Protein AF-A0AAD9CR99-F1 (afdb_monomer_lite)

pLDDT: mean 73.27, std 15.88, range [27.14, 93.62]

Structure (mmCIF, N/CA/C/O backbone):
data_AF-A0AAD9CR99-F1
#
_entry.id   AF-A0AAD9CR99-F1
#
loop_
_atom_site.group_PDB
_atom_site.id
_atom_site.type_symbol
_atom_site.label_atom_id
_atom_site.label_alt_id
_atom_site.label_comp_id
_atom_site.label_asym_id
_atom_site.label_entity_id
_atom_site.label_seq_id
_atom_site.pdbx_PDB_ins_code
_atom_site.Cartn_x
_atom_site.Cartn_y
_atom_site.Cartn_z
_atom_site.occupancy
_atom_site.B_iso_or_equiv
_atom_site.auth_seq_id
_atom_site.auth_comp_id
_atom_site.auth_asym_id
_atom_site.auth_atom_id
_atom_site.pdbx_PDB_model_num
ATOM 1 N N . MET A 1 1 ? -20.079 34.685 50.110 1.00 38.69 1 MET A N 1
ATOM 2 C CA . MET A 1 1 ? -20.983 33.509 50.171 1.00 38.69 1 MET A CA 1
ATOM 3 C C . MET A 1 1 ? -22.465 33.908 50.183 1.00 38.69 1 MET A C 1
ATOM 5 O O . MET A 1 1 ? -23.258 33.163 49.630 1.00 38.69 1 MET A O 1
ATOM 9 N N . PHE A 1 2 ? -22.841 35.078 50.727 1.00 36.00 2 PHE A N 1
ATOM 10 C CA . PHE A 1 2 ? -24.235 35.563 50.758 1.00 36.00 2 PHE A CA 1
ATOM 11 C C . PHE A 1 2 ? -24.855 35.906 49.382 1.00 36.00 2 PHE A C 1
ATOM 13 O O . PHE A 1 2 ? -26.064 35.773 49.227 1.00 36.00 2 PHE A O 1
ATOM 20 N N . ASP A 1 3 ? -24.055 36.231 48.358 1.00 38.88 3 ASP A N 1
ATOM 21 C CA . ASP A 1 3 ? -24.580 36.575 47.019 1.00 38.88 3 ASP A CA 1
ATOM 22 C C . ASP A 1 3 ? -24.967 35.372 46.138 1.00 38.88 3 ASP A C 1
ATOM 24 O O . ASP A 1 3 ? -25.666 35.531 45.140 1.00 38.88 3 ASP A O 1
ATOM 28 N N . VAL A 1 4 ? -24.561 34.147 46.493 1.00 47.34 4 VAL A N 1
ATOM 29 C CA . VAL A 1 4 ? -24.767 32.960 45.633 1.00 47.34 4 VAL A CA 1
ATOM 30 C C . VAL A 1 4 ? -26.217 32.451 45.680 1.00 47.34 4 VAL A C 1
ATOM 32 O O . VAL A 1 4 ? -26.707 31.864 44.718 1.00 47.34 4 VAL A O 1
ATOM 35 N N . PHE A 1 5 ? -26.948 32.715 46.767 1.00 49.53 5 PHE A N 1
ATOM 36 C CA . PHE A 1 5 ? -28.299 32.173 46.978 1.00 49.53 5 PHE A CA 1
ATOM 37 C C . PHE A 1 5 ? -29.423 32.984 46.316 1.00 49.53 5 PHE A C 1
ATOM 39 O O . PHE A 1 5 ? -30.573 32.553 46.324 1.00 49.53 5 PHE A O 1
ATOM 46 N N . HIS A 1 6 ? -29.120 34.136 45.711 1.00 43.84 6 HIS A N 1
ATOM 47 C CA . HIS A 1 6 ? -30.140 35.029 45.152 1.00 43.84 6 HIS A CA 1
ATOM 48 C C . HIS A 1 6 ? -30.730 34.577 43.797 1.00 43.84 6 HIS A C 1
ATOM 50 O O . HIS A 1 6 ? -31.787 35.084 43.412 1.00 43.84 6 HIS A O 1
ATOM 56 N N . CYS A 1 7 ? -30.096 33.620 43.099 1.00 42.72 7 CYS A N 1
ATOM 57 C CA . CYS A 1 7 ? -30.464 33.194 41.735 1.00 42.72 7 CYS A CA 1
ATOM 58 C C . CYS A 1 7 ? -31.005 31.757 41.600 1.00 42.72 7 CYS A C 1
ATOM 60 O O . CYS A 1 7 ? -31.380 31.356 40.500 1.00 42.72 7 CYS A O 1
ATOM 62 N N . VAL A 1 8 ? -31.048 30.957 42.668 1.00 52.38 8 VAL A N 1
ATOM 63 C CA . VAL A 1 8 ? -31.336 29.514 42.568 1.00 52.38 8 VAL A CA 1
ATOM 64 C C . VAL A 1 8 ? -32.732 29.205 43.104 1.00 52.38 8 VAL A C 1
ATOM 66 O O . VAL A 1 8 ? -32.987 29.445 44.274 1.00 52.38 8 VAL A O 1
ATOM 69 N N . CYS A 1 9 ? -33.624 28.642 42.275 1.00 55.69 9 CYS A N 1
ATOM 70 C CA . CYS A 1 9 ? -34.997 28.279 42.675 1.00 55.69 9 CYS A CA 1
ATOM 71 C C . CYS A 1 9 ? -35.079 27.020 43.569 1.00 55.69 9 CYS A C 1
ATOM 73 O O . CYS A 1 9 ? -36.010 26.887 44.364 1.00 55.69 9 CYS A O 1
ATOM 75 N N . ILE A 1 10 ? -34.117 26.096 43.441 1.00 63.91 10 ILE A N 1
ATOM 76 C CA . ILE A 1 10 ? -34.031 24.845 44.214 1.00 63.91 10 ILE A CA 1
ATOM 77 C C . ILE A 1 10 ? -32.601 24.669 44.720 1.00 63.91 10 ILE A C 1
ATOM 79 O O . ILE A 1 10 ? -31.677 24.496 43.926 1.00 63.91 10 ILE A O 1
ATOM 83 N N . LEU A 1 11 ? -32.418 24.673 46.038 1.00 69.25 11 LEU A N 1
ATOM 84 C CA . LEU A 1 11 ? -31.126 24.473 46.678 1.00 69.25 11 LEU A CA 1
ATOM 85 C C . LEU A 1 11 ? -31.004 23.030 47.188 1.00 69.25 11 LEU A C 1
ATOM 87 O O . LEU A 1 11 ? -31.610 22.665 48.195 1.00 69.25 11 LEU A O 1
ATOM 91 N N . VAL A 1 12 ? -30.205 22.208 46.504 1.00 69.19 12 VAL A N 1
ATOM 92 C CA . VAL A 1 12 ? -29.878 20.842 46.948 1.00 69.19 12 VAL A CA 1
ATOM 93 C C . VAL A 1 12 ? -28.612 20.885 47.794 1.00 69.19 12 VAL A C 1
ATOM 95 O O . VAL A 1 12 ? -27.567 21.339 47.328 1.00 69.19 12 VAL A O 1
ATOM 98 N N . VAL A 1 13 ? -28.694 20.406 49.034 1.00 64.94 13 VAL A N 1
ATOM 99 C CA . VAL A 1 13 ? -27.590 20.475 49.996 1.00 64.94 13 VAL A CA 1
ATOM 100 C C . VAL A 1 13 ? -27.167 19.067 50.380 1.00 64.94 13 VAL A C 1
ATOM 102 O O . VAL A 1 13 ? -27.925 18.309 50.989 1.00 64.94 13 VAL A O 1
ATOM 105 N N . ARG A 1 14 ? -25.929 18.717 50.028 1.00 59.75 14 ARG A N 1
ATOM 106 C CA . ARG A 1 14 ? -25.299 17.458 50.420 1.00 59.75 14 ARG A CA 1
ATOM 107 C C . ARG A 1 14 ? -23.807 17.670 50.631 1.00 59.75 14 ARG A C 1
ATOM 109 O O . ARG A 1 14 ? -23.043 17.630 49.674 1.00 59.75 14 ARG A O 1
ATOM 116 N N . LEU A 1 15 ? -23.398 17.841 51.883 1.00 56.12 15 LEU A N 1
ATOM 117 C CA . LEU A 1 15 ? -22.061 17.427 52.296 1.00 56.12 15 LEU A CA 1
ATOM 118 C C . LEU A 1 15 ? -22.167 16.020 52.888 1.00 56.12 15 LEU A C 1
ATOM 120 O O . LEU A 1 15 ? -22.969 15.812 53.803 1.00 56.12 15 LEU A O 1
ATOM 124 N N . PRO A 1 16 ? -21.443 15.033 52.341 1.00 49.56 16 PRO A N 1
ATOM 125 C CA . PRO A 1 16 ? -21.422 13.705 52.921 1.00 49.56 16 PRO A CA 1
ATOM 126 C C . PRO A 1 16 ? -20.705 13.747 54.283 1.00 49.56 16 PRO A C 1
ATOM 128 O O . PRO A 1 16 ? -19.729 14.480 54.438 1.00 49.56 16 PRO A O 1
ATOM 131 N N . PRO A 1 17 ? -21.096 12.903 55.254 1.00 44.78 17 PRO A N 1
ATOM 132 C CA . PRO A 1 17 ? -20.335 12.723 56.495 1.00 44.78 17 PRO A CA 1
ATOM 133 C C . PRO A 1 17 ? -18.897 12.212 56.259 1.00 44.78 17 PRO A C 1
ATOM 135 O O . PRO A 1 17 ? -18.101 12.171 57.187 1.00 44.78 17 PRO A O 1
ATOM 138 N N . HIS A 1 18 ? -18.525 11.848 55.026 1.00 41.75 18 HIS A N 1
ATOM 139 C CA . HIS A 1 18 ? -17.168 11.425 54.674 1.00 41.75 18 HIS A CA 1
ATOM 140 C C . HIS A 1 18 ? -16.092 12.507 54.867 1.00 41.75 18 HIS A C 1
ATOM 142 O O . HIS A 1 18 ? -14.969 12.148 55.211 1.00 41.75 18 HIS A O 1
ATOM 148 N N . ASP A 1 19 ? -16.417 13.799 54.730 1.00 43.47 19 ASP A N 1
ATOM 149 C CA . ASP A 1 19 ? -15.448 14.886 54.977 1.00 43.47 19 ASP A CA 1
ATOM 150 C C . ASP A 1 19 ? -15.238 15.163 56.482 1.00 43.47 19 ASP A C 1
ATOM 152 O O . ASP A 1 19 ? -14.292 15.838 56.888 1.00 43.47 19 ASP A O 1
ATOM 156 N N . LEU A 1 20 ? -16.095 14.597 57.337 1.00 48.97 20 LEU A N 1
ATOM 157 C CA . LEU A 1 20 ? -16.066 14.695 58.794 1.00 48.97 20 LEU A CA 1
ATOM 158 C C . LEU A 1 20 ? -16.164 13.287 59.385 1.00 48.97 20 LEU A C 1
ATOM 160 O O . LEU A 1 20 ? -17.214 12.945 59.892 1.00 48.97 20 LEU A O 1
ATOM 164 N N . GLY A 1 21 ? -15.079 12.505 59.322 1.00 47.25 21 GLY A N 1
ATOM 165 C CA . GLY A 1 21 ? -14.833 11.220 60.013 1.00 47.25 21 GLY A CA 1
ATOM 166 C C . GLY A 1 21 ? -16.050 10.337 60.394 1.00 47.25 21 GLY A C 1
ATOM 167 O O . GLY A 1 21 ? -16.890 10.763 61.183 1.00 47.25 21 GLY A O 1
ATOM 168 N N . PRO A 1 22 ? -16.115 9.062 59.959 1.00 53.41 22 PRO A N 1
ATOM 169 C CA . PRO A 1 22 ? -17.295 8.201 60.125 1.00 53.41 22 PRO A CA 1
ATOM 170 C C . PRO A 1 22 ? -17.899 8.240 61.544 1.00 53.41 22 PRO A C 1
ATOM 172 O O . PRO A 1 22 ? -17.191 8.035 62.528 1.00 53.41 22 PRO A O 1
ATOM 175 N N . GLY A 1 23 ? -19.211 8.505 61.638 1.00 62.94 23 GLY A N 1
ATOM 176 C CA . GLY A 1 23 ? -19.976 8.530 62.897 1.00 62.94 23 GLY A CA 1
ATOM 177 C C . GLY A 1 23 ? -20.335 9.915 63.461 1.00 62.94 23 GLY A C 1
ATOM 178 O O . GLY A 1 23 ? -20.955 9.982 64.521 1.00 62.94 23 GLY A O 1
ATOM 179 N N . LYS A 1 24 ? -19.981 11.020 62.791 1.00 73.75 24 LYS A N 1
ATOM 180 C CA . LYS A 1 24 ? -20.356 12.387 63.210 1.00 73.75 24 LYS A CA 1
ATOM 181 C C . LYS A 1 24 ? -21.669 12.865 62.562 1.00 73.75 24 LYS A C 1
ATOM 183 O O . LYS A 1 24 ? -21.961 12.464 61.434 1.00 73.75 24 LYS A O 1
ATOM 188 N N . PRO A 1 25 ? -22.457 13.729 63.237 1.00 75.69 25 PRO A N 1
ATOM 189 C CA . PRO A 1 25 ? -23.637 14.345 62.633 1.00 75.69 25 PRO A CA 1
ATOM 190 C C . PRO A 1 25 ? -23.247 15.288 61.486 1.00 75.69 25 PRO A C 1
ATOM 192 O O . PRO A 1 25 ? -22.152 15.857 61.481 1.00 75.69 25 PRO A O 1
ATOM 195 N N . ALA A 1 26 ? -24.158 15.470 60.529 1.00 80.62 26 ALA A N 1
ATOM 196 C CA . ALA A 1 26 ? -23.964 16.373 59.399 1.00 80.62 26 ALA A CA 1
ATOM 197 C C . ALA A 1 26 ? -23.718 17.820 59.884 1.00 80.62 26 ALA A C 1
ATOM 199 O O . ALA A 1 26 ? -24.417 18.292 60.789 1.00 80.62 26 ALA A O 1
ATOM 200 N N . PRO A 1 27 ? -22.735 18.540 59.314 1.00 81.31 27 PRO A N 1
ATOM 201 C CA . PRO A 1 27 ? -22.416 19.897 59.740 1.00 81.31 27 PRO A CA 1
ATOM 202 C C . PRO A 1 27 ? -23.550 20.865 59.382 1.00 81.31 27 PRO A C 1
ATOM 204 O O . PRO A 1 27 ? -24.071 20.864 58.268 1.00 81.31 27 PRO A O 1
ATOM 207 N N . LYS A 1 28 ? -23.907 21.752 60.314 1.00 82.75 28 LYS A N 1
ATOM 208 C CA . LYS A 1 28 ? -24.892 22.810 60.063 1.00 82.75 28 LYS A CA 1
ATOM 209 C C . LYS A 1 28 ? -24.259 23.927 59.235 1.00 82.75 28 LYS A C 1
ATOM 211 O O . LYS A 1 28 ? -23.471 24.713 59.747 1.00 82.75 28 LYS A O 1
ATOM 216 N N . LEU A 1 29 ? -24.613 23.988 57.954 1.00 81.44 29 LEU A N 1
ATOM 217 C CA . LEU A 1 29 ? -24.143 25.014 57.014 1.00 81.44 29 LEU A CA 1
ATOM 218 C C . LEU A 1 29 ? -25.193 26.098 56.771 1.00 81.44 29 LEU A C 1
ATOM 220 O O . LEU A 1 29 ? -24.874 27.272 56.582 1.00 81.44 29 LEU A O 1
ATOM 224 N N . ILE A 1 30 ? -26.463 25.699 56.765 1.00 84.38 30 ILE A N 1
ATOM 225 C CA . ILE A 1 30 ? -27.585 26.610 56.562 1.00 84.38 30 ILE A CA 1
ATOM 226 C C . ILE A 1 30 ? -28.249 26.835 57.911 1.00 84.38 30 ILE A C 1
ATOM 228 O O . ILE A 1 30 ? -29.070 26.032 58.357 1.00 84.38 30 ILE A O 1
ATOM 232 N N . LEU A 1 31 ? -27.853 27.927 58.558 1.00 87.12 31 LEU A N 1
ATOM 233 C CA . LEU A 1 31 ? -28.439 28.399 59.805 1.00 87.12 31 LEU A CA 1
ATOM 234 C C . LEU A 1 31 ? -29.827 28.995 59.553 1.00 87.12 31 LEU A C 1
ATOM 236 O O . LEU A 1 31 ? -30.140 29.401 58.429 1.00 87.12 31 LEU A O 1
ATOM 240 N N . ARG A 1 32 ? -30.642 29.110 60.604 1.00 85.62 32 ARG A N 1
ATOM 241 C CA . ARG A 1 32 ? -31.979 29.730 60.540 1.00 85.62 32 ARG A CA 1
ATOM 242 C C . ARG A 1 32 ? -31.962 31.092 59.833 1.00 85.62 32 ARG A C 1
ATOM 244 O O . ARG A 1 32 ? -32.763 31.322 58.935 1.00 85.62 32 ARG A O 1
ATOM 251 N N . GLN A 1 33 ? -30.981 31.930 60.164 1.00 83.56 33 GLN A N 1
ATOM 252 C CA . GLN A 1 33 ? -30.792 33.273 59.597 1.00 83.56 33 GLN A CA 1
ATOM 253 C C . GLN A 1 33 ? -30.635 33.246 58.067 1.00 83.56 33 GLN A C 1
ATOM 255 O O . GLN A 1 33 ? -31.093 34.141 57.363 1.00 83.56 33 GLN A O 1
ATOM 260 N N . HIS A 1 34 ? -29.996 32.195 57.538 1.00 84.12 34 HIS A N 1
ATOM 261 C CA . HIS A 1 34 ? -29.793 32.025 56.102 1.00 84.12 34 HIS A CA 1
ATOM 262 C C . HIS A 1 34 ? -31.100 31.657 55.393 1.00 84.12 34 HIS A C 1
ATOM 264 O O . HIS A 1 34 ? -31.319 32.109 54.276 1.00 84.12 34 HIS A O 1
ATOM 270 N N . VAL A 1 35 ? -31.969 30.866 56.033 1.00 81.88 35 VAL A N 1
ATOM 271 C CA . VAL A 1 35 ? -33.291 30.505 55.489 1.00 81.88 35 VAL A CA 1
ATOM 272 C C . VAL A 1 35 ? -34.263 31.680 55.576 1.00 81.88 35 VAL A C 1
ATOM 274 O O . VAL A 1 35 ? -35.066 31.881 54.675 1.00 81.88 35 VAL A O 1
ATOM 277 N N . GLU A 1 36 ? -34.179 32.496 56.625 1.00 84.19 36 GLU A N 1
ATOM 278 C CA . GLU A 1 36 ? -35.019 33.690 56.770 1.00 84.19 36 GLU A CA 1
ATOM 279 C C . GLU A 1 36 ? -34.681 34.778 55.738 1.00 84.19 36 GLU A C 1
ATOM 281 O O . GLU A 1 36 ? -35.575 35.497 55.299 1.00 84.19 36 GLU A O 1
ATOM 286 N N . ALA A 1 37 ? -33.421 34.854 55.296 1.00 82.81 37 ALA A N 1
ATOM 287 C CA . ALA A 1 37 ? -32.972 35.764 54.239 1.00 82.81 37 ALA A CA 1
ATOM 288 C C . ALA A 1 37 ? -33.321 35.294 52.808 1.00 82.81 37 ALA A C 1
ATOM 290 O O . ALA A 1 37 ? -33.088 36.025 51.843 1.00 82.81 37 ALA A O 1
ATOM 291 N N . MET A 1 38 ? -33.846 34.077 52.642 1.00 82.31 38 MET A N 1
ATOM 292 C CA . MET A 1 38 ? -34.237 33.535 51.340 1.00 82.31 38 MET A CA 1
ATOM 293 C C . MET A 1 38 ? -35.594 34.085 50.884 1.00 82.31 38 MET A C 1
ATOM 295 O O . MET A 1 38 ? -36.482 34.376 51.682 1.00 82.31 38 MET A O 1
ATOM 299 N N . LYS A 1 39 ? -35.778 34.202 49.564 1.00 79.38 39 LYS A N 1
ATOM 300 C CA . LYS A 1 39 ? -37.062 34.609 48.983 1.00 79.38 39 LYS A CA 1
ATOM 301 C C . LYS A 1 39 ? -38.153 33.559 49.272 1.00 79.38 39 LYS A C 1
ATOM 303 O O . LYS A 1 39 ? -37.898 32.364 49.093 1.00 79.38 39 LYS A O 1
ATOM 308 N N . PRO A 1 40 ? -39.379 33.982 49.630 1.00 81.25 40 PRO A N 1
ATOM 309 C CA . PRO A 1 40 ? -40.529 33.085 49.709 1.00 81.25 40 PRO A CA 1
ATOM 310 C C . PRO A 1 40 ? -40.749 32.335 48.386 1.00 81.25 40 PRO A C 1
ATOM 312 O O . PRO A 1 40 ? -40.654 32.925 47.311 1.00 81.25 40 PRO A O 1
ATOM 315 N N . GLY A 1 41 ? -41.045 31.037 48.462 1.00 80.88 41 GLY A N 1
ATOM 316 C CA . GLY A 1 41 ? -41.228 30.138 47.317 1.00 80.88 41 GLY A CA 1
ATOM 317 C C . GLY A 1 41 ? -40.018 29.254 46.992 1.00 80.88 41 GLY A C 1
ATOM 318 O O . GLY A 1 41 ? -40.147 28.332 46.189 1.00 80.88 41 GLY A O 1
ATOM 319 N N . LEU A 1 42 ? -38.863 29.486 47.623 1.00 84.81 42 LEU A N 1
ATOM 320 C CA . LEU A 1 42 ? -37.675 28.650 47.440 1.00 84.81 42 LEU A CA 1
ATOM 321 C C . LEU A 1 42 ? -37.829 27.262 48.071 1.00 84.81 42 LEU A C 1
ATOM 323 O O . LEU A 1 42 ? -38.540 27.087 49.062 1.00 84.81 42 LEU A O 1
ATOM 327 N N . VAL A 1 43 ? -37.139 26.272 47.498 1.00 86.75 43 VAL A N 1
ATOM 328 C CA . VAL A 1 43 ? -37.129 24.889 47.995 1.00 86.75 43 VAL A CA 1
ATOM 329 C C . VAL A 1 43 ? -35.710 24.472 48.374 1.00 86.75 43 VAL A C 1
ATOM 331 O O . VAL A 1 43 ? -34.804 24.529 47.547 1.00 86.75 43 VAL A O 1
ATOM 334 N N . ILE A 1 44 ? -35.524 24.010 49.607 1.00 86.69 44 ILE A N 1
ATOM 335 C CA . ILE A 1 44 ? -34.305 23.376 50.110 1.00 86.69 44 ILE A CA 1
ATOM 336 C C . ILE A 1 44 ? -34.531 21.864 50.129 1.00 86.69 44 ILE A C 1
ATOM 338 O O . ILE A 1 44 ? -35.502 21.397 50.719 1.00 86.69 44 ILE A O 1
ATOM 342 N N . VAL A 1 45 ? -33.635 21.093 49.518 1.00 88.69 45 VAL A N 1
ATOM 343 C CA . VAL A 1 45 ? -33.626 19.624 49.601 1.00 88.69 45 VAL A CA 1
ATOM 344 C C . VAL A 1 45 ? -32.384 19.195 50.372 1.00 88.69 45 VAL A C 1
ATOM 346 O O . VAL A 1 45 ? -31.264 19.341 49.878 1.00 88.69 45 VAL A O 1
ATOM 349 N N . ASP A 1 46 ? -32.578 18.682 51.585 1.00 87.00 46 ASP A N 1
ATOM 350 C CA . ASP A 1 46 ? -31.492 18.251 52.465 1.00 87.00 46 ASP A CA 1
ATOM 351 C C . ASP A 1 46 ? -31.305 16.733 52.377 1.00 87.00 46 ASP A C 1
ATOM 353 O O . ASP A 1 46 ? -32.043 15.956 52.983 1.00 87.00 46 ASP A O 1
ATOM 357 N N . LEU A 1 47 ? -30.294 16.309 51.613 1.00 84.44 47 LEU A N 1
ATOM 358 C CA . LEU A 1 47 ? -29.986 14.891 51.404 1.00 84.44 47 LEU A CA 1
ATOM 359 C C . LEU A 1 47 ? -29.263 14.249 52.602 1.00 84.44 47 LEU A C 1
ATOM 361 O O . LEU A 1 47 ? -28.999 13.050 52.570 1.00 84.44 47 LEU A O 1
ATOM 365 N N . ALA A 1 48 ? -28.914 15.021 53.639 1.00 84.19 48 ALA A N 1
ATOM 366 C CA . ALA A 1 48 ? -28.242 14.531 54.846 1.00 84.19 48 ALA A CA 1
ATOM 367 C C . ALA A 1 48 ? -29.180 14.456 56.065 1.00 84.19 48 ALA A C 1
ATOM 369 O O . ALA A 1 48 ? -28.709 14.388 57.205 1.00 84.19 48 ALA A O 1
ATOM 370 N N . ALA A 1 49 ? -30.499 14.486 55.839 1.00 84.44 49 ALA A N 1
ATOM 371 C CA . ALA A 1 49 ? -31.511 14.494 56.892 1.00 84.44 49 ALA A CA 1
ATOM 372 C C . ALA A 1 49 ? -31.412 13.293 57.856 1.00 84.44 49 ALA A C 1
ATOM 374 O O . ALA A 1 49 ? -31.679 13.456 59.044 1.00 84.44 49 ALA A O 1
ATOM 375 N N . GLU A 1 50 ? -30.957 12.123 57.386 1.00 81.69 50 GLU A N 1
ATOM 376 C CA . GLU A 1 50 ? -30.732 10.926 58.220 1.00 81.69 50 GLU A CA 1
ATOM 377 C C . GLU A 1 50 ? -29.685 11.145 59.320 1.00 81.69 50 GLU A C 1
ATOM 379 O O . GLU A 1 50 ? -29.821 10.640 60.430 1.00 81.69 50 GLU A O 1
ATOM 384 N N . THR A 1 51 ? -28.652 11.938 59.036 1.00 80.56 51 THR A N 1
ATOM 385 C CA . THR A 1 51 ? -27.534 12.210 59.954 1.00 80.56 51 THR A CA 1
ATOM 386 C C . THR A 1 51 ? -27.661 13.570 60.644 1.00 80.56 51 THR A C 1
ATOM 388 O O . THR A 1 51 ? -26.664 14.169 61.043 1.00 80.56 51 THR A O 1
ATOM 391 N N . GLY A 1 52 ? -28.886 14.091 60.761 1.00 79.38 52 GLY A N 1
ATOM 392 C CA . GLY A 1 52 ? -29.194 15.366 61.414 1.00 79.38 52 GLY A CA 1
ATOM 393 C C . GLY A 1 52 ? -29.387 16.559 60.472 1.00 79.38 52 GLY A C 1
ATOM 394 O O . GLY A 1 52 ? -29.899 17.579 60.926 1.00 79.38 52 GLY A O 1
ATOM 395 N N . GLY A 1 53 ? -29.050 16.449 59.181 1.00 83.31 53 GLY A N 1
ATOM 396 C CA . GLY A 1 53 ? -29.281 17.473 58.151 1.00 83.31 53 GLY A CA 1
ATOM 397 C C . GLY A 1 53 ? -28.267 18.621 58.129 1.00 83.31 53 GLY A C 1
ATOM 398 O O . GLY A 1 53 ? -27.824 19.095 59.177 1.00 83.31 53 GLY A O 1
ATOM 399 N N . ASN A 1 54 ? -27.940 19.113 56.931 1.00 86.19 54 ASN A N 1
ATOM 400 C CA . ASN A 1 54 ? -27.050 20.263 56.723 1.00 86.19 54 ASN A CA 1
ATOM 401 C C . ASN A 1 54 ? -27.738 21.619 56.979 1.00 86.19 54 ASN A C 1
ATOM 403 O O . ASN A 1 54 ? -27.058 22.639 57.147 1.00 86.19 54 ASN A O 1
ATOM 407 N N . CYS A 1 55 ? -29.074 21.650 57.016 1.00 84.94 55 CYS A N 1
ATOM 408 C CA . CYS A 1 55 ? -29.844 22.820 57.432 1.00 84.94 55 CYS A CA 1
ATOM 409 C C . CYS A 1 55 ? -30.329 22.676 58.882 1.00 84.94 55 CYS A C 1
ATOM 411 O O . CYS A 1 55 ? -30.733 21.607 59.345 1.00 84.94 55 CYS A O 1
ATOM 413 N N . GLU A 1 56 ? -30.256 23.768 59.638 1.00 86.38 56 GLU A N 1
ATOM 414 C CA . GLU A 1 56 ? -30.695 23.837 61.034 1.00 86.38 56 GLU A CA 1
ATOM 415 C C . GLU A 1 56 ? -32.205 23.584 61.180 1.00 86.38 56 GLU A C 1
ATOM 417 O O . GLU A 1 56 ? -32.646 23.020 62.176 1.00 86.38 56 GLU A O 1
ATOM 422 N N . LEU A 1 57 ? -32.988 23.942 60.160 1.00 86.25 57 LEU A N 1
ATOM 423 C CA . LEU A 1 57 ? -34.447 23.818 60.134 1.00 86.25 57 LEU A CA 1
ATOM 424 C C . LEU A 1 57 ? -34.951 22.514 59.484 1.00 86.25 57 LEU A C 1
ATOM 426 O O . LEU A 1 57 ? -36.166 22.322 59.364 1.00 86.25 57 LEU A O 1
ATOM 430 N N . THR A 1 58 ? -34.050 21.617 59.068 1.00 87.69 58 THR A N 1
ATOM 431 C CA . THR A 1 58 ? -34.419 20.307 58.515 1.00 87.69 58 THR A CA 1
ATOM 432 C C . THR A 1 58 ? -35.082 19.447 59.582 1.00 87.69 58 THR A C 1
ATOM 434 O O . THR A 1 58 ? -34.501 19.187 60.634 1.00 87.69 58 THR A O 1
ATOM 437 N N . ARG A 1 59 ? -36.290 18.961 59.284 1.00 86.12 59 ARG A N 1
ATOM 438 C CA . ARG A 1 59 ? -36.975 17.928 60.069 1.00 86.12 59 ARG A CA 1
ATOM 439 C C . ARG A 1 59 ? -36.834 16.587 59.344 1.00 86.12 59 ARG A C 1
ATOM 441 O O . ARG A 1 59 ? -37.349 16.477 58.231 1.00 86.12 59 ARG A O 1
ATOM 448 N N . PRO A 1 60 ? -36.130 15.596 59.918 1.00 85.88 60 PRO A N 1
ATOM 449 C CA . PRO A 1 60 ? -35.957 14.295 59.279 1.00 85.88 60 PRO A CA 1
ATOM 450 C C . PRO A 1 60 ? -37.305 13.629 58.975 1.00 85.88 60 PRO A C 1
ATOM 452 O O . PRO A 1 60 ? -38.183 13.578 59.830 1.00 85.88 60 PRO A O 1
ATOM 455 N N . GLY A 1 61 ? -37.472 13.137 57.749 1.00 84.12 61 GLY A N 1
ATOM 456 C CA . GLY A 1 61 ? -38.675 12.453 57.265 1.00 84.12 61 GLY A CA 1
ATOM 457 C C . GLY A 1 61 ? -39.766 13.385 56.727 1.00 84.12 61 GLY A C 1
ATOM 458 O O . GLY A 1 61 ? -40.574 12.963 55.897 1.00 84.12 61 GLY A O 1
ATOM 459 N N . GLU A 1 62 ? -39.760 14.663 57.103 1.00 85.94 62 GLU A N 1
ATOM 460 C CA . GLU A 1 62 ? -40.856 15.591 56.826 1.00 85.94 62 GLU A CA 1
ATOM 461 C C . GLU A 1 62 ? -40.513 16.658 55.777 1.00 85.94 62 GLU A C 1
ATOM 463 O O . GLU A 1 62 ? -39.356 16.985 55.495 1.00 85.94 62 GLU A O 1
ATOM 468 N N . LYS A 1 63 ? -41.575 17.233 55.206 1.00 88.81 63 LYS A N 1
ATOM 469 C CA . LYS A 1 63 ? -41.526 18.482 54.450 1.00 88.81 63 LYS A CA 1
ATOM 470 C C . LYS A 1 63 ? -41.999 19.601 55.375 1.00 88.81 63 LYS A C 1
ATOM 472 O O . LYS A 1 63 ? -43.173 19.627 55.739 1.00 88.81 63 LYS A O 1
ATOM 477 N N . SER A 1 64 ? -41.115 20.520 55.746 1.00 87.88 64 SER A N 1
ATOM 478 C CA . SER A 1 64 ? -41.455 21.687 56.565 1.00 87.88 64 SER A CA 1
ATOM 479 C C . SER A 1 64 ? -41.471 22.959 55.716 1.00 87.88 64 SER A C 1
ATOM 481 O O . SER A 1 64 ? -40.849 23.028 54.660 1.00 87.88 64 SER A O 1
ATOM 483 N N . VAL A 1 65 ? -42.221 23.972 56.145 1.00 88.69 65 VAL A N 1
ATOM 484 C CA . VAL A 1 65 ? -42.213 25.298 55.512 1.00 88.69 65 VAL A CA 1
ATOM 485 C C . VAL A 1 65 ? -41.841 26.321 56.573 1.00 88.69 65 VAL A C 1
ATOM 487 O O . VAL A 1 65 ? -42.437 26.340 57.651 1.00 88.69 65 VAL A O 1
ATOM 490 N N . HIS A 1 66 ? -40.854 27.161 56.279 1.00 86.50 66 HIS A N 1
ATOM 491 C CA . HIS A 1 66 ? -40.392 28.217 57.170 1.00 86.50 66 HIS A CA 1
ATOM 492 C C . HIS A 1 66 ? -40.149 29.502 56.376 1.00 86.50 66 HIS A C 1
ATOM 494 O O . HIS A 1 66 ? -39.441 29.482 55.377 1.00 86.50 66 HIS A O 1
ATOM 500 N N . ASN A 1 67 ? -40.768 30.610 56.794 1.00 84.88 67 ASN A N 1
ATOM 501 C CA . ASN A 1 67 ? -40.697 31.913 56.116 1.00 84.88 67 ASN A CA 1
ATOM 502 C C . ASN A 1 67 ? -40.972 31.867 54.591 1.00 84.88 67 ASN A C 1
ATOM 504 O O . ASN A 1 67 ? -40.317 32.533 53.795 1.00 84.88 67 ASN A O 1
ATOM 508 N N . GLY A 1 68 ? -41.914 31.020 54.158 1.00 81.56 68 GLY A N 1
ATOM 509 C CA . GLY A 1 68 ? -42.232 30.812 52.740 1.00 81.56 68 GLY A CA 1
ATOM 510 C C . GLY A 1 68 ? -41.248 29.918 51.974 1.00 81.56 68 GLY A C 1
ATOM 511 O O . GLY A 1 68 ? -41.514 29.602 50.817 1.00 81.56 68 GLY A O 1
ATOM 512 N N . VAL A 1 69 ? -40.158 29.463 52.596 1.00 87.19 69 VAL A N 1
ATOM 513 C CA . VAL A 1 69 ? -39.212 28.488 52.036 1.00 87.19 69 VAL A CA 1
ATOM 514 C C . VAL A 1 69 ? -39.642 27.078 52.427 1.00 87.19 69 VAL A C 1
ATOM 516 O O . VAL A 1 69 ? -39.900 26.786 53.595 1.00 87.19 69 VAL A O 1
ATOM 519 N N . THR A 1 70 ? -39.726 26.185 51.449 1.00 88.31 70 THR A N 1
ATOM 520 C CA . THR A 1 70 ? -40.034 24.768 51.657 1.00 88.31 70 THR A CA 1
ATOM 521 C C . THR A 1 70 ? -38.749 23.988 51.901 1.00 88.31 70 THR A C 1
ATOM 523 O O . THR A 1 70 ? -37.841 24.052 51.087 1.00 88.31 70 THR A O 1
ATOM 526 N N . ILE A 1 71 ? -38.679 23.196 52.963 1.00 89.44 71 ILE A N 1
ATOM 527 C CA . ILE A 1 71 ? -37.536 22.343 53.294 1.00 89.44 71 ILE A CA 1
ATOM 528 C C . ILE A 1 71 ? -37.980 20.883 53.205 1.00 89.44 71 ILE A C 1
ATOM 530 O O . ILE A 1 71 ? -38.923 20.466 53.874 1.00 89.44 71 ILE A O 1
ATOM 534 N N . ILE A 1 72 ? -37.309 20.104 52.362 1.00 89.25 72 ILE A N 1
ATOM 535 C CA . ILE A 1 72 ? -37.554 18.680 52.137 1.00 89.25 72 ILE A CA 1
ATOM 536 C C . ILE A 1 72 ? -36.418 17.902 52.800 1.00 89.25 72 ILE A C 1
ATOM 538 O O . ILE A 1 72 ? -35.291 17.912 52.304 1.00 89.25 72 ILE A O 1
ATOM 542 N N . GLY A 1 73 ? -36.727 17.236 53.912 1.00 87.69 73 GLY A N 1
ATOM 543 C CA . GLY A 1 73 ? -35.785 16.438 54.698 1.00 87.69 73 GLY A CA 1
ATOM 544 C C . GLY A 1 73 ? -36.114 14.949 54.698 1.00 87.69 73 GLY A C 1
ATOM 545 O O . GLY A 1 73 ? -35.969 14.299 55.729 1.00 87.69 73 GLY A O 1
ATOM 546 N N . HIS A 1 74 ? -36.621 14.399 53.592 1.00 88.31 74 HIS A N 1
ATOM 547 C CA . HIS A 1 74 ? -36.941 12.971 53.524 1.00 88.31 74 HIS A CA 1
ATOM 548 C C . HIS A 1 74 ? -35.692 12.117 53.756 1.00 88.31 74 HIS A C 1
ATOM 550 O O . HIS A 1 74 ? -34.646 12.353 53.158 1.00 88.31 74 HIS A O 1
ATOM 556 N N . THR A 1 75 ? -35.818 11.111 54.612 1.00 85.56 75 THR A N 1
ATOM 557 C CA . THR A 1 75 ? -34.747 10.160 54.931 1.00 85.56 75 THR A CA 1
ATOM 558 C C . THR A 1 75 ? -34.700 9.014 53.922 1.00 85.56 75 THR A C 1
ATOM 560 O O . THR A 1 75 ? -33.643 8.513 53.577 1.00 85.56 75 THR A O 1
ATOM 563 N N . ASP A 1 76 ? -35.841 8.666 53.337 1.00 85.25 76 ASP A N 1
ATOM 564 C CA . ASP A 1 76 ? -36.058 7.472 52.526 1.00 85.25 76 ASP A CA 1
ATOM 565 C C . ASP A 1 76 ? -36.148 7.755 51.015 1.00 85.25 76 ASP A C 1
ATOM 567 O O . ASP A 1 76 ? -36.905 7.101 50.299 1.00 85.25 76 ASP A O 1
ATOM 571 N N . LEU A 1 77 ? -35.383 8.718 50.489 1.00 83.25 77 LEU A N 1
ATOM 572 C CA . LEU A 1 77 ? -35.431 9.109 49.067 1.00 83.25 77 LEU A CA 1
ATOM 573 C C . LEU A 1 77 ? -35.357 7.935 48.065 1.00 83.25 77 LEU A C 1
ATOM 575 O O . LEU A 1 77 ? -36.163 7.930 47.130 1.00 83.25 77 LEU A O 1
ATOM 579 N N . PRO A 1 78 ? -34.484 6.918 48.236 1.00 85.69 78 PRO A N 1
ATOM 580 C CA . PRO A 1 78 ? -34.454 5.763 47.336 1.00 85.69 78 PRO A CA 1
ATOM 581 C C . PRO A 1 78 ? -35.773 4.971 47.301 1.00 85.69 78 PRO A C 1
ATOM 583 O O . PRO A 1 78 ? -36.147 4.440 46.253 1.00 85.69 78 PRO A O 1
ATOM 586 N N . SER A 1 79 ? -36.522 4.924 48.411 1.00 87.38 79 SER A N 1
ATOM 587 C CA . SER A 1 79 ? -37.801 4.196 48.496 1.00 87.38 79 SER A CA 1
ATOM 588 C C . SER A 1 79 ? -38.891 4.789 47.596 1.00 87.38 79 SER A C 1
ATOM 590 O O . SER A 1 79 ? -39.801 4.080 47.173 1.00 87.38 79 SER A O 1
ATOM 592 N N . ARG A 1 80 ? -38.762 6.073 47.238 1.00 85.31 80 ARG A N 1
ATOM 593 C CA . ARG A 1 80 ? -39.677 6.789 46.335 1.00 85.31 80 ARG A CA 1
ATOM 594 C C . ARG A 1 80 ? -39.431 6.461 44.862 1.00 85.31 80 ARG A C 1
ATOM 596 O O . ARG A 1 80 ? -40.274 6.765 44.024 1.00 85.31 80 ARG A O 1
ATOM 603 N N . LEU A 1 81 ? -38.314 5.798 44.558 1.00 90.38 81 LEU A N 1
ATOM 604 C CA . LEU A 1 81 ? -38.006 5.191 43.263 1.00 90.38 81 LEU A CA 1
ATOM 605 C C . LEU A 1 81 ? -37.822 3.673 43.446 1.00 90.38 81 LEU A C 1
ATOM 607 O O . LEU A 1 81 ? -36.736 3.145 43.193 1.00 90.38 81 LEU A O 1
ATOM 611 N N . PRO A 1 82 ? -38.864 2.943 43.897 1.00 89.50 82 PRO A N 1
ATOM 612 C CA . PRO A 1 82 ? -38.713 1.567 44.369 1.00 89.50 82 PRO A CA 1
ATOM 613 C C . PRO A 1 82 ? -38.245 0.614 43.262 1.00 89.50 82 PRO A C 1
ATOM 615 O O . PRO A 1 82 ? -37.473 -0.301 43.531 1.00 89.50 82 PRO A O 1
ATOM 618 N N . ILE A 1 83 ? -38.638 0.850 42.004 1.00 90.00 83 ILE A N 1
ATOM 619 C CA . ILE A 1 83 ? -38.231 0.029 40.851 1.00 90.00 83 ILE A CA 1
ATOM 620 C C . ILE A 1 83 ? -36.727 0.183 40.560 1.00 90.00 83 ILE A C 1
ATOM 622 O O . ILE A 1 83 ? -36.009 -0.807 40.438 1.00 90.00 83 ILE A O 1
ATOM 626 N N . GLN A 1 84 ? -36.215 1.414 40.483 1.00 89.88 84 GLN A N 1
ATOM 627 C CA . GLN A 1 84 ? -34.785 1.661 40.241 1.00 89.88 84 GLN A CA 1
ATOM 628 C C . GLN A 1 84 ? -33.930 1.212 41.431 1.00 89.88 84 GLN A C 1
ATOM 630 O O . GLN A 1 84 ? -32.877 0.605 41.255 1.00 89.88 84 GLN A O 1
ATOM 635 N N . SER A 1 85 ? -34.404 1.459 42.651 1.00 90.56 85 SER A N 1
ATOM 636 C CA . SER A 1 85 ? -33.671 1.100 43.864 1.00 90.56 85 SER A CA 1
ATOM 637 C C . SER A 1 85 ? -33.600 -0.412 44.064 1.00 90.56 85 SER A C 1
ATOM 639 O O . SER A 1 85 ? -32.529 -0.933 44.367 1.00 90.56 85 SER A O 1
ATOM 641 N N . SER A 1 86 ? -34.698 -1.138 43.826 1.00 92.50 86 SER A N 1
ATOM 642 C CA . SER A 1 86 ? -34.703 -2.606 43.892 1.00 92.50 86 SER A CA 1
ATOM 643 C C . SER A 1 86 ? -33.834 -3.245 42.806 1.00 92.50 86 SER A C 1
ATOM 645 O O . SER A 1 86 ? -33.053 -4.141 43.118 1.00 92.50 86 SER A O 1
ATOM 647 N N . THR A 1 87 ? -33.891 -2.761 41.559 1.00 91.00 87 THR A N 1
ATOM 648 C CA . THR A 1 87 ? -33.058 -3.286 40.458 1.00 91.00 87 THR A CA 1
ATOM 649 C C . THR A 1 87 ? -31.566 -3.053 40.695 1.00 91.00 87 THR A C 1
ATOM 651 O O . THR A 1 87 ? -30.773 -3.987 40.565 1.00 91.00 87 THR A O 1
ATOM 654 N N . LEU A 1 88 ? -31.163 -1.849 41.114 1.00 91.06 88 LEU A N 1
ATOM 655 C CA . LEU A 1 88 ? -29.764 -1.555 41.447 1.00 91.06 88 LEU A CA 1
ATOM 656 C C . LEU A 1 88 ? -29.282 -2.347 42.670 1.00 91.06 88 LEU A C 1
ATOM 658 O O . LEU A 1 88 ? -28.174 -2.883 42.649 1.00 91.06 88 LEU A O 1
ATOM 662 N N . CYS A 1 89 ? -30.113 -2.470 43.710 1.00 90.25 89 CYS A N 1
ATOM 663 C CA . CYS A 1 89 ? -29.794 -3.277 44.888 1.00 90.25 89 CYS A CA 1
ATOM 664 C C . CYS A 1 89 ? -29.606 -4.758 44.518 1.00 90.25 89 CYS A C 1
ATOM 666 O O . CYS A 1 89 ? -28.589 -5.351 44.874 1.00 90.25 89 CYS A O 1
ATOM 668 N N . SER A 1 90 ? -30.516 -5.323 43.719 1.00 91.31 90 SER A N 1
ATOM 669 C CA . SER A 1 90 ? -30.419 -6.698 43.214 1.00 91.31 90 SER A CA 1
ATOM 670 C C . SER A 1 90 ? -29.144 -6.923 42.392 1.00 91.31 90 SER A C 1
ATOM 672 O O . SER A 1 90 ? -28.442 -7.917 42.595 1.00 91.31 90 SER A O 1
ATOM 674 N N . ASN A 1 91 ? -28.796 -5.988 41.500 1.00 87.94 91 ASN A N 1
ATOM 675 C CA . ASN A 1 91 ? -27.562 -6.056 40.710 1.00 87.94 91 ASN A CA 1
ATOM 676 C C . ASN A 1 91 ? -26.312 -6.035 41.598 1.00 87.94 91 ASN A C 1
ATOM 678 O O . ASN A 1 91 ? -25.369 -6.788 41.353 1.00 87.94 91 ASN A O 1
ATOM 682 N N . ASN A 1 92 ? -26.307 -5.204 42.642 1.00 88.56 92 ASN A N 1
ATOM 683 C CA . ASN A 1 92 ? -25.197 -5.135 43.589 1.00 88.56 92 ASN A CA 1
ATOM 684 C C . ASN A 1 92 ? -25.052 -6.437 44.384 1.00 88.56 92 ASN A C 1
ATOM 686 O O . ASN A 1 92 ? -23.946 -6.964 44.465 1.00 88.56 92 ASN A O 1
ATOM 690 N N . ILE A 1 93 ? -26.152 -6.991 44.906 1.00 86.44 93 ILE A N 1
ATOM 691 C CA . ILE A 1 93 ? -26.141 -8.273 45.632 1.00 86.44 93 ILE A CA 1
ATOM 692 C C . ILE A 1 93 ? -25.613 -9.397 44.731 1.00 86.44 93 ILE A C 1
ATOM 694 O O . ILE A 1 93 ? -24.740 -10.154 45.143 1.00 86.44 93 ILE A O 1
ATOM 698 N N . THR A 1 94 ? -26.073 -9.459 43.480 1.00 83.94 94 THR A N 1
ATOM 699 C CA . THR A 1 94 ? -25.639 -10.481 42.511 1.00 83.94 94 THR A CA 1
ATOM 700 C C . THR A 1 94 ? -24.140 -10.376 42.202 1.00 83.94 94 THR A C 1
ATOM 702 O O . THR A 1 94 ? -23.433 -11.383 42.138 1.00 83.94 94 THR A O 1
ATOM 705 N N . LYS A 1 95 ? -23.614 -9.152 42.053 1.00 82.81 95 LYS A N 1
ATOM 706 C CA . LYS A 1 95 ? -22.173 -8.925 41.859 1.00 82.81 95 LYS A CA 1
ATOM 707 C C . LYS A 1 95 ? -21.364 -9.309 43.098 1.00 82.81 95 LYS A C 1
ATOM 709 O O . LYS A 1 95 ? -20.338 -9.966 42.958 1.00 82.81 95 LYS A O 1
ATOM 714 N N . VAL A 1 96 ? -21.832 -8.956 44.298 1.00 81.94 96 VAL A N 1
ATOM 715 C CA . VAL A 1 96 ? -21.193 -9.355 45.566 1.00 81.94 96 VAL A CA 1
ATOM 716 C C . VAL A 1 96 ? -21.131 -10.879 45.688 1.00 81.94 96 VAL A C 1
ATOM 718 O O . VAL A 1 96 ? -20.073 -11.417 46.002 1.00 81.94 96 VAL A O 1
ATOM 721 N N . ASP A 1 97 ? -22.216 -11.578 45.354 1.00 78.62 97 ASP A N 1
ATOM 722 C CA . ASP A 1 97 ? -22.262 -13.045 45.327 1.00 78.62 97 ASP A CA 1
ATOM 723 C C . ASP A 1 97 ? -21.252 -13.656 44.340 1.00 78.62 97 ASP A C 1
ATOM 725 O O . ASP A 1 97 ? -20.633 -14.679 44.621 1.00 78.62 97 ASP A O 1
ATOM 729 N N . THR A 1 98 ? -20.998 -12.982 43.215 1.00 76.12 98 THR A N 1
ATOM 730 C CA . THR A 1 98 ? -19.980 -13.410 42.239 1.00 76.12 98 THR A CA 1
ATOM 731 C C . THR A 1 98 ? -18.553 -13.277 42.796 1.00 76.12 98 THR A C 1
ATOM 733 O O . THR A 1 98 ? -17.682 -14.075 42.458 1.00 76.12 98 THR A O 1
ATOM 736 N N . HIS A 1 99 ? -18.306 -12.302 43.677 1.00 74.31 99 HIS A N 1
ATOM 737 C CA . HIS A 1 99 ? -16.991 -12.053 44.282 1.00 74.31 99 HIS A CA 1
ATOM 738 C C . HIS A 1 99 ? -16.724 -12.842 45.572 1.00 74.31 99 HIS A C 1
ATOM 740 O O . HIS A 1 99 ? -15.563 -12.987 45.951 1.00 74.31 99 HIS A O 1
ATOM 746 N N . LEU A 1 100 ? -17.763 -13.362 46.238 1.00 75.88 100 LEU A N 1
ATOM 747 C CA . LEU A 1 100 ? -17.653 -14.103 47.504 1.00 75.88 100 LEU A CA 1
ATOM 748 C C . LEU A 1 100 ? -16.864 -15.423 47.391 1.00 75.88 100 LEU A C 1
ATOM 750 O O . LEU A 1 100 ? -16.369 -15.906 48.408 1.00 75.88 100 LEU A O 1
ATOM 754 N N . GLY A 1 101 ? -16.665 -15.927 46.169 1.00 62.97 101 GLY A N 1
ATOM 755 C CA . GLY A 1 101 ? -15.908 -17.139 45.862 1.00 62.97 101 GLY A CA 1
ATOM 756 C C . GLY A 1 101 ? -16.833 -18.302 45.503 1.00 62.97 101 GLY A C 1
ATOM 757 O O . GLY A 1 101 ? -17.661 -18.753 46.295 1.00 62.97 101 GLY A O 1
ATOM 758 N N . ARG A 1 102 ? -16.703 -18.806 44.275 1.00 58.75 102 ARG A N 1
ATOM 759 C CA . ARG A 1 102 ? -17.362 -20.034 43.823 1.00 58.75 102 ARG A CA 1
ATOM 760 C C . ARG A 1 102 ? -16.291 -20.955 43.267 1.00 58.75 102 ARG A C 1
ATOM 762 O O . ARG A 1 102 ? -15.600 -20.574 42.330 1.00 58.75 102 ARG A O 1
ATOM 769 N N . ASP A 1 103 ? -16.190 -22.155 43.821 1.00 55.50 103 ASP A N 1
ATOM 770 C CA . ASP A 1 103 ? -15.617 -23.278 43.082 1.00 55.50 103 ASP A CA 1
ATOM 771 C C . ASP A 1 103 ? -16.789 -24.047 42.460 1.00 55.50 103 ASP A C 1
ATOM 773 O O . ASP A 1 103 ? -17.879 -24.051 43.037 1.00 55.50 103 ASP A O 1
ATOM 777 N N . GLN A 1 104 ? -16.613 -24.653 41.286 1.00 57.41 104 GLN A N 1
ATOM 778 C CA . GLN A 1 104 ? -17.668 -25.031 40.317 1.00 57.41 104 GLN A CA 1
ATOM 779 C C . GLN A 1 104 ? -18.835 -25.906 40.852 1.00 57.41 104 GLN A C 1
ATOM 781 O O . GLN A 1 104 ? -19.804 -26.149 40.137 1.00 57.41 104 GLN A O 1
ATOM 786 N N . SER A 1 105 ? -18.792 -26.356 42.110 1.00 61.12 105 SER A N 1
ATOM 787 C CA . SER A 1 105 ? -19.865 -27.096 42.790 1.00 61.12 105 SER A CA 1
ATOM 788 C C . SER A 1 105 ? -20.147 -26.678 44.247 1.00 61.12 105 SER A C 1
ATOM 790 O O . SER A 1 105 ? -21.022 -27.273 44.880 1.00 61.12 105 SER A O 1
ATOM 792 N N . ARG A 1 106 ? -19.433 -25.694 44.822 1.00 68.44 106 ARG A N 1
ATOM 793 C CA . ARG A 1 106 ? -19.556 -25.316 46.246 1.00 68.44 106 ARG A CA 1
ATOM 794 C C . ARG A 1 106 ? -19.415 -23.809 46.459 1.00 68.44 106 ARG A C 1
ATOM 796 O O . ARG A 1 106 ? -18.510 -23.170 45.932 1.00 68.44 106 ARG A O 1
ATOM 803 N N . PHE A 1 107 ? -20.290 -23.262 47.300 1.00 74.69 107 PHE A N 1
ATOM 804 C CA . PHE A 1 107 ? -20.155 -21.902 47.815 1.00 74.69 107 PHE A CA 1
ATOM 805 C C . PHE A 1 107 ? -19.022 -21.869 48.849 1.00 74.69 107 PHE A C 1
ATOM 807 O O . PHE A 1 107 ? -19.088 -22.571 49.862 1.00 74.69 107 PHE A O 1
ATOM 814 N N . LEU A 1 108 ? -17.975 -21.091 48.579 1.00 72.00 108 LEU A N 1
ATOM 815 C CA . LEU A 1 108 ? -16.780 -20.999 49.415 1.00 72.00 108 LEU A CA 1
ATOM 816 C C . LEU A 1 108 ? -16.481 -19.531 49.670 1.00 72.00 108 LEU A C 1
ATOM 818 O O . LEU A 1 108 ? -16.105 -18.805 48.762 1.00 72.00 108 LEU A O 1
ATOM 822 N N . VAL A 1 109 ? -16.609 -19.109 50.924 1.00 77.69 109 VAL A N 1
ATOM 823 C CA . VAL A 1 109 ? -16.267 -17.746 51.325 1.00 77.69 109 VAL A CA 1
ATOM 824 C C . VAL A 1 109 ? -14.748 -17.600 51.352 1.00 77.69 109 VAL A C 1
ATOM 826 O O . VAL A 1 109 ? -14.092 -18.107 52.266 1.00 77.69 109 VAL A O 1
ATOM 829 N N . ASN A 1 110 ? -14.185 -16.910 50.360 1.00 75.06 110 ASN A N 1
ATOM 830 C CA . ASN A 1 110 ? -12.747 -16.665 50.309 1.00 75.06 110 ASN A CA 1
ATOM 831 C C . ASN A 1 110 ? -12.357 -15.475 51.207 1.00 75.06 110 ASN A C 1
ATOM 833 O O . ASN A 1 110 ? -12.428 -14.318 50.795 1.00 75.06 110 ASN A O 1
ATOM 837 N N . LEU A 1 111 ? -11.920 -15.767 52.434 1.00 75.94 111 LEU A N 1
ATOM 838 C CA . LEU A 1 111 ? -11.449 -14.761 53.396 1.00 75.94 111 LEU A CA 1
ATOM 839 C C . LEU A 1 111 ? -10.057 -14.184 53.069 1.00 75.94 111 LEU A C 1
ATOM 841 O O . LEU A 1 111 ? -9.637 -13.246 53.744 1.00 75.94 111 LEU A O 1
ATOM 845 N N . GLU A 1 112 ? -9.354 -14.706 52.059 1.00 73.00 112 GLU A N 1
ATOM 846 C CA . GLU A 1 112 ? -8.090 -14.134 51.565 1.00 73.00 112 GLU A CA 1
ATOM 847 C C . GLU A 1 112 ? -8.334 -12.928 50.646 1.00 73.00 112 GLU A C 1
ATOM 849 O O . GLU A 1 112 ? -7.485 -12.046 50.530 1.00 73.00 112 GLU A O 1
ATOM 854 N N . ASN 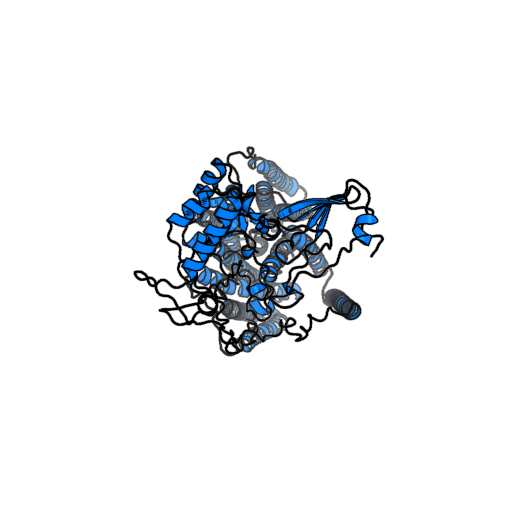A 1 113 ? -9.517 -12.843 50.025 1.00 73.00 113 ASN A N 1
ATOM 855 C CA . ASN A 1 113 ? -9.909 -11.681 49.237 1.00 73.00 113 ASN A CA 1
ATOM 856 C C . ASN A 1 113 ? -10.232 -10.497 50.169 1.00 73.00 113 ASN A C 1
ATOM 858 O O . ASN A 1 113 ? -11.156 -10.561 50.983 1.00 73.00 113 ASN A O 1
ATOM 862 N N . GLU A 1 114 ? -9.495 -9.392 50.020 1.00 75.06 114 GLU A N 1
ATOM 863 C CA . GLU A 1 114 ? -9.614 -8.200 50.873 1.00 75.06 114 GLU A CA 1
ATOM 864 C C . GLU A 1 114 ? -11.035 -7.615 50.884 1.00 75.06 114 GLU A C 1
ATOM 866 O O . GLU A 1 114 ? -11.527 -7.195 51.938 1.00 75.06 114 GLU A O 1
ATOM 871 N N . VAL A 1 115 ? -11.718 -7.620 49.734 1.00 79.31 115 VAL A N 1
ATOM 872 C CA . VAL A 1 115 ? -13.089 -7.107 49.613 1.00 79.31 115 VAL A CA 1
ATOM 873 C C . VAL A 1 115 ? -14.039 -7.987 50.421 1.00 79.31 115 VAL A C 1
ATOM 875 O O . VAL A 1 115 ? -14.787 -7.485 51.258 1.00 79.31 115 VAL A O 1
ATOM 878 N N . VAL A 1 116 ? -13.946 -9.308 50.250 1.00 80.62 116 VAL A N 1
ATOM 879 C CA . VAL A 1 116 ? -14.794 -10.284 50.951 1.00 80.62 116 VAL A CA 1
ATOM 880 C C . VAL A 1 116 ? -14.554 -10.243 52.461 1.00 80.62 116 VAL A C 1
ATOM 882 O O . VAL A 1 116 ? -15.506 -10.148 53.238 1.00 80.62 116 VAL A O 1
ATOM 885 N N . ARG A 1 117 ? -13.290 -10.227 52.898 1.00 80.81 117 ARG A N 1
ATOM 886 C CA . ARG A 1 117 ? -12.920 -10.166 54.321 1.00 80.81 117 ARG A CA 1
ATOM 887 C C . ARG A 1 117 ? -13.449 -8.916 55.022 1.00 80.81 117 ARG A C 1
ATOM 889 O O . ARG A 1 117 ? -13.785 -8.994 56.205 1.00 80.81 117 ARG A O 1
ATOM 896 N N . ARG A 1 118 ? -13.491 -7.772 54.332 1.00 79.44 118 ARG A N 1
ATOM 897 C CA . ARG A 1 118 ? -14.007 -6.507 54.885 1.00 79.44 118 ARG A CA 1
ATOM 898 C C . ARG A 1 118 ? -15.523 -6.403 54.846 1.00 79.44 118 ARG A C 1
ATOM 900 O O . ARG A 1 118 ? -16.093 -5.745 55.711 1.00 79.44 118 ARG A O 1
ATOM 907 N N . SER A 1 119 ? -16.170 -7.034 53.870 1.00 84.06 119 SER A N 1
ATOM 908 C CA . SER A 1 119 ? -17.631 -7.073 53.792 1.00 84.06 119 SER A CA 1
ATOM 909 C C . SER A 1 119 ? -18.263 -7.991 54.847 1.00 84.06 119 SER A C 1
ATOM 911 O O . SER A 1 119 ? -19.434 -7.812 55.173 1.00 84.06 119 SER A O 1
ATOM 913 N N . ILE A 1 120 ? -17.515 -8.951 55.404 1.00 84.00 120 ILE A N 1
ATOM 914 C CA . ILE A 1 120 ? -18.018 -9.912 56.396 1.00 84.00 120 ILE A CA 1
ATOM 915 C C . ILE A 1 120 ? -17.790 -9.412 57.827 1.00 84.00 120 ILE A C 1
ATOM 917 O O . ILE A 1 120 ? -16.657 -9.232 58.271 1.00 84.00 120 ILE A O 1
ATOM 921 N N . LEU A 1 121 ? -18.885 -9.258 58.576 1.00 85.56 121 LEU A N 1
ATOM 922 C CA . LEU A 1 121 ? -18.860 -8.867 59.992 1.00 85.56 121 LEU A CA 1
ATOM 923 C C . LEU A 1 121 ? -18.680 -10.064 60.934 1.00 85.56 121 LEU A C 1
ATOM 925 O O . LEU A 1 121 ? -17.977 -9.963 61.941 1.00 85.56 121 LEU A O 1
ATOM 929 N N . THR A 1 122 ? -19.305 -11.198 60.611 1.00 85.44 122 THR A N 1
ATOM 930 C CA . THR A 1 122 ? -19.264 -12.428 61.408 1.00 85.44 122 THR A CA 1
ATOM 931 C C . THR A 1 122 ? -19.061 -13.645 60.512 1.00 85.44 122 THR A C 1
ATOM 933 O O . THR A 1 122 ? -19.625 -13.730 59.422 1.00 85.44 122 THR A O 1
ATOM 936 N N . HIS A 1 123 ? -18.265 -14.611 60.966 1.00 83.00 123 HIS A N 1
ATOM 937 C CA . HIS A 1 123 ? -18.064 -15.875 60.258 1.00 83.00 123 HIS A CA 1
ATOM 938 C C . HIS A 1 123 ? -18.066 -17.025 61.263 1.00 83.00 123 HIS A C 1
ATOM 940 O O . HIS A 1 123 ? -17.286 -17.027 62.209 1.00 83.00 123 HIS A O 1
ATOM 946 N N . LYS A 1 124 ? -18.974 -17.996 61.082 1.00 83.12 124 LYS A N 1
ATOM 947 C CA . LYS A 1 124 ? -19.142 -19.160 61.979 1.00 83.12 124 LYS A CA 1
ATOM 948 C C . LYS A 1 124 ? -19.302 -18.804 63.472 1.00 83.12 124 LYS A C 1
ATOM 950 O O . LYS A 1 124 ? -18.893 -19.566 64.337 1.00 83.12 124 LYS A O 1
ATOM 955 N N . GLY A 1 125 ? -19.927 -17.664 63.769 1.00 84.94 125 GLY A N 1
ATOM 956 C CA . GLY A 1 125 ? -20.169 -17.198 65.140 1.00 84.94 125 GLY A CA 1
ATOM 957 C C . GLY A 1 125 ? -19.050 -16.338 65.736 1.00 84.94 125 GLY A C 1
ATOM 958 O O . GLY A 1 125 ? -19.262 -15.736 66.784 1.00 84.94 125 GLY A O 1
ATOM 959 N N . GLU A 1 126 ? -17.906 -16.204 65.061 1.00 84.19 126 GLU A N 1
ATOM 960 C CA . GLU A 1 126 ? -16.833 -15.298 65.475 1.00 84.19 126 GLU A CA 1
ATOM 961 C C . GLU A 1 126 ? -17.026 -13.908 64.862 1.00 84.19 126 GLU A C 1
ATOM 963 O O . GLU A 1 126 ? -17.342 -13.766 63.674 1.00 84.19 126 GLU A O 1
ATOM 968 N N . VAL A 1 127 ? -16.836 -12.868 65.678 1.00 85.12 127 VAL A N 1
ATOM 969 C CA . VAL A 1 127 ? -16.863 -11.472 65.230 1.00 85.12 127 VAL A CA 1
ATOM 970 C C . VAL A 1 127 ? -15.521 -11.145 64.583 1.00 85.12 127 VAL A C 1
ATOM 972 O O . VAL A 1 127 ? -14.482 -11.175 65.235 1.00 85.12 127 VAL A O 1
ATOM 975 N N . LEU A 1 128 ? -15.552 -10.818 63.293 1.00 77.81 128 LEU A N 1
ATOM 976 C CA . LEU A 1 128 ? -14.370 -10.496 62.487 1.00 77.81 128 LEU A CA 1
ATOM 977 C C . LEU A 1 128 ? -14.142 -8.981 62.328 1.00 77.81 128 LEU A C 1
ATOM 979 O O . LEU A 1 128 ? -13.223 -8.560 61.614 1.00 77.81 128 LEU A O 1
ATOM 983 N N . TRP A 1 129 ? -14.986 -8.172 62.969 1.00 77.81 129 TRP A N 1
ATOM 984 C CA . TRP A 1 129 ? -14.906 -6.716 63.032 1.00 77.81 129 TRP A CA 1
ATOM 985 C C . TRP A 1 129 ? -14.147 -6.254 64.292 1.00 77.81 129 TRP A C 1
ATOM 987 O O . TRP A 1 129 ? -14.413 -6.792 65.367 1.00 77.81 129 TRP A O 1
ATOM 997 N N . PRO A 1 130 ? -13.274 -5.229 64.223 1.00 70.62 130 PRO A N 1
ATOM 998 C CA . PRO A 1 130 ? -12.876 -4.457 63.044 1.00 70.62 130 PRO A CA 1
ATOM 999 C C . PRO A 1 130 ? -11.934 -5.245 62.129 1.00 70.62 130 PRO A C 1
ATOM 1001 O O . PRO A 1 130 ? -11.097 -6.018 62.591 1.00 70.62 130 PRO A O 1
ATOM 1004 N N . ALA A 1 131 ? -12.061 -5.046 60.815 1.00 68.50 131 ALA A N 1
ATOM 1005 C CA . ALA A 1 131 ? -11.095 -5.608 59.878 1.00 68.50 131 ALA A CA 1
ATOM 1006 C C . ALA A 1 131 ? -9.698 -5.059 60.208 1.00 68.50 131 ALA A C 1
ATOM 1008 O O . ALA A 1 131 ? -9.539 -3.853 60.413 1.00 68.50 131 ALA A O 1
ATOM 1009 N N . SER A 1 132 ? -8.691 -5.932 60.261 1.00 66.12 132 SER A N 1
ATOM 1010 C CA . SER A 1 132 ? -7.302 -5.499 60.394 1.00 66.12 132 SER A CA 1
ATOM 1011 C C . SER A 1 132 ? -6.974 -4.511 59.274 1.00 66.12 132 SER A C 1
ATOM 1013 O O . SER A 1 132 ? -7.422 -4.685 58.133 1.00 66.12 132 SER A O 1
ATOM 1015 N N . ALA A 1 133 ? -6.199 -3.469 59.598 1.00 60.56 133 ALA A N 1
ATOM 1016 C CA . ALA A 1 133 ? -5.621 -2.597 58.583 1.00 60.56 133 ALA A CA 1
ATOM 1017 C C . ALA A 1 133 ? -4.964 -3.480 57.510 1.00 60.56 133 ALA A C 1
ATOM 1019 O O . ALA A 1 133 ? -4.409 -4.528 57.866 1.00 60.56 133 ALA A O 1
ATOM 1020 N N . PRO A 1 134 ? -5.076 -3.126 56.217 1.00 59.06 134 PRO A N 1
ATOM 1021 C CA . PRO A 1 134 ? -4.468 -3.939 55.178 1.00 59.06 134 PRO A CA 1
ATOM 1022 C C . PRO A 1 134 ? -3.002 -4.144 55.553 1.00 59.06 134 PRO A C 1
ATOM 1024 O O . PRO A 1 134 ? -2.328 -3.182 55.937 1.00 59.06 134 PRO A O 1
ATOM 1027 N N . ALA A 1 135 ? -2.507 -5.384 55.460 1.00 54.00 135 ALA A N 1
ATOM 1028 C CA . ALA A 1 135 ? -1.073 -5.554 55.291 1.00 54.00 135 ALA A CA 1
ATOM 1029 C C . ALA A 1 135 ? -0.714 -4.606 54.152 1.00 54.00 135 ALA A C 1
ATOM 1031 O O . ALA A 1 135 ? -1.408 -4.600 53.135 1.00 54.00 135 ALA A O 1
ATOM 1032 N N . MET A 1 136 ? 0.235 -3.707 54.389 1.00 43.66 136 MET A N 1
ATOM 1033 C CA . MET A 1 136 ? 0.602 -2.689 53.422 1.00 43.66 136 MET A CA 1
ATOM 1034 C C . MET A 1 136 ? 1.122 -3.437 52.194 1.00 43.66 136 MET A C 1
ATOM 1036 O O . MET A 1 136 ? 2.303 -3.760 52.119 1.00 43.66 136 MET A O 1
ATOM 1040 N N . ASN A 1 137 ? 0.232 -3.789 51.264 1.00 44.94 137 ASN A N 1
ATOM 1041 C CA . ASN A 1 137 ? 0.637 -4.283 49.972 1.00 44.94 137 ASN A CA 1
ATOM 1042 C C . ASN A 1 137 ? 1.473 -3.135 49.413 1.00 44.94 137 ASN A C 1
ATOM 1044 O O . ASN A 1 137 ? 0.963 -2.008 49.326 1.00 44.94 137 ASN A O 1
ATOM 1048 N N . PRO A 1 138 ? 2.732 -3.368 49.010 1.00 47.09 138 PRO A N 1
ATOM 1049 C CA . PRO A 1 138 ? 3.503 -2.345 48.314 1.00 47.09 138 PRO A CA 1
ATOM 1050 C C . PRO A 1 138 ? 2.801 -1.835 47.032 1.00 47.09 138 PRO A C 1
ATOM 1052 O O . PRO A 1 138 ? 3.268 -0.889 46.410 1.00 47.09 138 PRO A O 1
ATOM 1055 N N . GLN A 1 139 ? 1.645 -2.397 46.662 1.00 46.62 139 GLN A N 1
ATOM 1056 C CA . GLN A 1 139 ? 0.815 -2.016 45.524 1.00 46.62 139 GLN A CA 1
ATOM 1057 C C . GLN A 1 139 ? -0.097 -0.788 45.724 1.00 46.62 139 GLN A C 1
ATOM 1059 O O . GLN A 1 139 ? -0.629 -0.304 44.730 1.00 46.62 139 GLN A O 1
ATOM 1064 N N . THR A 1 140 ? -0.247 -0.211 46.926 1.00 38.78 140 THR A N 1
ATOM 1065 C CA . THR A 1 140 ? -1.071 1.020 47.109 1.00 38.78 140 THR A CA 1
ATOM 1066 C C . THR A 1 140 ? -0.319 2.253 47.604 1.00 38.78 140 THR A C 1
ATOM 1068 O O . THR A 1 140 ? -0.920 3.302 47.821 1.00 38.78 140 THR A O 1
ATOM 1071 N N . THR A 1 141 ? 1.011 2.176 47.662 1.00 37.09 141 THR A N 1
ATOM 1072 C CA . THR A 1 141 ? 1.892 3.354 47.687 1.00 37.09 141 THR A CA 1
ATOM 1073 C C . THR A 1 141 ? 2.790 3.394 46.457 1.00 37.09 141 THR A C 1
ATOM 1075 O O . THR A 1 141 ? 3.916 3.877 46.507 1.00 37.09 141 THR A O 1
ATOM 1078 N N . GLN A 1 142 ? 2.268 3.011 45.289 1.00 36.47 142 GLN A N 1
ATOM 1079 C CA . GLN A 1 142 ? 2.566 3.869 44.152 1.00 36.47 142 GLN A CA 1
ATOM 1080 C C . GLN A 1 142 ? 1.784 5.152 44.411 1.00 36.47 142 GLN A C 1
ATOM 1082 O O . GLN A 1 142 ? 0.600 5.252 44.093 1.00 36.47 142 GLN A O 1
ATOM 1087 N N . ALA A 1 143 ? 2.457 6.128 45.039 1.00 35.34 143 ALA A N 1
ATOM 1088 C CA . ALA A 1 143 ? 2.154 7.535 44.807 1.00 35.34 143 ALA A CA 1
ATOM 1089 C C . ALA A 1 143 ? 1.721 7.626 43.355 1.00 35.34 143 ALA A C 1
ATOM 1091 O O . ALA A 1 143 ? 2.494 7.117 42.540 1.00 35.34 143 ALA A O 1
ATOM 1092 N N . ALA A 1 144 ? 0.512 8.142 43.072 1.00 39.72 144 ALA A N 1
ATOM 1093 C CA . ALA A 1 144 ? 0.039 8.382 41.713 1.00 39.72 144 ALA A CA 1
ATOM 1094 C C . ALA A 1 144 ? 1.269 8.773 40.916 1.00 39.72 144 ALA A C 1
ATOM 1096 O O . ALA A 1 144 ? 1.846 9.825 41.215 1.00 39.72 144 ALA A O 1
ATOM 1097 N N . GLN A 1 145 ? 1.793 7.834 40.112 1.00 36.84 145 GLN A N 1
ATOM 1098 C CA . GLN A 1 145 ? 3.098 8.039 39.520 1.00 36.84 145 GLN A CA 1
ATOM 1099 C C . GLN A 1 145 ? 2.829 9.268 38.687 1.00 36.84 145 GLN A C 1
ATOM 1101 O O . GLN A 1 145 ? 2.057 9.206 37.730 1.00 36.84 145 GLN A O 1
ATOM 1106 N N . LYS A 1 146 ? 3.384 10.418 39.099 1.00 37.94 146 LYS A N 1
ATOM 1107 C CA . LYS A 1 146 ? 3.593 11.499 38.157 1.00 37.94 146 LYS A CA 1
ATOM 1108 C C . LYS A 1 146 ? 4.209 10.760 36.981 1.00 37.94 146 LYS A C 1
ATOM 1110 O O . LYS A 1 146 ? 5.228 10.103 37.239 1.00 37.94 146 LYS A O 1
ATOM 1115 N N . PRO A 1 147 ? 3.544 10.742 35.806 1.00 34.25 147 PRO A N 1
ATOM 1116 C CA . PRO A 1 147 ? 4.003 9.975 34.654 1.00 34.25 147 PRO A CA 1
ATOM 1117 C C . PRO A 1 147 ? 5.503 10.179 34.611 1.00 34.25 147 PRO A C 1
ATOM 1119 O O . PRO A 1 147 ? 5.899 11.349 34.725 1.00 34.25 147 PRO A O 1
ATOM 1122 N N . PRO A 1 148 ? 6.291 9.086 34.708 1.00 36.59 148 PRO A N 1
ATOM 1123 C CA . PRO A 1 148 ? 7.646 9.121 35.221 1.00 36.59 148 PRO A CA 1
ATOM 1124 C C . PRO A 1 148 ? 8.311 10.334 34.630 1.00 36.59 148 PRO A C 1
ATOM 1126 O O . PRO A 1 148 ? 8.552 10.372 33.433 1.00 36.59 148 PRO A O 1
ATOM 1129 N N . THR A 1 149 ? 8.578 11.346 35.458 1.00 36.28 149 THR A N 1
ATOM 1130 C CA . THR A 1 149 ? 9.326 12.521 35.024 1.00 36.28 149 THR A CA 1
ATOM 1131 C C . THR A 1 149 ? 10.801 12.124 34.930 1.00 36.28 149 THR A C 1
ATOM 1133 O O . THR A 1 149 ? 11.695 12.852 35.338 1.00 36.28 149 THR A O 1
ATOM 1136 N N . LYS A 1 150 ? 11.096 10.974 34.305 1.00 37.22 150 LYS A N 1
ATOM 1137 C CA . LYS A 1 150 ? 11.994 11.051 33.171 1.00 37.22 150 LYS A CA 1
ATOM 1138 C C . LYS A 1 150 ? 11.287 12.029 32.260 1.00 37.22 150 LYS A C 1
ATOM 1140 O O . LYS A 1 150 ? 10.288 11.715 31.633 1.00 37.22 150 LYS A O 1
ATOM 1145 N N . ILE A 1 151 ? 11.798 13.250 32.281 1.00 38.97 151 ILE A N 1
ATOM 1146 C CA . ILE A 1 151 ? 11.914 14.048 31.081 1.00 38.97 151 ILE A CA 1
ATOM 1147 C C . ILE A 1 151 ? 12.177 12.997 29.990 1.00 38.97 151 ILE A C 1
ATOM 1149 O O . ILE A 1 151 ? 13.308 12.535 29.816 1.00 38.97 151 ILE A O 1
ATOM 1153 N N . GLU A 1 152 ? 11.115 12.574 29.277 1.00 41.12 152 GLU A N 1
ATOM 1154 C CA . GLU A 1 152 ? 11.191 12.509 27.835 1.00 41.12 152 GLU A CA 1
ATOM 1155 C C . GLU A 1 152 ? 12.108 13.679 27.571 1.00 41.12 152 GLU A C 1
ATOM 1157 O O . GLU A 1 152 ? 11.789 14.800 27.955 1.00 41.12 152 GLU A O 1
ATOM 1162 N N . LYS A 1 153 ? 13.298 13.459 27.024 1.00 35.44 153 LYS A N 1
ATOM 1163 C CA . LYS A 1 153 ? 13.657 14.474 26.063 1.00 35.44 153 LYS A CA 1
ATOM 1164 C C . LYS A 1 153 ? 12.467 14.335 25.114 1.00 35.44 153 LYS A C 1
ATOM 1166 O O . LYS A 1 153 ? 12.475 13.331 24.392 1.00 35.44 153 LYS A O 1
ATOM 1171 N N . PRO A 1 154 ? 11.422 15.214 25.149 1.00 40.00 154 PRO A N 1
ATOM 1172 C CA . PRO A 1 154 ? 10.630 15.333 23.946 1.00 40.00 154 PRO A CA 1
ATOM 1173 C C . PRO A 1 154 ? 11.718 15.491 22.904 1.00 40.00 154 PRO A C 1
ATOM 1175 O O . PRO A 1 154 ? 12.729 16.142 23.208 1.00 40.00 154 PRO A O 1
ATOM 1178 N N . VAL A 1 155 ? 11.647 14.774 21.788 1.00 48.66 155 VAL A N 1
ATOM 1179 C CA . VAL A 1 155 ? 12.550 15.052 20.670 1.00 48.66 155 VAL A CA 1
ATOM 1180 C C . VAL A 1 155 ? 12.601 16.568 20.598 1.00 48.66 155 VAL A C 1
ATOM 1182 O O . VAL A 1 155 ? 11.545 17.142 20.347 1.00 48.66 155 VAL A O 1
ATOM 1185 N N . VAL A 1 156 ? 13.706 17.180 21.073 1.00 47.28 156 VAL A N 1
ATOM 1186 C CA . VAL A 1 156 ? 13.618 18.550 21.608 1.00 47.28 156 VAL A CA 1
ATOM 1187 C C . VAL A 1 156 ? 13.112 19.318 20.429 1.00 47.28 156 VAL A C 1
ATOM 1189 O O . VAL A 1 156 ? 13.785 19.246 19.397 1.00 47.28 156 VAL A O 1
ATOM 1192 N N . ALA A 1 157 ? 11.894 19.872 20.541 1.00 59.84 157 ALA A N 1
ATOM 1193 C CA . ALA A 1 157 ? 11.258 20.527 19.413 1.00 59.84 157 ALA A CA 1
ATOM 1194 C C . ALA A 1 157 ? 12.332 21.464 18.894 1.00 59.84 157 ALA A C 1
ATOM 1196 O O . ALA A 1 157 ? 12.884 22.248 19.678 1.00 59.84 157 ALA A O 1
ATOM 1197 N N . LEU A 1 158 ? 12.785 21.188 17.667 1.00 67.31 158 LEU A N 1
ATOM 1198 C CA . LEU A 1 158 ? 13.989 21.809 17.148 1.00 67.31 158 LEU A CA 1
ATOM 1199 C C . LEU A 1 158 ? 13.767 23.298 17.342 1.00 67.31 158 LEU A C 1
ATOM 1201 O O . LEU A 1 158 ? 12.683 23.801 17.042 1.00 67.31 158 LEU A O 1
ATOM 1205 N N . THR A 1 159 ? 14.733 23.994 17.945 1.00 87.31 159 THR A N 1
ATOM 1206 C CA . THR A 1 159 ? 14.515 25.426 18.146 1.00 87.31 159 THR A CA 1
ATOM 1207 C C . THR A 1 159 ? 14.212 26.037 16.776 1.00 87.31 159 THR A C 1
ATOM 1209 O O . THR A 1 159 ? 14.767 25.561 15.780 1.00 87.31 159 THR A O 1
ATOM 1212 N N . PRO A 1 160 ? 13.369 27.077 16.672 1.00 88.25 160 PRO A N 1
ATOM 1213 C CA . PRO A 1 160 ? 13.053 27.667 15.370 1.00 88.25 160 PRO A CA 1
ATOM 1214 C C . PRO A 1 160 ? 14.316 28.014 14.560 1.00 88.25 160 PRO A C 1
ATOM 1216 O O . PRO A 1 160 ? 14.346 27.890 13.337 1.00 88.25 160 PRO A O 1
ATOM 1219 N N . TRP A 1 161 ? 15.412 28.352 15.255 1.00 90.62 161 TRP A N 1
ATOM 1220 C CA . TRP A 1 161 ? 16.746 28.493 14.674 1.00 90.62 161 TRP A CA 1
ATOM 1221 C C . TRP A 1 161 ? 17.327 27.178 14.130 1.00 90.62 161 TRP A C 1
ATOM 1223 O O . TRP A 1 161 ? 17.807 27.167 13.005 1.00 90.62 161 TRP A O 1
ATOM 1233 N N . GLN A 1 162 ? 17.277 26.061 14.862 1.00 89.31 162 GLN A N 1
ATOM 1234 C CA . GLN A 1 162 ? 17.738 24.754 14.368 1.00 89.31 162 GLN A CA 1
ATOM 1235 C C . GLN A 1 162 ? 16.926 24.257 13.163 1.00 89.31 162 GLN A C 1
ATOM 1237 O O . GLN A 1 162 ? 17.512 23.690 12.238 1.00 89.31 162 GLN A O 1
ATOM 1242 N N . GLU A 1 163 ? 15.609 24.477 13.138 1.00 86.81 163 GLU A N 1
ATOM 1243 C CA . GLU A 1 163 ? 14.762 24.161 11.974 1.00 86.81 163 GLU A CA 1
ATOM 1244 C C . GLU A 1 163 ? 15.134 25.022 10.765 1.00 86.81 163 GLU A C 1
ATOM 1246 O O . GLU A 1 163 ? 15.335 24.508 9.659 1.00 86.81 163 GLU A O 1
ATOM 1251 N N . SER A 1 164 ? 15.315 26.325 10.991 1.00 89.44 164 SER A N 1
ATOM 1252 C CA . SER A 1 164 ? 15.754 27.272 9.962 1.00 89.44 164 SER A CA 1
ATOM 1253 C C . SER A 1 164 ? 17.147 26.923 9.438 1.00 89.44 164 SER A C 1
ATOM 1255 O O . SER A 1 164 ? 17.368 26.871 8.235 1.00 89.44 164 SER A O 1
ATOM 1257 N N . VAL A 1 165 ? 18.094 26.591 10.315 1.00 93.62 165 VAL A N 1
ATOM 1258 C CA . VAL A 1 165 ? 19.450 26.198 9.916 1.00 93.62 165 VAL A CA 1
ATOM 1259 C C . VAL A 1 165 ? 19.429 24.896 9.130 1.00 93.62 165 VAL A C 1
ATOM 1261 O O . VAL A 1 165 ? 20.095 24.811 8.103 1.00 93.62 165 VAL A O 1
ATOM 1264 N N . ARG A 1 166 ? 18.659 23.886 9.550 1.00 88.31 166 ARG A N 1
ATOM 1265 C CA . ARG A 1 166 ? 18.555 22.620 8.806 1.00 88.31 166 ARG A CA 1
ATOM 1266 C C . ARG A 1 166 ? 17.907 22.807 7.440 1.00 88.31 166 ARG A C 1
ATOM 1268 O O . ARG A 1 166 ? 18.420 22.264 6.464 1.00 88.31 166 ARG A O 1
ATOM 1275 N N . SER A 1 167 ? 16.823 23.577 7.357 1.00 88.38 167 SER A N 1
ATOM 1276 C CA . SER A 1 167 ? 16.145 23.866 6.088 1.00 88.38 167 SER A CA 1
ATOM 1277 C C . SER A 1 167 ? 17.041 24.668 5.144 1.00 88.38 167 SER A C 1
ATOM 1279 O O . SER A 1 167 ? 17.223 24.258 4.000 1.00 88.38 167 SER A O 1
ATOM 1281 N N . ILE A 1 168 ? 17.694 25.727 5.629 1.00 93.56 168 ILE A N 1
ATOM 1282 C CA . ILE A 1 168 ? 18.646 26.519 4.840 1.00 93.56 168 ILE A CA 1
ATOM 1283 C C . ILE A 1 168 ? 19.856 25.675 4.436 1.00 93.56 168 ILE A C 1
ATOM 1285 O O . ILE A 1 168 ? 20.290 25.760 3.295 1.00 93.56 168 ILE A O 1
ATOM 1289 N N . THR A 1 169 ? 20.381 24.813 5.309 1.00 93.56 169 THR A N 1
ATOM 1290 C CA . THR A 1 169 ? 21.495 23.909 4.963 1.00 93.56 169 THR A CA 1
ATOM 1291 C C . THR A 1 169 ? 21.086 22.934 3.859 1.00 93.56 169 THR A C 1
ATOM 1293 O O . THR A 1 169 ? 21.847 22.724 2.916 1.00 93.56 169 THR A O 1
ATOM 1296 N N . LEU A 1 170 ? 19.872 22.377 3.925 1.00 86.44 170 LEU A N 1
ATOM 1297 C CA . LEU A 1 170 ? 19.316 21.527 2.870 1.00 86.44 170 LEU A CA 1
ATOM 1298 C C . LEU A 1 170 ? 19.140 22.287 1.551 1.00 86.44 170 LEU A C 1
ATOM 1300 O O . LEU A 1 170 ? 19.497 21.763 0.497 1.00 86.44 170 LEU A O 1
ATOM 1304 N N . ILE A 1 171 ? 18.618 23.514 1.598 1.00 91.38 171 ILE A N 1
ATOM 1305 C CA . ILE A 1 171 ? 18.437 24.363 0.412 1.00 91.38 171 ILE A CA 1
ATOM 1306 C C . ILE A 1 171 ? 19.796 24.722 -0.195 1.00 91.38 171 ILE A C 1
ATOM 1308 O O . ILE A 1 171 ? 20.003 24.498 -1.383 1.00 91.38 171 ILE A O 1
ATOM 1312 N N . SER A 1 172 ? 20.743 25.197 0.613 1.00 92.44 172 SER A N 1
ATOM 1313 C CA . SER A 1 172 ? 22.108 25.516 0.185 1.00 92.44 172 SER A CA 1
ATOM 1314 C C . SER A 1 172 ? 22.818 24.299 -0.401 1.00 92.44 172 SER A C 1
ATOM 1316 O O . SER A 1 172 ? 23.475 24.415 -1.432 1.00 92.44 172 SER A O 1
ATOM 1318 N N . GLY A 1 173 ? 22.632 23.117 0.197 1.00 91.88 173 GLY A N 1
ATOM 1319 C CA . GLY A 1 173 ? 23.122 21.853 -0.348 1.00 91.88 173 GLY A CA 1
ATOM 1320 C C . GLY A 1 173 ? 22.545 21.564 -1.734 1.00 91.88 173 GLY A C 1
ATOM 1321 O O . GLY A 1 173 ? 23.306 21.323 -2.666 1.00 91.88 173 GLY A O 1
ATOM 1322 N N . ARG A 1 174 ? 21.219 21.671 -1.904 1.00 84.50 174 ARG A N 1
ATOM 1323 C CA . ARG A 1 174 ? 20.540 21.470 -3.200 1.00 84.50 174 ARG A CA 1
ATOM 1324 C C . ARG A 1 174 ? 21.001 22.469 -4.263 1.00 84.50 174 ARG A C 1
ATOM 1326 O O . ARG A 1 174 ? 21.263 22.065 -5.393 1.00 84.50 174 ARG A O 1
ATOM 1333 N N . VAL A 1 175 ? 21.139 23.746 -3.903 1.00 90.12 175 VAL A N 1
ATOM 1334 C CA . VAL A 1 175 ? 21.671 24.791 -4.796 1.00 90.12 175 VAL A CA 1
ATOM 1335 C C . VAL A 1 175 ? 23.112 24.466 -5.194 1.00 90.12 175 VAL A C 1
ATOM 1337 O O . VAL A 1 175 ? 23.446 24.510 -6.377 1.00 90.12 175 VAL A O 1
ATOM 1340 N N . GLY A 1 176 ? 23.949 24.060 -4.236 1.00 90.69 176 GLY A N 1
ATOM 1341 C CA . GLY A 1 176 ? 25.322 23.627 -4.494 1.00 90.69 176 GLY A CA 1
ATOM 1342 C C . GLY A 1 176 ? 25.397 22.423 -5.437 1.00 90.69 176 GLY A C 1
ATOM 1343 O O . GLY A 1 176 ? 26.180 22.438 -6.385 1.00 90.69 176 GLY A O 1
ATOM 1344 N N . THR A 1 177 ? 24.548 21.409 -5.239 1.00 85.31 177 THR A N 1
ATOM 1345 C CA . THR A 1 177 ? 24.468 20.243 -6.132 1.00 85.31 177 THR A CA 1
ATOM 1346 C C . THR A 1 177 ? 24.017 20.635 -7.538 1.00 85.31 177 THR A C 1
ATOM 1348 O O . THR A 1 177 ? 24.606 20.163 -8.506 1.00 85.31 177 THR A O 1
ATOM 1351 N N . ALA A 1 178 ? 23.033 21.528 -7.677 1.00 83.00 178 ALA A N 1
ATOM 1352 C CA . ALA A 1 178 ? 22.578 22.005 -8.983 1.00 83.00 178 ALA A CA 1
ATOM 1353 C C . ALA A 1 178 ? 23.687 22.754 -9.745 1.00 83.00 178 ALA A C 1
ATOM 1355 O O . ALA A 1 178 ? 23.891 22.513 -10.935 1.00 83.00 178 ALA A O 1
ATOM 1356 N N . LEU A 1 179 ? 24.450 23.609 -9.053 1.00 87.69 179 LEU A N 1
ATOM 1357 C CA . LEU A 1 179 ? 25.600 24.308 -9.637 1.00 87.69 179 LEU A CA 1
ATOM 1358 C C . LEU A 1 179 ? 26.728 23.342 -10.021 1.00 87.69 179 LEU A C 1
ATOM 1360 O O . LEU A 1 179 ? 27.322 23.489 -11.088 1.00 87.69 179 LEU A O 1
ATOM 1364 N N . ALA A 1 180 ? 27.005 22.336 -9.187 1.00 84.75 180 ALA A N 1
ATOM 1365 C CA . ALA A 1 180 ? 27.992 21.305 -9.495 1.00 84.75 180 ALA A CA 1
ATOM 1366 C C . ALA A 1 180 ? 27.579 20.484 -10.727 1.00 84.75 180 ALA A C 1
ATOM 1368 O O . ALA A 1 180 ? 28.385 20.310 -11.638 1.00 84.75 180 ALA A O 1
ATOM 1369 N N . LEU A 1 181 ? 26.316 20.051 -10.808 1.00 80.56 181 LEU A N 1
ATOM 1370 C CA . LEU A 1 181 ? 25.789 19.368 -11.990 1.00 80.56 181 LEU A CA 1
ATOM 1371 C C . LEU A 1 181 ? 25.935 20.248 -13.233 1.00 80.56 181 LEU A C 1
ATOM 1373 O O . LEU A 1 181 ? 26.497 19.791 -14.222 1.00 80.56 181 LEU A O 1
ATOM 1377 N N . GLY A 1 182 ? 25.551 21.525 -13.170 1.00 80.75 182 GLY A N 1
ATOM 1378 C CA . GLY A 1 182 ? 25.734 22.453 -14.290 1.00 80.75 182 GLY A CA 1
ATOM 1379 C C . GLY A 1 182 ? 27.201 22.663 -14.693 1.00 80.75 182 GLY A C 1
ATOM 1380 O O . GLY A 1 182 ? 27.492 22.850 -15.870 1.00 80.75 182 GLY A O 1
ATOM 1381 N N . LYS A 1 183 ? 28.143 22.597 -13.742 1.00 83.31 183 LYS A N 1
ATOM 1382 C CA . LYS A 1 183 ? 29.583 22.738 -14.012 1.00 83.31 183 LYS A CA 1
ATOM 1383 C C . LYS A 1 183 ? 30.194 21.501 -14.673 1.00 83.31 183 LYS A C 1
ATOM 1385 O O . LYS A 1 183 ? 31.095 21.646 -15.498 1.00 83.31 183 LYS A O 1
ATOM 1390 N N . PHE A 1 184 ? 29.754 20.309 -14.276 1.00 77.06 184 PHE A N 1
ATOM 1391 C CA . PHE A 1 184 ? 30.336 19.034 -14.710 1.00 77.06 184 PHE A CA 1
ATOM 1392 C C . PHE A 1 184 ? 29.553 18.348 -15.842 1.00 77.06 184 PHE A C 1
ATOM 1394 O O . PHE A 1 184 ? 29.965 17.284 -16.300 1.00 77.06 184 PHE A O 1
ATOM 1401 N N . THR A 1 185 ? 28.447 18.933 -16.310 1.00 77.75 185 THR A N 1
ATOM 1402 C CA . THR A 1 185 ? 27.581 18.353 -17.353 1.00 77.75 185 THR A CA 1
ATOM 1403 C C . THR A 1 185 ? 27.240 19.364 -18.456 1.00 77.75 185 THR A C 1
ATOM 1405 O O . THR A 1 185 ? 27.644 20.523 -18.398 1.00 77.75 185 THR A O 1
ATOM 1408 N N . GLY A 1 186 ? 26.543 18.913 -19.507 1.00 79.62 186 GLY A N 1
ATOM 1409 C CA . GLY A 1 186 ? 26.180 19.733 -20.670 1.00 79.62 186 GLY A CA 1
ATOM 1410 C C . GLY A 1 186 ? 24.701 20.159 -20.717 1.00 79.62 186 GLY A C 1
ATOM 1411 O O . GLY A 1 186 ? 23.875 19.612 -19.983 1.00 79.62 186 GLY A O 1
ATOM 1412 N N . PRO A 1 187 ? 24.322 21.078 -21.630 1.00 79.06 187 PRO A N 1
ATOM 1413 C CA . PRO A 1 187 ? 22.946 21.579 -21.752 1.00 79.06 187 PRO A CA 1
ATOM 1414 C C . PRO A 1 187 ? 21.888 20.493 -22.006 1.00 79.06 187 PRO A C 1
ATOM 1416 O O . PRO A 1 187 ? 20.799 20.556 -21.444 1.00 79.06 187 PRO A O 1
ATOM 1419 N N . ALA A 1 188 ? 22.208 19.467 -22.804 1.00 70.94 188 ALA A N 1
ATOM 1420 C CA . ALA A 1 188 ? 21.297 18.350 -23.073 1.00 70.94 188 ALA A CA 1
ATOM 1421 C C . ALA A 1 188 ? 20.964 17.551 -21.798 1.00 70.94 188 ALA A C 1
ATOM 1423 O O . ALA A 1 188 ? 19.799 17.280 -21.513 1.00 70.94 188 ALA A O 1
ATOM 1424 N N . PHE A 1 189 ? 21.976 17.267 -20.971 1.00 74.44 189 PHE A N 1
ATOM 1425 C CA . PHE A 1 189 ? 21.792 16.607 -19.678 1.00 74.44 189 PHE A CA 1
ATOM 1426 C C . PHE A 1 189 ? 20.956 17.455 -18.714 1.00 74.44 189 PHE A C 1
ATOM 1428 O O . PHE A 1 189 ? 20.082 16.931 -18.020 1.00 74.44 189 PHE A O 1
ATOM 1435 N N . MET A 1 190 ? 21.190 18.770 -18.685 1.00 81.00 190 MET A N 1
ATOM 1436 C CA . MET A 1 190 ? 20.408 19.677 -17.845 1.00 81.00 190 MET A CA 1
ATOM 1437 C C . MET A 1 190 ? 18.938 19.723 -18.277 1.00 81.00 190 MET A C 1
ATOM 1439 O O . MET A 1 190 ? 18.071 19.663 -17.411 1.00 81.00 190 MET A O 1
ATOM 1443 N N . ASN A 1 191 ? 18.637 19.709 -19.581 1.00 79.06 191 ASN A N 1
ATOM 1444 C CA . ASN A 1 191 ? 17.258 19.639 -20.081 1.00 79.06 191 ASN A CA 1
ATOM 1445 C C . ASN A 1 191 ? 16.535 18.347 -19.653 1.00 79.06 191 ASN A C 1
ATOM 1447 O O . ASN A 1 191 ? 15.376 18.394 -19.225 1.00 79.06 191 ASN A O 1
ATOM 1451 N N . LEU A 1 192 ? 17.214 17.195 -19.712 1.00 73.75 192 LEU A N 1
ATOM 1452 C CA . LEU A 1 192 ? 16.671 15.932 -19.195 1.00 73.75 192 LEU A CA 1
ATOM 1453 C C . LEU A 1 192 ? 16.467 15.979 -17.680 1.00 73.75 192 LEU A C 1
ATOM 1455 O O . LEU A 1 192 ? 15.431 15.543 -17.186 1.00 73.75 192 LEU A O 1
ATOM 1459 N N . THR A 1 193 ? 17.422 16.549 -16.946 1.00 74.75 193 THR A N 1
ATOM 1460 C CA . THR A 1 193 ? 17.347 16.688 -15.485 1.00 74.75 193 THR A CA 1
ATOM 1461 C C . THR A 1 193 ? 16.188 17.596 -15.070 1.00 74.75 193 THR A C 1
ATOM 1463 O O . THR A 1 193 ? 15.468 17.281 -14.124 1.00 74.75 193 THR A O 1
ATOM 1466 N N . THR A 1 194 ? 15.944 18.690 -15.796 1.00 80.50 194 THR A N 1
ATOM 1467 C CA . THR A 1 194 ? 14.776 19.558 -15.583 1.00 80.50 194 THR A CA 1
ATOM 1468 C C . THR A 1 194 ? 13.472 18.815 -15.857 1.00 80.50 194 THR A C 1
ATOM 1470 O O . THR A 1 194 ? 12.545 18.894 -15.053 1.00 80.50 194 THR A O 1
ATOM 1473 N N . THR A 1 195 ? 13.408 18.062 -16.957 1.00 78.06 195 THR A N 1
ATOM 1474 C CA . THR A 1 195 ? 12.235 17.242 -17.299 1.00 78.06 195 THR A CA 1
ATOM 1475 C C . THR A 1 195 ? 11.954 16.208 -16.209 1.00 78.06 195 THR A C 1
ATOM 1477 O O . THR A 1 195 ? 10.820 16.087 -15.752 1.00 78.06 195 THR A O 1
ATOM 1480 N N . LEU A 1 196 ? 12.995 15.515 -15.742 1.00 74.38 196 LEU A N 1
ATOM 1481 C CA . LEU A 1 196 ? 12.917 14.548 -14.654 1.00 74.38 196 LEU A CA 1
ATOM 1482 C C . LEU A 1 196 ? 12.406 15.187 -13.358 1.00 74.38 196 LEU A C 1
ATOM 1484 O O . LEU A 1 196 ? 11.470 14.670 -12.758 1.00 74.38 196 LEU A O 1
ATOM 1488 N N . ALA A 1 197 ? 12.977 16.322 -12.949 1.00 75.06 197 ALA A N 1
ATOM 1489 C CA . ALA A 1 197 ? 12.585 17.005 -11.718 1.00 75.06 197 ALA A CA 1
ATOM 1490 C C . ALA A 1 197 ? 11.118 17.467 -11.754 1.00 75.06 197 ALA A C 1
ATOM 1492 O O . ALA A 1 197 ? 10.396 17.334 -10.765 1.00 75.06 197 ALA A O 1
ATOM 1493 N N . LEU A 1 198 ? 10.654 17.983 -12.898 1.00 79.56 198 LEU A N 1
ATOM 1494 C CA . LEU A 1 198 ? 9.253 18.372 -13.080 1.00 79.56 198 LEU A CA 1
ATOM 1495 C C . LEU A 1 198 ? 8.321 17.157 -13.060 1.00 79.56 198 LEU A C 1
ATOM 1497 O O . LEU A 1 198 ? 7.290 17.196 -12.390 1.00 79.56 198 LEU A O 1
ATOM 1501 N N . ALA A 1 199 ? 8.683 16.079 -13.753 1.00 73.19 199 ALA A N 1
ATOM 1502 C CA . ALA A 1 199 ? 7.893 14.854 -13.783 1.00 73.19 199 ALA A CA 1
ATOM 1503 C C . ALA A 1 199 ? 7.820 14.173 -12.402 1.00 73.19 199 ALA A C 1
ATOM 1505 O O . ALA A 1 199 ? 6.745 13.725 -12.009 1.00 73.19 199 ALA A O 1
ATOM 1506 N N . GLU A 1 200 ? 8.898 14.182 -11.615 1.00 71.38 200 GLU A N 1
ATOM 1507 C CA . GLU A 1 200 ? 8.910 13.697 -10.227 1.00 71.38 200 GLU A CA 1
ATOM 1508 C C . GLU A 1 200 ? 8.050 14.578 -9.301 1.00 71.38 200 GLU A C 1
ATOM 1510 O O . GLU A 1 200 ? 7.270 14.073 -8.488 1.00 71.38 200 GLU A O 1
ATOM 1515 N N . MET A 1 201 ? 8.110 15.904 -9.462 1.00 73.62 201 MET A N 1
ATOM 1516 C CA . MET A 1 201 ? 7.272 16.835 -8.698 1.00 73.62 201 MET A CA 1
ATOM 1517 C C . MET A 1 201 ? 5.778 16.665 -9.018 1.00 73.62 201 MET A C 1
ATOM 1519 O O . MET A 1 201 ? 4.934 16.758 -8.127 1.00 73.62 201 MET A O 1
ATOM 1523 N N . ILE A 1 202 ? 5.433 16.411 -10.281 1.00 75.25 202 ILE A N 1
ATOM 1524 C CA . ILE A 1 202 ? 4.055 16.100 -10.680 1.00 75.25 202 ILE A CA 1
ATOM 1525 C C . ILE A 1 202 ? 3.654 14.719 -10.145 1.00 75.25 202 ILE A C 1
ATOM 1527 O O . ILE A 1 202 ? 2.562 14.569 -9.598 1.00 75.25 202 ILE A O 1
ATOM 1531 N N . GLY A 1 203 ? 4.548 13.732 -10.243 1.00 66.81 203 GLY A N 1
ATOM 1532 C CA . GLY A 1 203 ? 4.339 12.370 -9.758 1.00 66.81 203 GLY A CA 1
ATOM 1533 C C . GLY A 1 203 ? 4.045 12.299 -8.262 1.00 66.81 203 GLY A C 1
ATOM 1534 O O . GLY A 1 203 ? 3.059 11.681 -7.875 1.00 66.81 203 GLY A O 1
ATOM 1535 N N . SER A 1 204 ? 4.831 12.983 -7.429 1.00 64.75 204 SER A N 1
ATOM 1536 C CA . SER A 1 204 ? 4.641 12.991 -5.964 1.00 64.75 204 SER A CA 1
ATOM 1537 C C . SER A 1 204 ? 3.266 13.525 -5.551 1.00 64.75 204 SER A C 1
ATOM 1539 O O . SER A 1 204 ? 2.637 13.011 -4.630 1.00 64.75 204 SER A O 1
ATOM 1541 N N . LYS A 1 205 ? 2.732 14.509 -6.285 1.00 67.25 205 LYS A N 1
ATOM 1542 C CA . LYS A 1 205 ? 1.369 15.019 -6.063 1.00 67.25 205 LYS A CA 1
ATOM 1543 C C . LYS A 1 205 ? 0.284 14.110 -6.639 1.00 67.25 205 LYS A C 1
ATOM 1545 O O . LYS A 1 205 ? -0.810 14.057 -6.089 1.00 67.25 205 LYS A O 1
ATOM 1550 N N . ALA A 1 206 ? 0.567 13.416 -7.739 1.00 63.75 206 ALA A N 1
ATOM 1551 C CA . ALA A 1 206 ? -0.386 12.544 -8.421 1.00 63.75 206 ALA A CA 1
ATOM 1552 C C . ALA A 1 206 ? -0.572 11.174 -7.740 1.00 63.75 206 ALA A C 1
ATOM 1554 O O . ALA A 1 206 ? -1.610 10.544 -7.915 1.00 63.75 206 ALA A O 1
ATOM 1555 N N . VAL A 1 207 ? 0.426 10.687 -6.993 1.00 55.88 207 VAL A N 1
ATOM 1556 C CA . VAL A 1 207 ? 0.473 9.305 -6.476 1.00 55.88 207 VAL A CA 1
ATOM 1557 C C . VAL A 1 207 ? -0.284 9.099 -5.160 1.00 55.88 207 VAL A C 1
ATOM 1559 O O . VAL A 1 207 ? -0.474 7.953 -4.758 1.00 55.88 207 VAL A O 1
ATOM 1562 N N . LEU A 1 208 ? -0.775 10.158 -4.513 1.00 46.94 208 LEU A N 1
ATOM 1563 C CA . LEU A 1 208 ? -1.328 10.088 -3.154 1.00 46.94 208 LEU A CA 1
ATOM 1564 C C . LEU A 1 208 ? -2.514 9.118 -2.952 1.00 46.94 208 LEU A C 1
ATOM 1566 O O . LEU A 1 208 ? -2.882 8.897 -1.805 1.00 46.94 208 LEU A O 1
ATOM 1570 N N . GLU A 1 209 ? -3.074 8.482 -3.992 1.00 39.50 209 GLU A N 1
ATOM 1571 C CA . GLU A 1 209 ? -4.264 7.633 -3.832 1.00 39.50 209 GLU A CA 1
ATOM 1572 C C . GLU A 1 209 ? -4.316 6.287 -4.596 1.00 39.50 209 GLU A C 1
ATOM 1574 O O . GLU A 1 209 ? -5.319 5.591 -4.428 1.00 39.50 209 GLU A O 1
ATOM 1579 N N . ARG A 1 210 ? -3.339 5.853 -5.430 1.00 43.84 210 ARG A N 1
ATOM 1580 C CA . ARG A 1 210 ? -3.540 4.630 -6.274 1.00 43.84 210 ARG A CA 1
ATOM 1581 C C . ARG A 1 210 ? -2.344 3.698 -6.540 1.00 43.84 210 ARG A C 1
ATOM 1583 O O . ARG A 1 210 ? -1.327 4.040 -7.158 1.00 43.84 210 ARG A O 1
ATOM 1590 N N . ASP A 1 211 ? -2.563 2.424 -6.213 1.00 38.12 211 ASP A N 1
ATOM 1591 C CA . ASP A 1 211 ? -1.637 1.304 -6.394 1.00 38.12 211 ASP A CA 1
ATOM 1592 C C . ASP A 1 211 ? -1.782 0.625 -7.763 1.00 38.12 211 ASP A C 1
ATOM 1594 O O . ASP A 1 211 ? -2.450 -0.395 -7.887 1.00 38.12 211 ASP A O 1
ATOM 1598 N N . SER A 1 212 ? -1.172 1.181 -8.813 1.00 35.66 212 SER A N 1
ATOM 1599 C CA . SER A 1 212 ? -0.446 0.448 -9.881 1.00 35.66 212 SER A CA 1
ATOM 1600 C C . SER A 1 212 ? -0.250 1.321 -11.126 1.00 35.66 212 SER A C 1
ATOM 1602 O O . SER A 1 212 ? -1.146 2.043 -11.545 1.00 35.66 212 SER A O 1
ATOM 1604 N N . CYS A 1 213 ? 0.943 1.284 -11.722 1.00 33.62 213 CYS A N 1
ATOM 1605 C CA . CYS A 1 213 ? 1.165 1.701 -13.108 1.00 33.62 213 CYS A CA 1
ATOM 1606 C C . CYS A 1 213 ? 2.208 0.742 -13.708 1.00 33.62 213 CYS A C 1
ATOM 1608 O O . CYS A 1 213 ? 3.245 0.531 -13.067 1.00 33.62 213 CYS A O 1
ATOM 1610 N N . PRO A 1 214 ? 1.933 0.103 -14.858 1.00 38.00 214 PRO A N 1
ATOM 1611 C CA . PRO A 1 214 ? 2.844 -0.865 -15.462 1.00 38.00 214 PRO A CA 1
ATOM 1612 C C . PRO A 1 214 ? 4.111 -0.200 -16.018 1.00 38.00 214 PRO A C 1
ATOM 1614 O O . PRO A 1 214 ? 4.099 0.945 -16.482 1.00 38.00 214 PRO A O 1
ATOM 1617 N N . ALA A 1 215 ? 5.228 -0.935 -15.972 1.00 38.56 215 ALA A N 1
ATOM 1618 C CA . ALA A 1 215 ? 6.548 -0.449 -16.374 1.00 38.56 215 ALA A CA 1
ATOM 1619 C C . ALA A 1 215 ? 6.678 -0.392 -17.899 1.00 38.56 215 ALA A C 1
ATOM 1621 O O . ALA A 1 215 ? 7.246 -1.261 -18.552 1.00 38.56 215 ALA A O 1
ATOM 1622 N N . SER A 1 216 ? 6.136 0.679 -18.444 1.00 42.19 216 SER A N 1
ATOM 1623 C CA . SER A 1 216 ? 6.051 0.938 -19.873 1.00 42.19 216 SER A CA 1
ATOM 1624 C C . SER A 1 216 ? 7.301 1.573 -20.510 1.00 42.19 216 SER A C 1
ATOM 1626 O O . SER A 1 216 ? 7.500 1.370 -21.705 1.00 42.19 216 SER A O 1
ATOM 1628 N N . PRO A 1 217 ? 8.183 2.312 -19.796 1.00 43.38 217 PRO A N 1
ATOM 1629 C CA . PRO A 1 217 ? 9.166 3.128 -20.502 1.00 43.38 217 PRO A CA 1
ATOM 1630 C C . PRO A 1 217 ? 10.467 2.413 -20.901 1.00 43.38 217 PRO A C 1
ATOM 1632 O O . PRO A 1 217 ? 11.164 2.883 -21.796 1.00 43.38 217 PRO A O 1
ATOM 1635 N N . LEU A 1 218 ? 10.815 1.273 -20.291 1.00 40.66 218 LEU A N 1
ATOM 1636 C CA . LEU A 1 218 ? 12.090 0.587 -20.576 1.00 40.66 218 LEU A CA 1
ATOM 1637 C C . LEU A 1 218 ? 12.111 -0.152 -21.922 1.00 40.66 218 LEU A C 1
ATOM 1639 O O . LEU A 1 218 ? 13.188 -0.383 -22.467 1.00 40.66 218 LEU A O 1
ATOM 1643 N N . MET A 1 219 ? 10.943 -0.481 -22.481 1.00 47.91 219 MET A N 1
ATOM 1644 C CA . MET A 1 219 ? 10.836 -1.115 -23.800 1.00 47.91 219 MET A CA 1
ATOM 1645 C C . MET A 1 219 ? 11.446 -0.245 -24.907 1.00 47.91 219 MET A C 1
ATOM 1647 O O . MET A 1 219 ? 12.045 -0.759 -25.850 1.00 47.91 219 MET A O 1
ATOM 1651 N N . PHE A 1 220 ? 11.322 1.079 -24.771 1.00 52.69 220 PHE A N 1
ATOM 1652 C CA . PHE A 1 220 ? 11.754 2.033 -25.788 1.00 52.69 220 PHE A CA 1
ATOM 1653 C C . PHE A 1 220 ? 13.260 1.975 -26.032 1.00 52.69 220 PHE A C 1
ATOM 1655 O O . PHE A 1 220 ? 13.679 2.115 -27.171 1.00 52.69 220 PHE A O 1
ATOM 1662 N N . GLY A 1 221 ? 14.066 1.693 -25.003 1.00 48.09 221 GLY A N 1
ATOM 1663 C CA . GLY A 1 221 ? 15.518 1.576 -25.136 1.00 48.09 221 GLY A CA 1
ATOM 1664 C C . GLY A 1 221 ? 15.989 0.343 -25.910 1.00 48.09 221 GLY A C 1
ATOM 1665 O O . GLY A 1 221 ? 16.945 0.436 -26.673 1.00 48.09 221 GLY A O 1
ATOM 1666 N N . GLY A 1 222 ? 15.307 -0.797 -25.751 1.00 49.53 222 GLY A N 1
ATOM 1667 C CA . GLY A 1 222 ? 15.635 -2.033 -26.473 1.00 49.53 222 GLY A CA 1
ATOM 1668 C C . GLY A 1 222 ? 15.357 -1.936 -27.974 1.00 49.53 222 GLY A C 1
ATOM 1669 O O . GLY A 1 222 ? 16.116 -2.471 -28.779 1.00 49.53 222 GLY A O 1
ATOM 1670 N N . LEU A 1 223 ? 14.324 -1.179 -28.362 1.00 56.88 223 LEU A N 1
ATOM 1671 C CA . LEU A 1 223 ? 13.980 -0.942 -29.766 1.00 56.88 223 LEU A CA 1
ATOM 1672 C C . LEU A 1 223 ? 15.121 -0.236 -30.524 1.00 56.88 223 LEU A C 1
ATOM 1674 O O . LEU A 1 223 ? 15.478 -0.678 -31.611 1.00 56.88 223 LEU A O 1
ATOM 1678 N N . PHE A 1 224 ? 15.781 0.772 -29.941 1.00 64.56 224 PHE A N 1
ATOM 1679 C CA . PHE A 1 224 ? 16.898 1.473 -30.605 1.00 64.56 224 PHE A CA 1
ATOM 1680 C C . PHE A 1 224 ? 18.096 0.566 -30.953 1.00 64.56 224 PHE A C 1
ATOM 1682 O O . PHE A 1 224 ? 18.889 0.920 -31.820 1.00 64.56 224 PHE A O 1
ATOM 1689 N N . VAL A 1 225 ? 18.223 -0.607 -30.318 1.00 58.94 225 VAL A N 1
ATOM 1690 C CA . VAL A 1 225 ? 19.369 -1.523 -30.481 1.00 58.94 225 VAL A CA 1
ATOM 1691 C C . VAL A 1 225 ? 19.022 -2.776 -31.315 1.00 58.94 225 VAL A C 1
ATOM 1693 O O . VAL A 1 225 ? 19.907 -3.561 -31.651 1.00 58.94 225 VAL A O 1
ATOM 1696 N N . MET A 1 226 ? 17.756 -2.965 -31.719 1.00 55.81 226 MET A N 1
ATOM 1697 C CA . MET A 1 226 ? 17.298 -4.167 -32.449 1.00 55.81 226 MET A CA 1
ATOM 1698 C C . MET A 1 226 ? 17.848 -4.318 -33.883 1.00 55.81 226 MET A C 1
ATOM 1700 O O . MET A 1 226 ? 17.754 -5.399 -34.445 1.00 55.81 226 MET A O 1
ATOM 1704 N N . GLY A 1 227 ? 18.496 -3.300 -34.453 1.00 54.84 227 GLY A N 1
ATOM 1705 C CA . GLY A 1 227 ? 19.405 -3.421 -35.601 1.00 54.84 227 GLY A CA 1
ATOM 1706 C C . GLY A 1 227 ? 18.925 -4.245 -36.809 1.00 54.84 227 GLY A C 1
ATOM 1707 O O . GLY A 1 227 ? 19.352 -5.380 -36.978 1.00 54.84 227 GLY A O 1
ATOM 1708 N N . GLY A 1 228 ? 18.166 -3.626 -37.711 1.00 55.28 228 GLY A N 1
ATOM 1709 C CA . GLY A 1 228 ? 18.161 -3.860 -39.168 1.00 55.28 228 GLY A CA 1
ATOM 1710 C C . GLY A 1 228 ? 17.680 -5.197 -39.763 1.00 55.28 228 GLY A C 1
ATOM 1711 O O . GLY A 1 228 ? 17.340 -5.184 -40.942 1.00 55.28 228 GLY A O 1
ATOM 1712 N N . VAL A 1 229 ? 17.630 -6.310 -39.019 1.00 61.47 229 VAL A N 1
ATOM 1713 C CA . VAL A 1 229 ? 17.522 -7.682 -39.577 1.00 61.47 229 VAL A CA 1
ATOM 1714 C C . VAL A 1 229 ? 16.406 -8.487 -38.894 1.00 61.47 229 VAL A C 1
ATOM 1716 O O . VAL A 1 229 ? 16.140 -8.271 -37.720 1.00 61.47 229 VAL A O 1
ATOM 1719 N N . TRP A 1 230 ? 15.765 -9.437 -39.594 1.00 68.44 230 TRP A N 1
ATOM 1720 C CA . TRP A 1 230 ? 14.677 -10.270 -39.034 1.00 68.44 230 TRP A CA 1
ATOM 1721 C C . TRP A 1 230 ? 15.132 -11.194 -37.889 1.00 68.44 230 TRP A C 1
ATOM 1723 O O . TRP A 1 230 ? 14.407 -11.414 -36.921 1.00 68.44 230 TRP A O 1
ATOM 1733 N N . VAL A 1 231 ? 16.342 -11.753 -37.994 1.00 74.06 231 VAL A N 1
ATOM 1734 C CA . VAL A 1 231 ? 16.939 -12.644 -36.988 1.00 74.06 231 VAL A CA 1
ATOM 1735 C C . VAL A 1 231 ? 18.181 -11.961 -36.410 1.00 74.06 231 VAL A C 1
ATOM 1737 O O . VAL A 1 231 ? 19.044 -11.527 -37.173 1.00 74.06 231 VAL A O 1
ATOM 1740 N N . PRO A 1 232 ? 18.313 -11.851 -35.077 1.00 79.44 232 PRO A N 1
ATOM 1741 C CA . PRO A 1 232 ? 19.460 -11.190 -34.473 1.00 79.44 232 PRO A CA 1
ATOM 1742 C C . PRO A 1 232 ? 20.713 -12.062 -34.642 1.00 79.44 232 PRO A C 1
ATOM 1744 O O . PRO A 1 232 ? 20.723 -13.229 -34.250 1.00 79.44 232 PRO A O 1
ATOM 1747 N N . HIS A 1 233 ? 21.783 -11.494 -35.200 1.00 80.56 233 HIS A N 1
ATOM 1748 C CA . HIS A 1 233 ? 23.042 -12.213 -35.453 1.00 80.56 233 HIS A CA 1
ATOM 1749 C C . HIS A 1 233 ? 24.167 -11.806 -34.497 1.00 80.56 233 HIS A C 1
ATOM 1751 O O . HIS A 1 233 ? 25.136 -12.544 -34.320 1.00 80.56 233 HIS A O 1
ATOM 1757 N N . THR A 1 234 ? 24.041 -10.641 -33.861 1.00 84.44 234 THR A N 1
ATOM 1758 C CA . THR A 1 234 ? 25.020 -10.129 -32.899 1.00 84.44 234 THR A CA 1
ATOM 1759 C C . THR A 1 234 ? 24.485 -10.217 -31.470 1.00 84.44 234 THR A C 1
ATOM 1761 O O . THR A 1 234 ? 23.282 -10.114 -31.228 1.00 84.44 234 THR A O 1
ATOM 1764 N N . ILE A 1 235 ? 25.384 -10.374 -30.493 1.00 84.31 235 ILE A N 1
ATOM 1765 C CA . ILE A 1 235 ? 25.023 -10.423 -29.066 1.00 84.31 235 ILE A CA 1
ATOM 1766 C C . ILE A 1 235 ? 24.185 -9.197 -28.633 1.00 84.31 235 ILE A C 1
ATOM 1768 O O . ILE A 1 235 ? 23.178 -9.402 -27.954 1.00 84.31 235 ILE A O 1
ATOM 1772 N N . PRO A 1 236 ? 24.503 -7.949 -29.043 1.00 83.00 236 PRO A N 1
ATOM 1773 C CA . PRO A 1 236 ? 23.693 -6.781 -28.690 1.00 83.00 236 PRO A CA 1
ATOM 1774 C C . PRO A 1 236 ? 22.269 -6.844 -29.247 1.00 83.00 236 PRO A C 1
ATOM 1776 O O . PRO A 1 236 ? 21.331 -6.538 -28.518 1.00 83.00 236 PRO A O 1
ATOM 1779 N N . GLN A 1 237 ? 22.086 -7.312 -30.488 1.00 83.50 237 GLN A N 1
ATOM 1780 C CA . GLN A 1 237 ? 20.755 -7.492 -31.083 1.00 83.50 237 GLN A CA 1
ATOM 1781 C C . GLN A 1 237 ? 19.950 -8.578 -30.357 1.00 83.50 237 GLN A C 1
ATOM 1783 O O . GLN A 1 237 ? 18.749 -8.416 -30.161 1.00 83.50 237 GLN A O 1
ATOM 1788 N N . VAL A 1 238 ? 20.591 -9.668 -29.916 1.00 86.75 238 VAL A N 1
ATOM 1789 C CA . VAL A 1 238 ? 19.922 -10.715 -29.119 1.00 86.75 238 VAL A CA 1
ATOM 1790 C C . VAL A 1 238 ? 19.487 -10.166 -27.758 1.00 86.75 238 VAL A C 1
ATOM 1792 O O . VAL A 1 238 ? 18.355 -10.399 -27.335 1.00 86.75 238 VAL A O 1
ATOM 1795 N N . LEU A 1 239 ? 20.358 -9.412 -27.079 1.00 86.31 239 LEU A N 1
ATOM 1796 C CA . LEU A 1 239 ? 20.040 -8.777 -25.796 1.00 86.31 239 LEU A CA 1
ATOM 1797 C C . LEU A 1 239 ? 18.925 -7.732 -25.935 1.00 86.31 239 LEU A C 1
ATOM 1799 O O . LEU A 1 239 ? 18.039 -7.680 -25.083 1.00 86.31 239 LEU A O 1
ATOM 1803 N N . ALA A 1 240 ? 18.937 -6.951 -27.015 1.00 82.50 240 ALA A N 1
ATOM 1804 C CA . ALA A 1 240 ? 17.892 -5.991 -27.353 1.00 82.50 240 ALA A CA 1
ATOM 1805 C C . ALA A 1 240 ? 16.556 -6.683 -27.661 1.00 82.50 240 ALA A C 1
ATOM 1807 O O . ALA A 1 240 ? 15.515 -6.293 -27.137 1.00 82.50 240 ALA A O 1
ATOM 1808 N N . ALA A 1 241 ? 16.579 -7.768 -28.440 1.00 85.31 241 ALA A N 1
ATOM 1809 C CA . ALA A 1 241 ? 15.378 -8.538 -28.732 1.00 85.31 241 ALA A CA 1
ATOM 1810 C C . ALA A 1 241 ? 14.778 -9.172 -27.472 1.00 85.31 241 ALA A C 1
ATOM 1812 O O . ALA A 1 241 ? 13.572 -9.091 -27.238 1.00 85.31 241 ALA A O 1
ATOM 1813 N N . ALA A 1 242 ? 15.625 -9.736 -26.611 1.00 87.44 242 ALA A N 1
ATOM 1814 C CA . ALA A 1 242 ? 15.202 -10.275 -25.327 1.00 87.44 242 ALA A CA 1
ATOM 1815 C C . ALA A 1 242 ? 14.672 -9.186 -24.378 1.00 87.44 242 ALA A C 1
ATOM 1817 O O . ALA A 1 242 ? 13.704 -9.433 -23.657 1.00 87.44 242 ALA A O 1
ATOM 1818 N N . SER A 1 243 ? 15.249 -7.979 -24.380 1.00 85.31 243 SER A N 1
ATOM 1819 C CA . SER A 1 243 ? 14.760 -6.884 -23.537 1.00 85.31 243 SER A CA 1
ATOM 1820 C C . SER A 1 243 ? 13.389 -6.378 -23.997 1.00 85.31 243 SER A C 1
ATOM 1822 O O . SER A 1 243 ? 12.510 -6.188 -23.157 1.00 85.31 243 SER A O 1
ATOM 1824 N N . VAL A 1 244 ? 13.155 -6.259 -25.310 1.00 83.94 244 VAL A N 1
ATOM 1825 C CA . VAL A 1 244 ? 11.836 -5.917 -25.877 1.00 83.94 244 VAL A CA 1
ATOM 1826 C C . VAL A 1 244 ? 10.809 -7.013 -25.586 1.00 83.94 244 VAL A C 1
ATOM 1828 O O . VAL A 1 244 ? 9.689 -6.702 -25.178 1.00 83.94 244 VAL A O 1
ATOM 1831 N N . PHE A 1 245 ? 11.181 -8.290 -25.716 1.00 87.56 245 PHE A N 1
ATOM 1832 C CA . PHE A 1 245 ? 10.318 -9.415 -25.340 1.00 87.56 245 PHE A CA 1
ATOM 1833 C C . PHE A 1 245 ? 9.879 -9.311 -23.877 1.00 87.56 245 PHE A C 1
ATOM 1835 O O . PHE A 1 245 ? 8.689 -9.276 -23.572 1.00 87.56 245 PHE A O 1
ATOM 1842 N N . LEU A 1 246 ? 10.853 -9.220 -22.968 1.00 84.81 246 LEU A N 1
ATOM 1843 C CA . LEU A 1 246 ? 10.615 -9.183 -21.529 1.00 84.81 246 LEU A CA 1
ATOM 1844 C C . LEU A 1 246 ? 9.837 -7.937 -21.103 1.00 84.81 246 LEU A C 1
ATOM 1846 O O . LEU A 1 246 ? 8.996 -8.025 -20.212 1.00 84.81 246 LEU A O 1
ATOM 1850 N N . ALA A 1 247 ? 10.064 -6.792 -21.746 1.00 80.31 247 ALA A N 1
ATOM 1851 C CA . ALA A 1 247 ? 9.287 -5.589 -21.476 1.00 80.31 247 ALA A CA 1
ATOM 1852 C C . ALA A 1 247 ? 7.801 -5.792 -21.817 1.00 80.31 247 ALA A C 1
ATOM 1854 O O . ALA A 1 247 ? 6.938 -5.388 -21.039 1.00 80.31 247 ALA A O 1
ATOM 1855 N N . ASN A 1 248 ? 7.499 -6.489 -22.917 1.00 82.19 248 ASN A N 1
ATOM 1856 C CA . ASN A 1 248 ? 6.126 -6.822 -23.304 1.00 82.19 248 ASN A CA 1
ATOM 1857 C C . ASN A 1 248 ? 5.471 -7.888 -22.414 1.00 82.19 248 ASN A C 1
ATOM 1859 O O . ASN A 1 248 ? 4.247 -7.920 -22.340 1.00 82.19 248 ASN A O 1
ATOM 1863 N N . VAL A 1 249 ? 6.258 -8.682 -21.676 1.00 81.69 249 VAL A N 1
ATOM 1864 C CA . VAL A 1 249 ? 5.785 -9.617 -20.629 1.00 81.69 249 VAL A CA 1
ATOM 1865 C C . VAL A 1 249 ? 5.367 -8.888 -19.329 1.00 81.69 249 VAL A C 1
ATOM 1867 O O . VAL A 1 249 ? 5.210 -9.501 -18.277 1.00 81.69 249 VAL A O 1
ATOM 1870 N N . ASN A 1 250 ? 5.214 -7.562 -19.364 1.00 77.56 250 ASN A N 1
ATOM 1871 C CA . ASN A 1 250 ? 4.821 -6.755 -18.204 1.00 77.56 250 ASN A CA 1
ATOM 1872 C C . ASN A 1 250 ? 3.851 -5.596 -18.524 1.00 77.56 250 ASN A C 1
ATOM 1874 O O . ASN A 1 250 ? 3.389 -4.896 -17.621 1.00 77.56 250 ASN A O 1
ATOM 1878 N N . ILE A 1 251 ? 3.562 -5.340 -19.800 1.00 78.50 251 ILE A N 1
ATOM 1879 C CA . ILE A 1 251 ? 2.722 -4.208 -20.211 1.00 78.50 251 ILE A CA 1
ATOM 1880 C C . ILE A 1 251 ? 1.245 -4.614 -20.184 1.00 78.50 251 ILE A C 1
ATOM 1882 O O . ILE A 1 251 ? 0.433 -4.003 -19.486 1.00 78.50 251 ILE A O 1
ATOM 1886 N N . PHE A 1 252 ? 0.887 -5.659 -20.927 1.00 80.62 252 PHE A N 1
ATOM 1887 C CA . PHE A 1 252 ? -0.501 -6.041 -21.184 1.00 80.62 252 PHE A CA 1
ATOM 1888 C C . PHE A 1 252 ? -1.158 -6.714 -19.974 1.00 80.62 252 PHE A C 1
ATOM 1890 O O . PHE A 1 252 ? -2.300 -6.403 -19.629 1.00 80.62 252 PHE A O 1
ATOM 1897 N N . GLY A 1 253 ? -0.434 -7.599 -19.295 1.00 77.56 253 GLY A N 1
ATOM 1898 C CA . GLY A 1 253 ? -0.867 -8.276 -18.078 1.00 77.56 253 GLY A CA 1
ATOM 1899 C C . GLY A 1 253 ? -1.023 -7.297 -16.921 1.00 77.56 253 GLY A C 1
ATOM 1900 O O . GLY A 1 253 ? -1.994 -7.399 -16.174 1.00 77.56 253 GLY A O 1
ATOM 1901 N N . GLY A 1 254 ? -0.147 -6.289 -16.828 1.00 76.25 254 GLY A N 1
ATOM 1902 C CA . GLY A 1 254 ? -0.270 -5.195 -15.865 1.00 76.25 254 GLY A CA 1
ATOM 1903 C C . GLY A 1 254 ? -1.592 -4.437 -16.014 1.00 76.25 254 GLY A C 1
ATOM 1904 O O . GLY A 1 254 ? -2.364 -4.361 -15.059 1.00 76.25 254 GLY A O 1
ATOM 1905 N N . PHE A 1 255 ? -1.909 -3.957 -17.223 1.00 78.69 255 PHE A N 1
ATOM 1906 C CA . PHE A 1 255 ? -3.189 -3.285 -17.488 1.00 78.69 255 PHE A CA 1
ATOM 1907 C C . PHE A 1 255 ? -4.403 -4.196 -17.283 1.00 78.69 255 PHE A C 1
ATOM 1909 O O . PHE A 1 255 ? -5.427 -3.741 -16.770 1.00 78.69 255 PHE A O 1
ATOM 1916 N N . LEU A 1 256 ? -4.299 -5.479 -17.638 1.00 79.94 256 LEU A N 1
ATOM 1917 C CA . LEU A 1 256 ? -5.375 -6.443 -17.426 1.00 79.94 256 LEU A CA 1
ATOM 1918 C C . LEU A 1 256 ? -5.656 -6.668 -15.934 1.00 79.94 256 LEU A C 1
ATOM 1920 O O . LEU A 1 256 ? -6.818 -6.677 -15.529 1.00 79.94 256 LEU A O 1
ATOM 1924 N N . ILE A 1 257 ? -4.611 -6.837 -15.120 1.00 77.69 257 ILE A N 1
ATOM 1925 C CA . ILE A 1 257 ? -4.738 -6.994 -13.667 1.00 77.69 257 ILE A CA 1
ATOM 1926 C C . ILE A 1 257 ? -5.339 -5.724 -13.063 1.00 77.69 257 ILE A C 1
ATOM 1928 O O . ILE A 1 257 ? -6.313 -5.824 -12.321 1.00 77.69 257 ILE A O 1
ATOM 1932 N N . THR A 1 258 ? -4.822 -4.543 -13.418 1.00 77.50 258 THR A N 1
ATOM 1933 C CA . THR A 1 258 ? -5.352 -3.262 -12.928 1.00 77.50 258 THR A CA 1
ATOM 1934 C C . THR A 1 258 ? -6.828 -3.104 -13.284 1.00 77.50 258 THR A C 1
ATOM 1936 O O . THR A 1 258 ? -7.629 -2.801 -12.404 1.00 77.50 258 THR A O 1
ATOM 1939 N N . LYS A 1 259 ? -7.222 -3.386 -14.533 1.00 77.88 259 LYS A N 1
ATOM 1940 C CA . LYS A 1 259 ? -8.630 -3.330 -14.944 1.00 77.88 259 LYS A CA 1
ATOM 1941 C C . LYS A 1 259 ? -9.495 -4.277 -14.112 1.00 77.88 259 LYS A C 1
ATOM 1943 O O . LYS A 1 259 ? -10.480 -3.844 -13.530 1.00 77.88 259 LYS A O 1
ATOM 1948 N N . ARG A 1 260 ? -9.086 -5.544 -13.991 1.00 79.19 260 ARG A N 1
ATOM 1949 C CA . ARG A 1 260 ? -9.812 -6.539 -13.190 1.00 79.19 260 ARG A CA 1
ATOM 1950 C C . ARG A 1 260 ? -9.954 -6.113 -11.735 1.00 79.19 260 ARG A C 1
ATOM 1952 O O . ARG A 1 260 ? -11.005 -6.339 -11.160 1.00 79.19 260 ARG A O 1
ATOM 1959 N N . MET A 1 261 ? -8.916 -5.520 -11.144 1.00 74.88 261 MET A N 1
ATOM 1960 C CA . MET A 1 261 ? -8.960 -5.022 -9.768 1.00 74.88 261 MET A CA 1
ATOM 1961 C C . MET A 1 261 ? -9.924 -3.850 -9.609 1.00 74.88 261 MET A C 1
ATOM 1963 O O . MET A 1 261 ? -10.629 -3.784 -8.609 1.00 74.88 261 MET A O 1
ATOM 1967 N N . LEU A 1 262 ? -9.957 -2.930 -10.572 1.00 77.50 262 LEU A N 1
ATOM 1968 C CA . LEU A 1 262 ? -10.856 -1.779 -10.529 1.00 77.50 262 LEU A CA 1
ATOM 1969 C C . LEU A 1 262 ? -12.312 -2.189 -10.749 1.00 77.50 262 LEU A C 1
ATOM 1971 O O . LEU A 1 262 ? -13.192 -1.658 -10.076 1.00 77.50 262 LEU A O 1
ATOM 1975 N N . ASP A 1 263 ? -12.548 -3.188 -11.601 1.00 78.56 263 ASP A N 1
ATOM 1976 C CA . ASP A 1 263 ? -13.874 -3.768 -11.818 1.00 78.56 263 ASP A CA 1
ATOM 1977 C C . ASP A 1 263 ? -14.452 -4.395 -10.527 1.00 78.56 263 ASP A C 1
ATOM 1979 O O . ASP A 1 263 ? -15.670 -4.446 -10.383 1.00 78.56 263 ASP A O 1
ATOM 1983 N N . LEU A 1 264 ? -13.617 -4.807 -9.554 1.00 77.69 264 LEU A N 1
ATOM 1984 C CA . LEU A 1 264 ? -14.086 -5.310 -8.247 1.00 77.69 264 LEU A CA 1
ATOM 1985 C C . LEU A 1 264 ? -14.744 -4.228 -7.384 1.00 77.69 264 LEU A C 1
ATOM 1987 O O . LEU A 1 264 ? -15.570 -4.543 -6.536 1.00 77.69 264 LEU A O 1
ATOM 1991 N N . PHE A 1 265 ? -14.378 -2.960 -7.572 1.00 77.12 265 PHE A N 1
ATOM 1992 C CA . PHE A 1 265 ? -14.965 -1.851 -6.814 1.00 77.12 265 PHE A CA 1
ATOM 1993 C C . PHE A 1 265 ? -16.299 -1.378 -7.395 1.00 77.12 265 PHE A C 1
ATOM 1995 O O . PHE A 1 265 ? -16.953 -0.511 -6.812 1.00 77.12 265 PHE A O 1
ATOM 2002 N N . ARG A 1 266 ? -16.700 -1.925 -8.546 1.00 77.81 266 ARG A N 1
ATOM 2003 C CA . ARG A 1 266 ? -17.916 -1.527 -9.240 1.00 77.81 266 ARG A CA 1
ATOM 2004 C C . ARG A 1 266 ? -19.140 -2.148 -8.583 1.00 77.81 266 ARG A C 1
ATOM 2006 O O . ARG A 1 266 ? -19.197 -3.356 -8.350 1.00 77.81 266 ARG A O 1
ATOM 2013 N N . ARG A 1 267 ? -20.162 -1.330 -8.341 1.00 79.69 267 ARG A N 1
ATOM 2014 C CA . ARG A 1 267 ? -21.444 -1.808 -7.825 1.00 79.69 267 ARG A CA 1
ATOM 2015 C C . ARG A 1 267 ? -22.339 -2.274 -8.970 1.00 79.69 267 ARG A C 1
ATOM 2017 O O . ARG A 1 267 ? -22.322 -1.674 -10.047 1.00 79.69 267 ARG A O 1
ATOM 2024 N N . PRO A 1 268 ? -23.226 -3.251 -8.721 1.00 79.94 268 PRO A N 1
ATOM 2025 C CA . PRO A 1 268 ? -24.274 -3.609 -9.675 1.00 79.94 268 PRO A CA 1
ATOM 2026 C C . PRO A 1 268 ? -25.221 -2.445 -10.022 1.00 79.94 268 PRO A C 1
ATOM 2028 O O . PRO A 1 268 ? -25.875 -2.482 -11.057 1.00 79.94 268 PRO A O 1
ATOM 2031 N N . THR A 1 269 ? -25.306 -1.425 -9.160 1.00 82.88 269 THR A N 1
ATOM 2032 C CA . THR A 1 269 ? -26.177 -0.248 -9.311 1.00 82.88 269 THR A CA 1
ATOM 2033 C C . THR A 1 269 ? -25.503 0.957 -9.974 1.00 82.88 269 THR A C 1
ATOM 2035 O O . THR A 1 269 ? -26.173 1.965 -10.201 1.00 82.88 269 THR A O 1
ATOM 2038 N N . ASP A 1 270 ? -24.201 0.894 -10.271 1.00 82.19 270 ASP A N 1
ATOM 2039 C CA . ASP A 1 270 ? -23.498 1.997 -10.932 1.00 82.19 270 ASP A CA 1
ATOM 2040 C C . ASP A 1 270 ? -23.926 2.130 -12.405 1.00 82.19 270 ASP A C 1
ATOM 2042 O O . ASP A 1 270 ? -24.292 1.156 -13.067 1.00 82.19 270 ASP A O 1
ATOM 2046 N N . LEU A 1 271 ? -23.861 3.354 -12.939 1.00 84.38 271 LEU A N 1
ATOM 2047 C CA . LEU A 1 271 ? -24.225 3.643 -14.329 1.00 84.38 271 LEU A CA 1
ATOM 2048 C C . LEU A 1 271 ? -23.353 2.849 -15.328 1.00 84.38 271 LEU A C 1
ATOM 2050 O O . LEU A 1 271 ? -22.198 2.517 -15.036 1.00 84.38 271 LEU A O 1
ATOM 2054 N N . PRO A 1 272 ? -23.874 2.533 -16.530 1.00 81.12 272 PRO A N 1
ATOM 2055 C CA . PRO A 1 272 ? -23.082 1.883 -17.564 1.00 81.12 272 PRO A CA 1
ATOM 2056 C C . PRO A 1 272 ? -21.962 2.808 -18.051 1.00 81.12 272 PRO A C 1
ATOM 2058 O O . PRO A 1 272 ? -22.184 3.970 -18.386 1.00 81.12 272 PRO A O 1
ATOM 2061 N N . GLU A 1 273 ? -20.751 2.264 -18.116 1.00 77.56 273 GLU A N 1
ATOM 2062 C CA . GLU A 1 273 ? -19.562 2.957 -18.599 1.00 77.56 273 GLU A CA 1
ATOM 2063 C C . GLU A 1 273 ? -19.290 2.606 -20.065 1.00 77.56 273 GLU A C 1
ATOM 2065 O O . GLU A 1 273 ? -19.441 1.456 -20.484 1.00 77.56 273 GLU A O 1
ATOM 2070 N N . TYR A 1 274 ? -18.823 3.580 -20.843 1.00 85.56 274 TYR A N 1
ATOM 2071 C CA . TYR A 1 274 ? -18.546 3.419 -22.272 1.00 85.56 274 TYR A CA 1
ATOM 2072 C C . TYR A 1 274 ? -17.042 3.482 -22.565 1.00 85.56 274 TYR A C 1
ATOM 2074 O O . TYR A 1 274 ? -16.592 4.263 -23.401 1.00 85.56 274 TYR A O 1
ATOM 2082 N N . SER A 1 275 ? -16.232 2.662 -21.885 1.00 80.44 275 SER A N 1
ATOM 2083 C CA . SER A 1 275 ? -14.761 2.705 -22.005 1.00 80.44 275 SER A CA 1
ATOM 2084 C C . SER A 1 275 ? -14.246 2.424 -23.425 1.00 80.44 275 SER A C 1
ATOM 2086 O O . SER A 1 275 ? -13.137 2.819 -23.772 1.00 80.44 275 SER A O 1
ATOM 2088 N N . TRP A 1 276 ? -15.043 1.773 -24.278 1.00 84.12 276 TRP A N 1
ATOM 2089 C CA . TRP A 1 276 ? -14.702 1.553 -25.685 1.00 84.12 276 TRP A CA 1
ATOM 2090 C C . TRP A 1 276 ? -14.580 2.864 -26.481 1.00 84.12 276 TRP A C 1
ATOM 2092 O O . TRP A 1 276 ? -13.870 2.885 -27.484 1.00 84.12 276 TRP A O 1
ATOM 2102 N N . LEU A 1 277 ? -15.180 3.974 -26.028 1.00 89.62 277 LEU A N 1
ATOM 2103 C CA . LEU A 1 277 ? -15.037 5.291 -26.665 1.00 89.62 277 LEU A CA 1
ATOM 2104 C C . LEU A 1 277 ? -13.588 5.798 -26.667 1.00 89.62 277 LEU A C 1
ATOM 2106 O O . LEU A 1 277 ? -13.210 6.558 -27.555 1.00 89.62 277 LEU A O 1
ATOM 2110 N N . TYR A 1 278 ? -12.742 5.329 -25.745 1.00 87.44 278 TYR A N 1
ATOM 2111 C CA . TYR A 1 278 ? -11.310 5.649 -25.744 1.00 87.44 278 TYR A CA 1
ATOM 2112 C C . TYR A 1 278 ? -10.555 5.071 -26.956 1.00 87.44 278 TYR A C 1
ATOM 2114 O O . TYR A 1 278 ? -9.430 5.482 -27.226 1.00 87.44 278 TYR A O 1
ATOM 2122 N N . THR A 1 279 ? -11.172 4.189 -27.750 1.00 87.81 279 THR A N 1
ATOM 2123 C CA . THR A 1 279 ? -10.616 3.764 -29.047 1.00 87.81 279 THR A CA 1
ATOM 2124 C C . THR A 1 279 ? -10.626 4.881 -30.094 1.00 87.81 279 THR A C 1
ATOM 2126 O O . THR A 1 279 ? -9.781 4.875 -30.984 1.00 87.81 279 THR A O 1
ATOM 2129 N N . ILE A 1 280 ? -11.511 5.879 -29.968 1.00 90.56 280 ILE A N 1
ATOM 2130 C CA . ILE A 1 280 ? -11.599 7.023 -30.888 1.00 90.56 280 ILE A CA 1
ATOM 2131 C C . ILE A 1 280 ? -10.302 7.848 -30.875 1.00 90.56 280 ILE A C 1
ATOM 2133 O O . ILE A 1 280 ? -9.677 7.966 -31.930 1.00 90.56 280 ILE A O 1
ATOM 2137 N N . PRO A 1 281 ? -9.825 8.384 -29.729 1.00 90.56 281 PRO A N 1
ATOM 2138 C CA . PRO A 1 281 ? -8.548 9.091 -29.693 1.00 90.56 281 PRO A CA 1
ATOM 2139 C C . PRO A 1 281 ? -7.370 8.187 -30.076 1.00 90.56 281 PRO A C 1
ATOM 2141 O O . PRO A 1 281 ? -6.410 8.684 -30.659 1.00 90.56 281 PRO A O 1
ATOM 2144 N N . ALA A 1 282 ? -7.448 6.871 -29.831 1.00 88.06 282 ALA A N 1
ATOM 2145 C CA . ALA A 1 282 ? -6.432 5.930 -30.301 1.00 88.06 282 ALA A CA 1
ATOM 2146 C C . ALA A 1 282 ? -6.348 5.864 -31.829 1.00 88.06 282 ALA A C 1
ATOM 2148 O O . ALA A 1 282 ? -5.259 5.950 -32.395 1.00 88.06 282 ALA A O 1
ATOM 2149 N N . ALA A 1 283 ? -7.499 5.746 -32.492 1.00 89.00 283 ALA A N 1
ATOM 2150 C CA . ALA A 1 283 ? -7.598 5.703 -33.944 1.00 89.00 283 ALA A CA 1
ATOM 2151 C C . ALA A 1 283 ? -7.190 7.039 -34.578 1.00 89.00 283 ALA A C 1
ATOM 2153 O O . ALA A 1 283 ? -6.464 7.044 -35.571 1.00 89.00 283 ALA A O 1
ATOM 2154 N N . ILE A 1 284 ? -7.597 8.165 -33.978 1.00 90.56 284 ILE A N 1
ATOM 2155 C CA . ILE A 1 284 ? -7.204 9.510 -34.425 1.00 90.56 284 ILE A CA 1
ATOM 2156 C C . ILE A 1 284 ? -5.692 9.684 -34.321 1.00 90.56 284 ILE A C 1
ATOM 2158 O O . ILE A 1 284 ? -5.071 10.133 -35.281 1.00 90.56 284 ILE A O 1
ATOM 2162 N N . PHE A 1 285 ? -5.091 9.314 -33.186 1.00 88.88 285 PHE A N 1
ATOM 2163 C CA . PHE A 1 285 ? -3.646 9.408 -33.027 1.00 88.88 285 PHE A CA 1
ATOM 2164 C C . PHE A 1 285 ? -2.934 8.480 -34.007 1.00 88.88 285 PHE A C 1
ATOM 2166 O O . PHE A 1 285 ? -2.114 8.958 -34.771 1.00 88.88 285 PHE A O 1
ATOM 2173 N N . GLY A 1 286 ? -3.276 7.190 -34.066 1.00 83.75 286 GLY A N 1
ATOM 2174 C CA . GLY A 1 286 ? -2.620 6.239 -34.970 1.00 83.75 286 GLY A CA 1
ATOM 2175 C C . GLY A 1 286 ? -2.731 6.636 -36.446 1.00 83.75 286 GLY A C 1
ATOM 2176 O O . GLY A 1 286 ? -1.718 6.732 -37.137 1.00 83.75 286 GLY A O 1
ATOM 2177 N N . GLY A 1 287 ? -3.944 6.927 -36.924 1.00 83.56 287 GLY A N 1
ATOM 2178 C CA . GLY A 1 287 ? -4.183 7.340 -38.310 1.00 83.56 287 GLY A CA 1
ATOM 2179 C C . GLY A 1 287 ? -3.579 8.707 -38.635 1.00 83.56 287 GLY A C 1
ATOM 2180 O O . GLY A 1 287 ? -2.942 8.868 -39.675 1.00 83.56 287 GLY A O 1
ATOM 2181 N N . GLY A 1 288 ? -3.713 9.673 -37.723 1.00 83.12 288 GLY A N 1
ATOM 2182 C CA . GLY A 1 288 ? -3.127 11.005 -37.859 1.00 83.12 288 GLY A CA 1
ATOM 2183 C C . GLY A 1 288 ? -1.600 10.985 -37.832 1.00 83.12 288 GLY A C 1
ATOM 2184 O O . GLY A 1 288 ? -0.975 11.710 -38.596 1.00 83.12 288 GLY A O 1
ATOM 2185 N N . PHE A 1 289 ? -0.994 10.118 -37.020 1.00 81.19 289 PHE A N 1
ATOM 2186 C CA . PHE A 1 289 ? 0.456 9.949 -36.932 1.00 81.19 289 PHE A CA 1
ATOM 2187 C C . PHE A 1 289 ? 1.015 9.307 -38.209 1.00 81.19 289 PHE A C 1
ATOM 2189 O O . PHE A 1 289 ? 2.002 9.790 -38.759 1.00 81.19 289 PHE A O 1
ATOM 2196 N N . VAL A 1 290 ? 0.350 8.282 -38.754 1.00 81.56 290 VAL A N 1
ATOM 2197 C CA . VAL A 1 290 ? 0.728 7.692 -40.052 1.00 81.56 290 VAL A CA 1
ATOM 2198 C C . VAL A 1 290 ? 0.571 8.711 -41.183 1.00 81.56 290 VAL A C 1
ATOM 2200 O O . VAL A 1 290 ? 1.486 8.872 -41.987 1.00 81.56 290 VAL A O 1
ATOM 2203 N N . TRP A 1 291 ? -0.541 9.447 -41.231 1.00 81.81 291 TRP A N 1
ATOM 2204 C CA . TRP A 1 291 ? -0.758 10.476 -42.250 1.00 81.81 291 TRP A CA 1
ATOM 2205 C C . TRP A 1 291 ? 0.281 11.604 -42.162 1.00 81.81 291 TRP A C 1
ATOM 2207 O O . TRP A 1 291 ? 0.916 11.941 -43.162 1.00 81.81 291 TRP A O 1
ATOM 2217 N N . ALA A 1 292 ? 0.530 12.131 -40.961 1.00 81.12 292 ALA A N 1
ATOM 2218 C CA . ALA A 1 292 ? 1.490 13.209 -40.731 1.00 81.12 292 ALA A CA 1
ATOM 2219 C C . ALA A 1 292 ? 2.948 12.778 -40.963 1.00 81.12 292 ALA A C 1
ATOM 2221 O O . ALA A 1 292 ? 3.770 13.619 -41.335 1.00 81.12 292 ALA A O 1
ATOM 2222 N N . SER A 1 293 ? 3.267 11.481 -40.831 1.00 74.38 293 SER A N 1
ATOM 2223 C CA . SER A 1 293 ? 4.607 10.950 -41.125 1.00 74.38 293 SER A CA 1
ATOM 2224 C C . SER A 1 293 ? 5.066 11.244 -42.561 1.00 74.38 293 SER A C 1
ATOM 2226 O O . SER A 1 293 ? 6.264 11.389 -42.799 1.00 74.38 293 SER A O 1
ATOM 2228 N N . SER A 1 294 ? 4.125 11.448 -43.494 1.00 74.44 294 SER A N 1
ATOM 2229 C CA . SER A 1 294 ? 4.411 11.840 -44.882 1.00 74.44 294 SER A CA 1
ATOM 2230 C C . SER A 1 294 ? 4.948 13.274 -45.045 1.00 74.44 294 SER A C 1
ATOM 2232 O O . SER A 1 294 ? 5.512 13.592 -46.089 1.00 74.44 294 SER A O 1
ATOM 2234 N N . THR A 1 295 ? 4.815 14.133 -44.024 1.00 72.50 295 THR A N 1
ATOM 2235 C CA . THR A 1 295 ? 5.164 15.572 -44.075 1.00 72.50 295 THR A CA 1
ATOM 2236 C C . THR A 1 295 ? 6.354 15.974 -43.190 1.00 72.50 295 THR A C 1
ATOM 2238 O O . THR A 1 295 ? 6.833 17.103 -43.288 1.00 72.50 295 THR A O 1
ATOM 2241 N N . GLY A 1 296 ? 6.869 15.055 -42.360 1.00 67.94 296 GLY A N 1
ATOM 2242 C CA . GLY A 1 296 ? 8.057 15.249 -41.515 1.00 67.94 296 GLY A CA 1
ATOM 2243 C C . GLY A 1 296 ? 7.969 14.533 -40.158 1.00 67.94 296 GLY A C 1
ATOM 2244 O O . GLY A 1 296 ? 6.999 14.688 -39.424 1.00 67.94 296 GLY A O 1
ATOM 2245 N N . LEU A 1 297 ? 9.003 13.761 -39.794 1.00 68.06 297 LEU A N 1
ATOM 2246 C CA . LEU A 1 297 ? 8.983 12.846 -38.635 1.00 68.06 297 LEU A CA 1
ATOM 2247 C C . LEU A 1 297 ? 9.409 13.482 -37.297 1.00 68.06 297 LEU A C 1
ATOM 2249 O O . LEU A 1 297 ? 8.905 13.097 -36.245 1.00 68.06 297 LEU A O 1
ATOM 2253 N N . GLY A 1 298 ? 10.316 14.465 -37.312 1.00 68.81 298 GLY A N 1
ATOM 2254 C CA . GLY A 1 298 ? 10.983 14.944 -36.090 1.00 68.81 298 GLY A CA 1
ATOM 2255 C C . GLY A 1 298 ? 10.046 15.599 -35.066 1.00 68.81 298 GLY A C 1
ATOM 2256 O O . GLY A 1 298 ? 10.025 15.207 -33.899 1.00 68.81 298 GLY A O 1
ATOM 2257 N N . GLY A 1 299 ? 9.232 16.568 -35.501 1.00 77.69 299 GLY A N 1
ATOM 2258 C CA . GLY A 1 299 ? 8.261 17.236 -34.622 1.00 77.69 299 GLY A CA 1
ATOM 2259 C C . GLY A 1 299 ? 7.109 16.320 -34.196 1.00 77.69 299 GLY A C 1
ATOM 2260 O O . GLY A 1 299 ? 6.590 16.442 -33.087 1.00 77.69 299 GLY A O 1
ATOM 2261 N N . LEU A 1 300 ? 6.749 15.356 -35.047 1.00 81.88 300 LEU A N 1
ATOM 2262 C CA . LEU A 1 300 ? 5.656 14.421 -34.803 1.00 81.88 300 LEU A CA 1
ATOM 2263 C C . LEU A 1 300 ? 5.992 13.422 -33.686 1.00 81.88 300 LEU A C 1
ATOM 2265 O O . LEU A 1 300 ? 5.178 13.199 -32.791 1.00 81.88 300 LEU A O 1
ATOM 2269 N N . VAL A 1 301 ? 7.216 12.884 -33.681 1.00 82.94 301 VAL A N 1
ATOM 2270 C CA . VAL A 1 301 ? 7.713 12.002 -32.610 1.00 82.94 301 VAL A CA 1
ATOM 2271 C C . VAL A 1 301 ? 7.733 12.724 -31.261 1.00 82.94 301 VAL A C 1
ATOM 2273 O O . VAL A 1 301 ? 7.274 12.170 -30.261 1.00 82.94 301 VAL A O 1
ATOM 2276 N N . GLN A 1 302 ? 8.206 13.975 -31.221 1.00 83.31 302 GLN A N 1
ATOM 2277 C CA . GLN A 1 302 ? 8.210 14.771 -29.988 1.00 83.31 302 GLN A CA 1
ATOM 2278 C C . GLN A 1 302 ? 6.790 15.059 -29.481 1.00 83.31 302 GLN A C 1
ATOM 2280 O O . GLN A 1 302 ? 6.535 14.929 -28.282 1.00 83.31 302 GLN A O 1
ATOM 2285 N N . ALA A 1 303 ? 5.850 15.382 -30.376 1.00 84.62 303 ALA A N 1
ATOM 2286 C CA . ALA A 1 303 ? 4.441 15.557 -30.021 1.00 84.62 303 ALA A CA 1
ATOM 2287 C C . ALA A 1 303 ? 3.821 14.261 -29.467 1.00 84.62 303 ALA A C 1
ATOM 2289 O O . ALA A 1 303 ? 3.070 14.295 -28.490 1.00 84.62 303 ALA A O 1
ATOM 2290 N N . GLY A 1 304 ? 4.181 13.112 -30.042 1.00 86.44 304 GLY A N 1
ATOM 2291 C CA . GLY A 1 304 ? 3.763 11.802 -29.554 1.00 86.44 304 GLY A CA 1
ATOM 2292 C C . GLY A 1 304 ? 4.302 11.467 -28.160 1.00 86.44 304 GLY A C 1
ATOM 2293 O O . GLY A 1 304 ? 3.539 11.032 -27.296 1.00 86.44 304 GLY A O 1
ATOM 2294 N N . TYR A 1 305 ? 5.580 11.750 -27.889 1.00 84.62 305 TYR A N 1
ATOM 2295 C CA . TYR A 1 305 ? 6.177 11.604 -26.553 1.00 84.62 305 TYR A CA 1
ATOM 2296 C C . TYR A 1 305 ? 5.548 12.537 -25.517 1.00 84.62 305 TYR A C 1
ATOM 2298 O O . TYR A 1 305 ? 5.289 12.122 -24.382 1.00 84.62 305 TYR A O 1
ATOM 2306 N N . PHE A 1 306 ? 5.252 13.776 -25.908 1.00 85.00 306 PHE A N 1
ATOM 2307 C CA . PHE A 1 306 ? 4.548 14.733 -25.062 1.00 85.00 306 PHE A CA 1
ATOM 2308 C C . PHE A 1 306 ? 3.149 14.227 -24.684 1.00 85.00 306 PHE A C 1
ATOM 2310 O O . PHE A 1 306 ? 2.813 14.157 -23.500 1.00 85.00 306 PHE A O 1
ATOM 2317 N N . LEU A 1 307 ? 2.356 13.795 -25.670 1.00 87.12 307 LEU A N 1
ATOM 2318 C CA . LEU A 1 307 ? 0.999 13.303 -25.434 1.00 87.12 307 LEU A CA 1
ATOM 2319 C C . LEU A 1 307 ? 0.995 12.002 -24.619 1.00 87.12 307 LEU A C 1
ATOM 2321 O O . LEU A 1 307 ? 0.203 11.861 -23.689 1.00 87.12 307 LEU A O 1
ATOM 2325 N N . SER A 1 308 ? 1.920 11.085 -24.910 1.00 86.44 308 SER A N 1
ATOM 2326 C CA . SER A 1 308 ? 2.130 9.856 -24.136 1.00 86.44 308 SER A CA 1
ATOM 2327 C C . SER A 1 308 ? 2.426 10.152 -22.659 1.00 86.44 308 SER A C 1
ATOM 2329 O O . SER A 1 308 ? 1.838 9.531 -21.768 1.00 86.44 308 SER A O 1
ATOM 2331 N N . THR A 1 309 ? 3.266 11.155 -22.387 1.00 80.81 309 THR A N 1
ATOM 2332 C CA . THR A 1 309 ? 3.596 11.591 -21.022 1.00 80.81 309 THR A CA 1
ATOM 2333 C C . THR A 1 309 ? 2.374 12.167 -20.307 1.00 80.81 309 THR A C 1
ATOM 2335 O O . THR A 1 309 ? 2.074 11.756 -19.186 1.00 80.81 309 THR A O 1
ATOM 2338 N N . LEU A 1 310 ? 1.619 13.060 -20.956 1.00 83.81 310 LEU A N 1
ATOM 2339 C CA . LEU A 1 310 ? 0.402 13.645 -20.379 1.00 83.81 310 LEU A CA 1
ATOM 2340 C C . LEU A 1 310 ? -0.660 12.592 -20.053 1.00 83.81 310 LEU A C 1
ATOM 2342 O O . LEU A 1 310 ? -1.252 12.626 -18.976 1.00 83.81 310 LEU A O 1
ATOM 2346 N N . LEU A 1 311 ? -0.883 11.641 -20.959 1.00 85.00 311 LEU A N 1
ATOM 2347 C CA . LEU A 1 311 ? -1.831 10.547 -20.750 1.00 85.00 311 LEU A CA 1
ATOM 2348 C C . LEU A 1 311 ? -1.370 9.601 -19.635 1.00 85.00 311 LEU A C 1
ATOM 2350 O O . LEU A 1 311 ? -2.195 9.143 -18.850 1.00 85.00 311 LEU A O 1
ATOM 2354 N N . SER A 1 312 ? -0.060 9.373 -19.503 1.00 78.69 312 SER A N 1
ATOM 2355 C CA . SER A 1 312 ? 0.516 8.589 -18.402 1.00 78.69 312 SER A CA 1
ATOM 2356 C C . SER A 1 312 ? 0.360 9.288 -17.045 1.00 78.69 312 SER A C 1
ATOM 2358 O O . SER A 1 312 ? 0.095 8.625 -16.045 1.00 78.69 312 SER A O 1
ATOM 2360 N N . ILE A 1 313 ? 0.462 10.621 -16.999 1.00 76.62 313 ILE A N 1
ATOM 2361 C CA . ILE A 1 313 ? 0.132 11.414 -15.800 1.00 76.62 313 ILE A CA 1
ATOM 2362 C C . ILE A 1 313 ? -1.372 11.318 -15.514 1.00 76.62 313 ILE A C 1
ATOM 2364 O O . ILE A 1 313 ? -1.768 11.035 -14.385 1.00 76.62 313 ILE A O 1
ATOM 2368 N N . GLY A 1 314 ? -2.206 11.483 -16.545 1.00 76.38 314 GLY A N 1
ATOM 2369 C CA . GLY A 1 314 ? -3.659 11.327 -16.465 1.00 76.38 314 GLY A CA 1
ATOM 2370 C C . GLY A 1 314 ? -4.096 9.936 -16.002 1.00 76.38 314 GLY A C 1
ATOM 2371 O O . GLY A 1 314 ? -5.135 9.799 -15.364 1.00 76.38 314 GLY A O 1
ATOM 2372 N N . ALA A 1 315 ? -3.291 8.905 -16.254 1.00 76.56 315 ALA A N 1
ATOM 2373 C CA . ALA A 1 315 ? -3.542 7.559 -15.760 1.00 76.56 315 ALA A CA 1
ATOM 2374 C C . ALA A 1 315 ? -3.428 7.448 -14.234 1.00 76.56 315 ALA A C 1
ATOM 2376 O O . ALA A 1 315 ? -4.138 6.654 -13.619 1.00 76.56 315 ALA A O 1
ATOM 2377 N N . LEU A 1 316 ? -2.541 8.246 -13.632 1.00 68.69 316 LEU A N 1
ATOM 2378 C CA . LEU A 1 316 ? -2.324 8.293 -12.186 1.00 68.69 316 LEU A CA 1
ATOM 2379 C C . LEU A 1 316 ? -3.364 9.176 -11.487 1.00 68.69 316 LEU A C 1
ATOM 2381 O O . LEU A 1 316 ? -3.806 8.834 -10.395 1.00 68.69 316 LEU A O 1
ATOM 2385 N N . THR A 1 317 ? -3.769 10.281 -12.121 1.00 67.62 317 THR A N 1
ATOM 2386 C CA . THR A 1 317 ? -4.697 11.266 -11.535 1.00 67.62 317 THR A CA 1
ATOM 2387 C C . THR A 1 317 ? -6.171 11.031 -11.879 1.00 67.62 317 THR A C 1
ATOM 2389 O O . THR A 1 317 ? -7.052 11.495 -11.159 1.00 67.62 317 THR A O 1
ATOM 2392 N N . GLY A 1 318 ? -6.474 10.342 -12.981 1.00 62.16 318 GLY A N 1
ATOM 2393 C CA . GLY A 1 318 ? -7.838 10.159 -13.487 1.00 62.16 318 GLY A CA 1
ATOM 2394 C C . GLY A 1 318 ? -8.647 9.131 -12.696 1.00 62.16 318 GLY A C 1
ATOM 2395 O O . GLY A 1 318 ? -8.088 8.180 -12.167 1.00 62.16 318 GLY A O 1
ATOM 2396 N N . SER A 1 319 ? -9.976 9.282 -12.628 1.00 58.03 319 SER A N 1
ATOM 2397 C CA . SER A 1 319 ? -10.937 8.388 -11.941 1.00 58.03 319 SER A CA 1
ATOM 2398 C C . SER A 1 319 ? -10.891 6.931 -12.441 1.00 58.03 319 SER A C 1
ATOM 2400 O O . SER A 1 319 ? -10.575 6.710 -13.604 1.00 58.03 319 SER A O 1
ATOM 2402 N N . SER A 1 320 ? -11.202 5.948 -11.582 1.00 59.84 320 SER A N 1
ATOM 2403 C CA . SER A 1 320 ? -10.843 4.518 -11.711 1.00 59.84 320 SER A CA 1
ATOM 2404 C C . SER A 1 320 ? -10.838 3.931 -13.139 1.00 59.84 320 SER A C 1
ATOM 2406 O O . SER A 1 320 ? -9.755 3.584 -13.608 1.00 59.84 320 SER A O 1
ATOM 2408 N N . PRO A 1 321 ? -11.947 3.881 -13.896 1.00 60.06 321 PRO A N 1
ATOM 2409 C CA . PRO A 1 321 ? -11.928 3.310 -15.249 1.00 60.06 321 PRO A CA 1
ATOM 2410 C C . PRO A 1 321 ? -11.226 4.207 -16.286 1.00 60.06 321 PRO A C 1
ATOM 2412 O O . PRO A 1 321 ? -10.558 3.717 -17.202 1.00 60.06 321 PRO A O 1
ATOM 2415 N N . ASN A 1 322 ? -11.321 5.528 -16.122 1.00 71.38 322 ASN A N 1
ATOM 2416 C CA . ASN A 1 322 ? -10.732 6.510 -17.033 1.00 71.38 322 ASN A CA 1
ATOM 2417 C C . ASN A 1 322 ? -9.202 6.525 -16.919 1.00 71.38 322 ASN A C 1
ATOM 2419 O O . ASN A 1 322 ? -8.514 6.630 -17.931 1.00 71.38 322 ASN A O 1
ATOM 2423 N N . GLY A 1 323 ? -8.660 6.358 -15.709 1.00 74.88 323 GLY A N 1
ATOM 2424 C CA . GLY A 1 323 ? -7.217 6.314 -15.469 1.00 74.88 323 GLY A CA 1
ATOM 2425 C C . GLY A 1 323 ? -6.539 5.150 -16.198 1.00 74.88 323 GLY A C 1
ATOM 2426 O O . GLY A 1 323 ? -5.561 5.348 -16.917 1.00 74.88 323 GLY A O 1
ATOM 2427 N N . THR A 1 324 ? -7.092 3.935 -16.116 1.00 77.12 324 THR A N 1
ATOM 2428 C CA . THR A 1 324 ? -6.521 2.777 -16.832 1.00 77.12 324 THR A CA 1
ATOM 2429 C C . THR A 1 324 ? -6.579 2.955 -18.349 1.00 77.12 324 THR A C 1
ATOM 2431 O O . THR A 1 324 ? -5.614 2.623 -19.037 1.00 77.12 324 THR A O 1
ATOM 2434 N N . ALA A 1 325 ? -7.672 3.517 -18.876 1.00 82.06 325 ALA A N 1
ATOM 2435 C CA . ALA A 1 325 ? -7.803 3.803 -20.304 1.00 82.06 325 ALA A CA 1
ATOM 2436 C C . ALA A 1 325 ? -6.777 4.841 -20.788 1.00 82.06 325 ALA A C 1
ATOM 2438 O O . ALA A 1 325 ? -6.108 4.613 -21.797 1.00 82.06 325 ALA A O 1
ATOM 2439 N N . LEU A 1 326 ? -6.592 5.935 -20.043 1.00 83.94 326 LEU A N 1
ATOM 2440 C CA . LEU A 1 326 ? -5.563 6.942 -20.327 1.00 83.94 326 LEU A CA 1
ATOM 2441 C C . LEU A 1 326 ? -4.155 6.339 -20.275 1.00 83.94 326 LEU A C 1
ATOM 2443 O O . LEU A 1 326 ? -3.336 6.640 -21.138 1.00 83.94 326 LEU A O 1
ATOM 2447 N N . GLY A 1 327 ? -3.895 5.427 -19.334 1.00 81.31 327 GLY A N 1
ATOM 2448 C CA . GLY A 1 327 ? -2.633 4.691 -19.260 1.00 81.31 327 GLY A CA 1
ATOM 2449 C C . GLY A 1 327 ? -2.380 3.838 -20.501 1.00 81.31 327 GLY A C 1
ATOM 2450 O O . GLY A 1 327 ? -1.312 3.941 -21.100 1.00 81.31 327 GLY A O 1
ATOM 2451 N N . MET A 1 328 ? -3.370 3.054 -20.940 1.00 83.75 328 MET A N 1
ATOM 2452 C CA . MET A 1 328 ? -3.256 2.243 -22.161 1.00 83.75 328 MET A CA 1
ATOM 2453 C C . MET A 1 328 ? -3.003 3.107 -23.404 1.00 83.75 328 MET A C 1
ATOM 2455 O O . MET A 1 328 ? -2.152 2.760 -24.225 1.00 83.75 328 MET A O 1
ATOM 2459 N N . LEU A 1 329 ? -3.689 4.250 -23.524 1.00 86.25 329 LEU A N 1
ATOM 2460 C CA . LEU A 1 329 ? -3.453 5.208 -24.609 1.00 86.25 329 LEU A CA 1
ATOM 2461 C C . LEU A 1 329 ? -2.055 5.822 -24.536 1.00 86.25 329 LEU A C 1
ATOM 2463 O O . LEU A 1 329 ? -1.363 5.876 -25.548 1.00 86.25 329 LEU A O 1
ATOM 2467 N N . GLY A 1 330 ? -1.619 6.242 -23.347 1.00 85.69 330 GLY A N 1
ATOM 2468 C CA . GLY A 1 330 ? -0.295 6.817 -23.137 1.00 85.69 330 GLY A CA 1
ATOM 2469 C C . GLY A 1 330 ? 0.808 5.858 -23.570 1.00 85.69 330 GLY A C 1
ATOM 2470 O O . GLY A 1 330 ? 1.676 6.233 -24.360 1.00 85.69 330 GLY A O 1
ATOM 2471 N N . VAL A 1 331 ? 0.732 4.599 -23.139 1.00 82.19 331 VAL A N 1
ATOM 2472 C CA . VAL A 1 331 ? 1.688 3.562 -23.547 1.00 82.19 331 VAL A CA 1
ATOM 2473 C C . VAL A 1 331 ? 1.615 3.323 -25.047 1.00 82.19 331 VAL A C 1
ATOM 2475 O O . VAL A 1 331 ? 2.640 3.437 -25.713 1.00 82.19 331 VAL A O 1
ATOM 2478 N N . GLY A 1 332 ? 0.421 3.094 -25.600 1.00 84.62 332 GLY A N 1
ATOM 2479 C CA . GLY A 1 332 ? 0.237 2.879 -27.037 1.00 84.62 332 GLY A CA 1
ATOM 2480 C C . GLY A 1 332 ? 0.824 4.007 -27.891 1.00 84.62 332 GLY A C 1
ATOM 2481 O O . GLY A 1 332 ? 1.519 3.740 -28.871 1.00 84.62 332 GLY A O 1
ATOM 2482 N N . PHE A 1 333 ? 0.627 5.265 -27.489 1.00 87.31 333 PHE A N 1
ATOM 2483 C CA . PHE A 1 333 ? 1.149 6.427 -28.216 1.00 87.31 333 PHE A CA 1
ATOM 2484 C C . PHE A 1 333 ? 2.671 6.494 -28.145 1.00 87.31 333 PHE A C 1
ATOM 2486 O O . PHE A 1 333 ? 3.311 6.817 -29.146 1.00 87.31 333 PHE A O 1
ATOM 2493 N N . GLY A 1 334 ? 3.256 6.135 -27.000 1.00 82.44 334 GLY A N 1
ATOM 2494 C CA . GLY A 1 334 ? 4.703 6.010 -26.841 1.00 82.44 334 GLY A CA 1
ATOM 2495 C C . GLY A 1 334 ? 5.294 4.954 -27.777 1.00 82.44 334 GLY A C 1
ATOM 2496 O O . GLY A 1 334 ? 6.243 5.250 -28.497 1.00 82.44 334 GLY A O 1
ATOM 2497 N N . ILE A 1 335 ? 4.682 3.763 -27.838 1.00 80.31 335 ILE A N 1
ATOM 2498 C CA . ILE A 1 335 ? 5.110 2.655 -28.718 1.00 80.31 335 ILE A CA 1
ATOM 2499 C C . ILE A 1 335 ? 5.092 3.080 -30.177 1.00 80.31 335 ILE A C 1
ATOM 2501 O O . ILE A 1 335 ? 6.112 2.962 -30.854 1.00 80.31 335 ILE A O 1
ATOM 2505 N N . VAL A 1 336 ? 3.966 3.621 -30.643 1.00 82.56 336 VAL A N 1
ATOM 2506 C CA . VAL A 1 336 ? 3.841 4.107 -32.021 1.00 82.56 336 VAL A CA 1
ATOM 2507 C C . VAL A 1 336 ? 4.909 5.164 -32.302 1.00 82.56 336 VAL A C 1
ATOM 2509 O O . VAL A 1 336 ? 5.666 5.027 -33.258 1.00 82.56 336 VAL A O 1
ATOM 2512 N N . SER A 1 337 ? 5.051 6.163 -31.429 1.00 83.94 337 SER A N 1
ATOM 2513 C CA . SER A 1 337 ? 6.020 7.250 -31.623 1.00 83.94 337 SER A CA 1
ATOM 2514 C C . SER A 1 337 ? 7.463 6.750 -31.695 1.00 83.94 337 SER A C 1
ATOM 2516 O O . SER A 1 337 ? 8.223 7.208 -32.546 1.00 83.94 337 SER A O 1
ATOM 2518 N N . THR A 1 338 ? 7.847 5.788 -30.849 1.00 78.94 338 THR A N 1
ATOM 2519 C CA . THR A 1 338 ? 9.200 5.217 -30.857 1.00 78.94 338 THR A CA 1
ATOM 2520 C C . THR A 1 338 ? 9.461 4.356 -32.089 1.00 78.94 338 THR A C 1
ATOM 2522 O O . THR A 1 338 ? 10.541 4.469 -32.662 1.00 78.94 338 THR A O 1
ATOM 2525 N N . LEU A 1 339 ? 8.496 3.556 -32.556 1.00 78.44 339 LEU A N 1
ATOM 2526 C CA . LEU A 1 339 ? 8.666 2.763 -33.785 1.00 78.44 339 LEU A CA 1
ATOM 2527 C C . LEU A 1 339 ? 8.998 3.649 -34.998 1.00 78.44 339 LEU A C 1
ATOM 2529 O O . LEU A 1 339 ? 9.869 3.302 -35.796 1.00 78.44 339 LEU A O 1
ATOM 2533 N N . PHE A 1 340 ? 8.360 4.817 -35.102 1.00 75.69 340 PHE A N 1
ATOM 2534 C CA . PHE A 1 340 ? 8.644 5.796 -36.155 1.00 75.69 340 PHE A CA 1
ATOM 2535 C C . PHE A 1 340 ? 9.930 6.598 -35.915 1.00 75.69 340 PHE A C 1
ATOM 2537 O O . PHE A 1 340 ? 10.610 6.943 -36.877 1.00 75.69 340 PHE A O 1
ATOM 2544 N N . ALA A 1 341 ? 10.286 6.876 -34.657 1.00 74.25 341 ALA A N 1
ATOM 2545 C CA . ALA A 1 341 ? 11.523 7.579 -34.309 1.00 74.25 341 ALA A CA 1
ATOM 2546 C C . ALA A 1 341 ? 12.781 6.809 -34.723 1.00 74.25 341 ALA A C 1
ATOM 2548 O O . ALA A 1 341 ? 13.770 7.422 -35.118 1.00 74.25 341 ALA A O 1
ATOM 2549 N N . VAL A 1 342 ? 12.747 5.477 -34.615 1.00 69.81 342 VAL A N 1
ATOM 2550 C CA . VAL A 1 342 ? 13.899 4.625 -34.939 1.00 69.81 342 VAL A CA 1
ATOM 2551 C C . VAL A 1 342 ? 14.053 4.421 -36.454 1.00 69.81 342 VAL A C 1
ATOM 2553 O O . VAL A 1 342 ? 15.157 4.164 -36.921 1.00 69.81 342 VAL A O 1
ATOM 2556 N N . GLY A 1 343 ? 12.978 4.573 -37.239 1.00 69.88 343 GLY A N 1
ATOM 2557 C CA . GLY A 1 343 ? 13.043 4.470 -38.703 1.00 69.88 343 GLY A CA 1
ATOM 2558 C C . GLY A 1 343 ? 13.453 3.076 -39.196 1.00 69.88 343 GLY A C 1
ATOM 2559 O O . GLY A 1 343 ? 14.345 2.949 -40.030 1.00 69.88 343 GLY A O 1
ATOM 2560 N N . PHE A 1 344 ? 12.840 2.025 -38.644 1.00 68.38 344 PHE A N 1
ATOM 2561 C CA . PHE A 1 344 ? 13.212 0.634 -38.912 1.00 68.38 344 PHE A CA 1
ATOM 2562 C C . PHE A 1 344 ? 13.054 0.201 -40.376 1.00 68.38 344 PHE A C 1
ATOM 2564 O O . PHE A 1 344 ? 12.118 0.609 -41.066 1.00 68.38 344 PHE A O 1
ATOM 2571 N N . SER A 1 345 ? 13.918 -0.727 -40.812 1.00 78.00 345 SER A N 1
ATOM 2572 C CA . SER A 1 345 ? 13.652 -1.531 -42.007 1.00 78.00 345 SER A CA 1
ATOM 2573 C C . SER A 1 345 ? 12.387 -2.384 -41.786 1.00 78.00 345 SER A C 1
ATOM 2575 O O . SER A 1 345 ? 12.071 -2.731 -40.640 1.00 78.00 345 SER A O 1
ATOM 2577 N N . PRO A 1 346 ? 11.658 -2.772 -42.853 1.00 79.44 346 PRO A N 1
ATOM 2578 C CA . PRO A 1 346 ? 10.493 -3.654 -42.729 1.00 79.44 346 PRO A CA 1
ATOM 2579 C C . PRO A 1 346 ? 10.798 -4.956 -41.973 1.00 79.44 346 PRO A C 1
ATOM 2581 O O . PRO A 1 346 ? 9.934 -5.497 -41.289 1.00 79.44 346 PRO A O 1
ATOM 2584 N N . GLU A 1 347 ? 12.043 -5.426 -42.056 1.00 80.56 347 GLU A N 1
ATOM 2585 C CA . GLU A 1 347 ? 12.521 -6.641 -41.401 1.00 80.56 347 GLU A CA 1
ATOM 2586 C C . GLU A 1 347 ? 12.622 -6.487 -39.879 1.00 80.56 347 GLU A C 1
ATOM 2588 O O . GLU A 1 347 ? 12.118 -7.331 -39.139 1.00 80.56 347 GLU A O 1
ATOM 2593 N N . THR A 1 348 ? 13.204 -5.386 -39.388 1.00 77.12 348 THR A N 1
ATOM 2594 C CA . THR A 1 348 ? 13.266 -5.111 -37.939 1.00 77.12 348 THR A CA 1
ATOM 2595 C C . THR A 1 348 ? 11.891 -4.803 -37.368 1.00 77.12 348 THR A C 1
ATOM 2597 O O . THR A 1 348 ? 11.604 -5.153 -36.226 1.00 77.12 348 THR A O 1
ATOM 2600 N N . LEU A 1 349 ? 11.017 -4.173 -38.157 1.00 81.31 349 LEU A N 1
ATOM 2601 C CA . LEU A 1 349 ? 9.640 -3.923 -37.744 1.00 81.31 349 LEU A CA 1
ATOM 2602 C C . LEU A 1 349 ? 8.849 -5.236 -37.621 1.00 81.31 349 LEU A C 1
ATOM 2604 O O . LEU A 1 349 ? 8.096 -5.398 -36.661 1.00 81.31 349 LEU A O 1
ATOM 2608 N N . GLY A 1 350 ? 9.078 -6.189 -38.531 1.00 83.44 350 GLY A N 1
ATOM 2609 C CA . GLY A 1 350 ? 8.562 -7.557 -38.434 1.00 83.44 350 GLY A CA 1
ATOM 2610 C C . GLY A 1 350 ? 9.046 -8.272 -37.172 1.00 83.44 350 GLY A C 1
ATOM 2611 O O . GLY A 1 350 ? 8.226 -8.731 -36.377 1.00 83.44 350 GLY A O 1
ATOM 2612 N N . GLN A 1 351 ? 10.357 -8.264 -36.916 1.00 84.44 351 GLN A N 1
ATOM 2613 C CA . GLN A 1 351 ? 10.941 -8.846 -35.702 1.00 84.44 351 GLN A CA 1
ATOM 2614 C C . GLN A 1 351 ? 10.381 -8.208 -34.417 1.00 84.44 351 GLN A C 1
ATOM 2616 O O . GLN A 1 351 ? 9.995 -8.910 -33.479 1.00 84.44 351 GLN A O 1
ATOM 2621 N N . ALA A 1 352 ? 10.318 -6.874 -34.356 1.00 81.44 352 ALA A N 1
ATOM 2622 C CA . ALA A 1 352 ? 9.782 -6.151 -33.208 1.00 81.44 352 ALA A CA 1
ATOM 2623 C C . ALA A 1 352 ? 8.302 -6.489 -32.972 1.00 81.44 352 ALA A C 1
ATOM 2625 O O . ALA A 1 352 ? 7.897 -6.671 -31.821 1.00 81.44 352 ALA A O 1
ATOM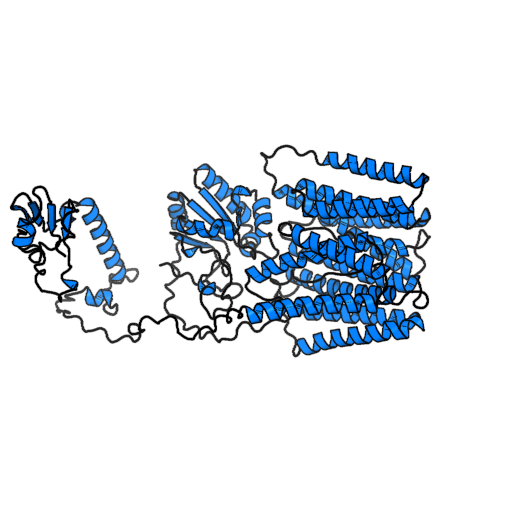 2626 N N . ALA A 1 353 ? 7.507 -6.621 -34.040 1.00 84.81 353 ALA A N 1
ATOM 2627 C CA . ALA A 1 353 ? 6.105 -7.019 -33.964 1.00 84.81 353 ALA A CA 1
ATOM 2628 C C . ALA A 1 353 ? 5.932 -8.469 -33.479 1.00 84.81 353 ALA A C 1
ATOM 2630 O O . ALA A 1 353 ? 5.092 -8.711 -32.612 1.00 84.81 353 ALA A O 1
ATOM 2631 N N . GLU A 1 354 ? 6.742 -9.418 -33.962 1.00 86.88 354 GLU A N 1
ATOM 2632 C CA . GLU A 1 354 ? 6.709 -10.820 -33.516 1.00 86.88 354 GLU A CA 1
ATOM 2633 C C . GLU A 1 354 ? 7.048 -10.951 -32.030 1.00 86.88 354 GLU A C 1
ATOM 2635 O O . GLU A 1 354 ? 6.304 -11.560 -31.256 1.00 86.88 354 GLU A O 1
ATOM 2640 N N . VAL A 1 355 ? 8.151 -10.331 -31.613 1.00 87.25 355 VAL A N 1
ATOM 2641 C CA . VAL A 1 355 ? 8.619 -10.365 -30.226 1.00 87.25 355 VAL A CA 1
ATOM 2642 C C . VAL A 1 355 ? 7.615 -9.688 -29.286 1.00 87.25 355 VAL A C 1
ATOM 2644 O O . VAL A 1 355 ? 7.322 -10.210 -28.206 1.00 87.25 355 VAL A O 1
ATOM 2647 N N . THR A 1 356 ? 7.047 -8.558 -29.712 1.00 84.69 356 THR A N 1
ATOM 2648 C CA . THR A 1 356 ? 5.987 -7.853 -28.978 1.00 84.69 356 THR A CA 1
ATOM 2649 C C . THR A 1 356 ? 4.728 -8.706 -28.870 1.00 84.69 356 THR A C 1
ATOM 2651 O O . THR A 1 356 ? 4.179 -8.843 -27.778 1.00 84.69 356 THR A O 1
ATOM 2654 N N . GLY A 1 357 ? 4.292 -9.327 -29.969 1.00 88.31 357 GLY A N 1
ATOM 2655 C CA . GLY A 1 357 ? 3.111 -10.187 -30.005 1.00 88.31 357 GLY A CA 1
ATOM 2656 C C . GLY A 1 357 ? 3.251 -11.413 -29.103 1.00 88.31 357 GLY A C 1
ATOM 2657 O O . GLY A 1 357 ? 2.359 -11.692 -28.302 1.00 88.31 357 GLY A O 1
ATOM 2658 N N . LEU A 1 358 ? 4.390 -12.108 -29.163 1.00 90.56 358 LEU A N 1
ATOM 2659 C CA . LEU A 1 358 ? 4.676 -13.249 -28.287 1.00 90.56 358 LEU A CA 1
ATOM 2660 C C . LEU A 1 358 ? 4.720 -12.838 -26.812 1.00 90.56 358 LEU A C 1
ATOM 2662 O O . LEU A 1 358 ? 4.119 -13.512 -25.970 1.00 90.56 358 LEU A O 1
ATOM 2666 N N . GLY A 1 359 ? 5.392 -11.724 -26.503 1.00 88.31 359 GLY A N 1
ATOM 2667 C CA . GLY A 1 359 ? 5.435 -11.171 -25.151 1.00 88.31 359 GLY A CA 1
ATOM 2668 C C . GLY A 1 359 ? 4.034 -10.849 -24.628 1.00 88.31 359 GLY A C 1
ATOM 2669 O O . GLY A 1 359 ? 3.674 -11.296 -23.541 1.00 88.31 359 GLY A O 1
ATOM 2670 N N . ALA A 1 360 ? 3.213 -10.178 -25.440 1.00 87.19 360 ALA A N 1
ATOM 2671 C CA . ALA A 1 360 ? 1.841 -9.807 -25.102 1.00 87.19 360 ALA A CA 1
ATOM 2672 C C . ALA A 1 360 ? 0.938 -11.022 -24.842 1.00 87.19 360 ALA A C 1
ATOM 2674 O O . ALA A 1 360 ? 0.186 -11.031 -23.868 1.00 87.19 360 ALA A O 1
ATOM 2675 N N . VAL A 1 361 ? 1.020 -12.067 -25.674 1.00 91.12 361 VAL A N 1
ATOM 2676 C CA . VAL A 1 361 ? 0.227 -13.298 -25.496 1.00 91.12 361 VAL A CA 1
ATOM 2677 C C . VAL A 1 361 ? 0.570 -13.982 -24.171 1.00 91.12 361 VAL A C 1
ATOM 2679 O O . VAL A 1 361 ? -0.331 -14.377 -23.425 1.00 91.12 361 VAL A O 1
ATOM 2682 N N . ILE A 1 362 ? 1.863 -14.095 -23.854 1.00 90.38 362 ILE A N 1
ATOM 2683 C CA . ILE A 1 362 ? 2.325 -14.683 -22.591 1.00 90.38 362 ILE A CA 1
ATOM 2684 C C . ILE A 1 362 ? 1.868 -13.828 -21.406 1.00 90.38 362 ILE A C 1
ATOM 2686 O O . ILE A 1 362 ? 1.348 -14.370 -20.430 1.00 90.38 362 ILE A O 1
ATOM 2690 N N . ASP A 1 363 ? 2.013 -12.507 -21.502 1.00 87.25 363 ASP A N 1
ATOM 2691 C CA . ASP A 1 363 ? 1.644 -11.569 -20.441 1.00 87.25 363 ASP A CA 1
ATOM 2692 C C . ASP A 1 363 ? 0.146 -11.609 -20.124 1.00 87.25 363 ASP A C 1
ATOM 2694 O O . ASP A 1 363 ? -0.259 -11.749 -18.969 1.00 87.25 363 ASP A O 1
ATOM 2698 N N . VAL A 1 364 ? -0.699 -11.581 -21.160 1.00 87.81 364 VAL A N 1
ATOM 2699 C CA . VAL A 1 364 ? -2.155 -11.721 -21.017 1.00 87.81 364 VAL A CA 1
ATOM 2700 C C . VAL A 1 364 ? -2.498 -13.072 -20.390 1.00 87.81 364 VAL A C 1
ATOM 2702 O O . VAL A 1 364 ? -3.305 -13.126 -19.459 1.00 87.81 364 VAL A O 1
ATOM 2705 N N . GLY A 1 365 ? -1.852 -14.155 -20.831 1.00 89.56 365 GLY A N 1
ATOM 2706 C CA . GLY A 1 365 ? -2.040 -15.484 -20.248 1.00 89.56 365 GLY A CA 1
ATOM 2707 C C . GLY A 1 365 ? -1.678 -15.549 -18.758 1.00 89.56 365 GLY A C 1
ATOM 2708 O O . GLY A 1 365 ? -2.386 -16.197 -17.981 1.00 89.56 365 GLY A O 1
ATOM 2709 N N . ILE A 1 366 ? -0.615 -14.854 -18.336 1.00 86.12 366 ILE A N 1
ATOM 2710 C CA . ILE A 1 366 ? -0.229 -14.728 -16.923 1.00 86.12 366 ILE A CA 1
ATOM 2711 C C . ILE A 1 366 ? -1.259 -13.876 -16.171 1.00 86.12 366 ILE A C 1
ATOM 2713 O O . ILE A 1 366 ? -1.801 -14.330 -15.162 1.00 86.12 366 ILE A O 1
ATOM 2717 N N . GLY A 1 367 ? -1.587 -12.683 -16.674 1.00 82.00 367 GLY A N 1
ATOM 2718 C CA . GLY A 1 367 ? -2.505 -11.738 -16.031 1.00 82.00 367 GLY A CA 1
ATOM 2719 C C . GLY A 1 367 ? -3.925 -12.281 -15.831 1.00 82.00 367 GLY A C 1
ATOM 2720 O O . GLY A 1 367 ? -4.583 -11.959 -14.839 1.00 82.00 367 GLY A O 1
ATOM 2721 N N . GLN A 1 368 ? -4.394 -13.171 -16.711 1.00 86.19 368 GLN A N 1
ATOM 2722 C CA . GLN A 1 368 ? -5.682 -13.860 -16.548 1.00 86.19 368 GLN A CA 1
ATOM 2723 C C . GLN A 1 368 ? -5.687 -14.848 -15.371 1.00 86.19 368 GLN A C 1
ATOM 2725 O O . GLN A 1 368 ? -6.715 -15.019 -14.713 1.00 86.19 368 GLN A O 1
ATOM 2730 N N . ARG A 1 369 ? -4.547 -15.470 -15.055 1.00 85.69 369 ARG A N 1
ATOM 2731 C CA . ARG A 1 369 ? -4.444 -16.511 -14.016 1.00 85.69 369 ARG A CA 1
ATOM 2732 C C . ARG A 1 369 ? -4.157 -15.969 -12.615 1.00 85.69 369 ARG A C 1
ATOM 2734 O O . ARG A 1 369 ? -4.261 -16.717 -11.646 1.00 85.69 369 ARG A O 1
ATOM 2741 N N . VAL A 1 370 ? -3.798 -14.693 -12.492 1.00 81.94 370 VAL A N 1
ATOM 2742 C CA . VAL A 1 370 ? -3.485 -14.067 -11.202 1.00 81.94 370 VAL A CA 1
ATOM 2743 C C . VAL A 1 370 ? -4.768 -13.845 -10.397 1.00 81.94 370 VAL A C 1
ATOM 2745 O O . VAL A 1 370 ? -5.732 -13.251 -10.879 1.00 81.94 370 VAL A O 1
ATOM 2748 N N . SER A 1 371 ? -4.768 -14.329 -9.154 1.00 78.38 371 SER A N 1
ATOM 2749 C CA . SER A 1 371 ? -5.816 -14.069 -8.158 1.00 78.38 371 SER A CA 1
ATOM 2750 C C . SER A 1 371 ? -5.481 -12.815 -7.335 1.00 78.38 371 SER A C 1
ATOM 2752 O O . SER A 1 371 ? -4.295 -12.582 -7.075 1.00 78.38 371 SER A O 1
ATOM 2754 N N . PRO A 1 372 ? -6.481 -12.051 -6.844 1.00 68.12 372 PRO A N 1
ATOM 2755 C CA . PRO A 1 372 ? -6.254 -10.897 -5.971 1.00 68.12 372 PRO A CA 1
ATOM 2756 C C . PRO A 1 372 ? -5.407 -11.215 -4.725 1.00 68.12 372 PRO A C 1
ATOM 2758 O O . PRO A 1 372 ? -4.551 -10.430 -4.319 1.00 68.12 372 PRO A O 1
ATOM 2761 N N . MET A 1 373 ? -5.530 -12.423 -4.162 1.00 69.38 373 MET A N 1
ATOM 2762 C CA . MET A 1 373 ? -4.695 -12.852 -3.028 1.00 69.38 373 MET A CA 1
ATOM 2763 C C . MET A 1 373 ? -3.199 -12.961 -3.368 1.00 69.38 373 MET A C 1
ATOM 2765 O O . MET A 1 373 ? -2.347 -12.831 -2.489 1.00 69.38 373 MET A O 1
ATOM 2769 N N . GLN A 1 374 ? -2.871 -13.198 -4.639 1.00 74.75 374 GLN A N 1
ATOM 2770 C CA . GLN A 1 374 ? -1.504 -13.339 -5.143 1.00 74.75 374 GLN A CA 1
ATOM 2771 C C . GLN A 1 374 ? -0.948 -12.027 -5.721 1.00 74.75 374 GLN A C 1
ATOM 2773 O O . GLN A 1 374 ? 0.146 -12.026 -6.291 1.00 74.75 374 GLN A O 1
ATOM 2778 N N . LEU A 1 375 ? -1.653 -10.902 -5.577 1.00 71.44 375 LEU A N 1
ATOM 2779 C CA . LEU A 1 375 ? -1.191 -9.609 -6.088 1.00 71.44 375 LEU A CA 1
ATOM 2780 C C . LEU A 1 375 ? 0.184 -9.196 -5.546 1.00 71.44 375 LEU A C 1
ATOM 2782 O O . LEU A 1 375 ? 1.040 -8.877 -6.372 1.00 71.44 375 LEU A O 1
ATOM 2786 N N . PRO A 1 376 ? 0.484 -9.293 -4.231 1.00 68.62 376 PRO A N 1
ATOM 2787 C CA . PRO A 1 376 ? 1.777 -8.836 -3.716 1.00 68.62 376 PRO A CA 1
ATOM 2788 C C . PRO A 1 376 ? 2.966 -9.574 -4.351 1.00 68.62 376 PRO A C 1
ATOM 2790 O O . PRO A 1 376 ? 3.956 -8.966 -4.756 1.00 68.62 376 PRO A O 1
ATOM 2793 N N . GLN A 1 377 ? 2.857 -10.899 -4.497 1.00 76.25 377 GLN A N 1
ATOM 2794 C CA . GLN A 1 377 ? 3.893 -11.706 -5.145 1.00 76.25 377 GLN A CA 1
ATOM 2795 C C . GLN A 1 377 ? 3.947 -11.455 -6.659 1.00 76.25 377 GLN A C 1
ATOM 2797 O O . GLN A 1 377 ? 5.032 -11.423 -7.230 1.00 76.25 377 GLN A O 1
ATOM 2802 N N . THR A 1 378 ? 2.808 -11.228 -7.316 1.00 75.69 378 THR A N 1
ATOM 2803 C CA . THR A 1 378 ? 2.769 -10.954 -8.760 1.00 75.69 378 THR A CA 1
ATOM 2804 C C . THR A 1 378 ? 3.437 -9.621 -9.077 1.00 75.69 378 THR A C 1
ATOM 2806 O O . THR A 1 378 ? 4.275 -9.565 -9.969 1.00 75.69 378 THR A O 1
ATOM 2809 N N . VAL A 1 379 ? 3.172 -8.573 -8.293 1.00 72.88 379 VAL A N 1
ATOM 2810 C CA . VAL A 1 379 ? 3.834 -7.267 -8.441 1.00 72.88 379 VAL A CA 1
ATOM 2811 C C . VAL A 1 379 ? 5.353 -7.397 -8.265 1.00 72.88 379 VAL A C 1
ATOM 2813 O O . VAL A 1 379 ? 6.115 -6.865 -9.074 1.00 72.88 379 VAL A O 1
ATOM 2816 N N . ALA A 1 380 ? 5.815 -8.173 -7.277 1.00 71.19 380 ALA A N 1
ATOM 2817 C CA . ALA A 1 380 ? 7.241 -8.480 -7.129 1.00 71.19 380 ALA A CA 1
ATOM 2818 C C . ALA A 1 380 ? 7.800 -9.256 -8.343 1.00 71.19 380 ALA A C 1
ATOM 2820 O O . ALA A 1 380 ? 8.892 -8.963 -8.833 1.00 71.19 380 ALA A O 1
ATOM 2821 N N . ALA A 1 381 ? 7.038 -10.214 -8.878 1.00 77.25 381 ALA A N 1
ATOM 2822 C CA . ALA A 1 381 ? 7.422 -11.002 -10.048 1.00 77.25 381 ALA A CA 1
ATOM 2823 C C . ALA A 1 381 ? 7.454 -10.196 -11.358 1.00 77.25 381 ALA A C 1
ATOM 2825 O O . ALA A 1 381 ? 8.231 -10.539 -12.247 1.00 77.25 381 ALA A O 1
ATOM 2826 N N . LEU A 1 382 ? 6.651 -9.142 -11.477 1.00 75.31 382 LEU A N 1
ATOM 2827 C CA . LEU A 1 382 ? 6.677 -8.210 -12.602 1.00 75.31 382 LEU A CA 1
ATOM 2828 C C . LEU A 1 382 ? 7.884 -7.264 -12.499 1.00 75.31 382 LEU A C 1
ATOM 2830 O O . LEU A 1 382 ? 8.616 -7.067 -13.468 1.00 75.31 382 LEU A O 1
ATOM 2834 N N . ARG A 1 383 ? 8.193 -6.763 -11.296 1.00 75.44 383 ARG A N 1
ATOM 2835 C CA . ARG A 1 383 ? 9.320 -5.838 -11.066 1.00 75.44 383 ARG A CA 1
ATOM 2836 C C . ARG A 1 383 ? 10.700 -6.460 -11.304 1.00 75.44 383 ARG A C 1
ATOM 2838 O O . ARG A 1 383 ? 11.608 -5.764 -11.754 1.00 75.44 383 ARG A O 1
ATOM 2845 N N . ARG A 1 384 ? 10.875 -7.771 -11.087 1.00 81.00 384 ARG A N 1
ATOM 2846 C CA . ARG A 1 384 ? 12.121 -8.454 -11.502 1.00 81.00 384 ARG A CA 1
ATOM 2847 C C . ARG A 1 384 ? 12.333 -8.369 -13.019 1.00 81.00 384 ARG A C 1
ATOM 2849 O O . ARG A 1 384 ? 13.454 -8.131 -13.447 1.00 81.00 384 ARG A O 1
ATOM 2856 N N . VAL A 1 385 ? 11.276 -8.498 -13.826 1.00 81.31 385 VAL A N 1
ATOM 2857 C CA . VAL A 1 385 ? 11.380 -8.456 -15.295 1.00 81.31 385 VAL A CA 1
ATOM 2858 C C . VAL A 1 385 ? 11.865 -7.077 -15.747 1.00 81.31 385 VAL A C 1
ATOM 2860 O O . 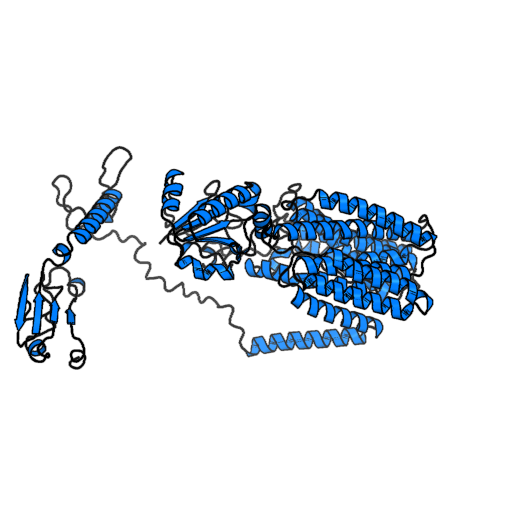VAL A 1 385 ? 12.776 -6.990 -16.562 1.00 81.31 385 VAL A O 1
ATOM 2863 N N . VAL A 1 386 ? 11.358 -6.012 -15.118 1.00 75.50 386 VAL A N 1
ATOM 2864 C CA . VAL A 1 386 ? 11.804 -4.617 -15.312 1.00 75.50 386 VAL A CA 1
ATOM 2865 C C . VAL A 1 386 ? 13.300 -4.451 -15.041 1.00 75.50 386 VAL A C 1
ATOM 2867 O O . VAL A 1 386 ? 14.013 -3.872 -15.859 1.00 75.50 386 VAL A O 1
ATOM 2870 N N . GLY A 1 387 ? 13.788 -4.978 -13.912 1.00 76.56 387 GLY A N 1
ATOM 2871 C CA . GLY A 1 387 ? 15.209 -4.918 -13.565 1.00 76.56 387 GLY A CA 1
ATOM 2872 C C . GLY A 1 387 ? 16.093 -5.622 -14.596 1.00 76.56 387 GLY A C 1
ATOM 2873 O O . GLY A 1 387 ? 17.114 -5.079 -15.014 1.00 76.56 387 GLY A O 1
ATOM 2874 N N . LEU A 1 388 ? 15.662 -6.794 -15.072 1.00 84.56 388 LEU A N 1
ATOM 2875 C CA . LEU A 1 388 ? 16.390 -7.548 -16.091 1.00 84.56 388 LEU A CA 1
ATOM 2876 C C . LEU A 1 388 ? 16.398 -6.832 -17.452 1.00 84.56 388 LEU A C 1
ATOM 2878 O O . LEU A 1 388 ? 17.442 -6.772 -18.097 1.00 84.56 388 LEU A O 1
ATOM 2882 N N . VAL A 1 389 ? 15.276 -6.231 -17.861 1.00 82.50 389 VAL A N 1
ATOM 2883 C CA . VAL A 1 389 ? 15.177 -5.423 -19.092 1.00 82.50 389 VAL A CA 1
ATOM 2884 C C . VAL A 1 389 ? 16.160 -4.251 -19.056 1.00 82.50 389 VAL A C 1
ATOM 2886 O O . VAL A 1 389 ? 16.837 -4.004 -20.055 1.00 82.50 389 VAL A O 1
ATOM 2889 N N . ALA A 1 390 ? 16.281 -3.558 -17.917 1.00 78.06 390 ALA A N 1
ATOM 2890 C CA . ALA A 1 390 ? 17.239 -2.463 -17.750 1.00 78.06 390 ALA A CA 1
ATOM 2891 C C . ALA A 1 390 ? 18.691 -2.946 -17.903 1.00 78.06 390 ALA A C 1
ATOM 2893 O O . ALA A 1 390 ? 19.458 -2.334 -18.647 1.00 78.06 390 ALA A O 1
ATOM 2894 N N . VAL A 1 391 ? 19.053 -4.076 -17.280 1.00 84.31 391 VAL A N 1
ATOM 2895 C CA . VAL A 1 391 ? 20.391 -4.682 -17.415 1.00 84.31 391 VAL A CA 1
ATOM 2896 C C . VAL A 1 391 ? 20.688 -5.040 -18.873 1.00 84.31 391 VAL A C 1
ATOM 2898 O O . VAL A 1 391 ? 21.733 -4.654 -19.397 1.00 84.31 391 VAL A O 1
ATOM 2901 N N . MET A 1 392 ? 19.764 -5.732 -19.547 1.00 85.44 392 MET A N 1
ATOM 2902 C CA . MET A 1 392 ? 19.954 -6.175 -20.934 1.00 85.44 392 MET A CA 1
ATOM 2903 C C . MET A 1 392 ? 20.041 -4.995 -21.908 1.00 85.44 392 MET A C 1
ATOM 2905 O O . MET A 1 392 ? 20.911 -4.989 -22.772 1.00 85.44 392 MET A O 1
ATOM 2909 N N . THR A 1 393 ? 19.199 -3.974 -21.733 1.00 81.19 393 THR A N 1
ATOM 2910 C CA . THR A 1 393 ? 19.185 -2.776 -22.591 1.00 81.19 393 THR A CA 1
ATOM 2911 C C . THR A 1 393 ? 20.452 -1.938 -22.416 1.00 81.19 393 THR A C 1
ATOM 2913 O O . THR A 1 393 ? 21.051 -1.527 -23.405 1.00 81.19 393 THR A O 1
ATOM 2916 N N . SER A 1 394 ? 20.904 -1.746 -21.172 1.00 81.69 394 SER A N 1
ATOM 2917 C CA . SER A 1 394 ? 22.154 -1.033 -20.864 1.00 81.69 394 SER A CA 1
ATOM 2918 C C . SER A 1 394 ? 23.386 -1.734 -21.430 1.00 81.69 394 SER A C 1
ATOM 2920 O O . SER A 1 394 ? 24.303 -1.093 -21.939 1.00 81.69 394 SER A O 1
ATOM 2922 N N . ALA A 1 395 ? 23.429 -3.064 -21.316 1.00 83.62 395 ALA A N 1
ATOM 2923 C CA . ALA A 1 395 ? 24.529 -3.854 -21.851 1.00 83.62 395 ALA A CA 1
ATOM 2924 C C . ALA A 1 395 ? 24.526 -3.815 -23.385 1.00 83.62 395 ALA A C 1
ATOM 2926 O O . ALA A 1 395 ? 25.570 -3.592 -23.997 1.00 83.62 395 ALA A O 1
ATOM 2927 N N . ALA A 1 396 ? 23.350 -3.963 -24.002 1.00 81.81 396 ALA A N 1
ATOM 2928 C CA . ALA A 1 396 ? 23.198 -3.916 -25.449 1.00 81.81 396 ALA A CA 1
ATOM 2929 C C . ALA A 1 396 ? 23.629 -2.559 -26.032 1.00 81.81 396 ALA A C 1
ATOM 2931 O O . ALA A 1 396 ? 24.353 -2.546 -27.024 1.00 81.81 396 ALA A O 1
ATOM 2932 N N . SER A 1 397 ? 23.265 -1.432 -25.404 1.00 79.06 397 SER A N 1
ATOM 2933 C CA . SER A 1 397 ? 23.615 -0.097 -25.914 1.00 79.06 397 SER A CA 1
ATOM 2934 C C . SER A 1 397 ? 25.129 0.146 -25.939 1.00 79.06 397 SER A C 1
ATOM 2936 O O . SER A 1 397 ? 25.665 0.587 -26.953 1.00 79.06 397 SER A O 1
ATOM 2938 N N . VAL A 1 398 ? 25.845 -0.216 -24.866 1.00 78.94 398 VAL A N 1
ATOM 2939 C CA . VAL A 1 398 ? 27.311 -0.057 -24.792 1.00 78.94 398 VAL A CA 1
ATOM 2940 C C . VAL A 1 398 ? 28.024 -0.962 -25.797 1.00 78.94 398 VAL A C 1
ATOM 2942 O O . VAL A 1 398 ? 29.026 -0.566 -26.394 1.00 78.94 398 VAL A O 1
ATOM 2945 N N . MET A 1 399 ? 27.519 -2.183 -25.990 1.00 79.06 399 MET A N 1
ATOM 2946 C CA . MET A 1 399 ? 28.112 -3.138 -26.928 1.00 79.06 399 MET A CA 1
ATOM 2947 C C . MET A 1 399 ? 27.809 -2.798 -28.397 1.00 79.06 399 MET A C 1
ATOM 2949 O O . MET A 1 399 ? 28.598 -3.173 -29.259 1.00 79.06 399 MET A O 1
ATOM 2953 N N . ALA A 1 400 ? 26.700 -2.104 -28.681 1.00 74.00 400 ALA A N 1
ATOM 2954 C CA . ALA A 1 400 ? 26.302 -1.708 -30.032 1.00 74.00 400 ALA A CA 1
ATOM 2955 C C . ALA A 1 400 ? 26.998 -0.425 -30.522 1.00 74.00 400 ALA A C 1
ATOM 2957 O O . ALA A 1 400 ? 27.486 -0.406 -31.648 1.00 74.00 400 ALA A O 1
ATOM 2958 N N . GLU A 1 401 ? 27.087 0.624 -29.694 1.00 69.44 401 GLU A N 1
ATOM 2959 C CA . GLU A 1 401 ? 27.782 1.878 -30.060 1.00 69.44 401 GLU A CA 1
ATOM 2960 C C . GLU A 1 401 ? 29.315 1.738 -30.028 1.00 69.44 401 GLU A C 1
ATOM 2962 O O . GLU A 1 401 ? 30.034 2.461 -30.717 1.00 69.44 401 GLU A O 1
ATOM 2967 N N . GLY A 1 402 ? 29.826 0.786 -29.240 1.00 61.31 402 GLY A N 1
ATOM 2968 C CA . GLY A 1 402 ? 31.251 0.629 -28.970 1.00 61.31 402 GLY A CA 1
ATOM 2969 C C . GLY A 1 402 ? 31.763 1.687 -27.985 1.00 61.31 402 GLY A C 1
ATOM 2970 O O . GLY A 1 402 ? 31.595 2.891 -28.169 1.00 61.31 402 GLY A O 1
ATOM 2971 N N . ALA A 1 403 ? 32.461 1.243 -26.936 1.00 57.66 403 ALA A N 1
ATOM 2972 C CA . ALA A 1 403 ? 32.874 2.098 -25.816 1.00 57.66 403 ALA A CA 1
ATOM 2973 C C . ALA A 1 403 ? 33.808 3.277 -26.181 1.00 57.66 403 ALA A C 1
ATOM 2975 O O . ALA A 1 403 ? 33.999 4.166 -25.359 1.00 57.66 403 ALA A O 1
ATOM 2976 N N . GLY A 1 404 ? 34.383 3.297 -27.391 1.00 50.66 404 GLY A N 1
ATOM 2977 C CA . GLY A 1 404 ? 35.245 4.379 -27.886 1.00 50.66 404 GLY A CA 1
ATOM 2978 C C . GLY A 1 404 ? 34.519 5.535 -28.592 1.00 50.66 404 GLY A C 1
ATOM 2979 O O . GLY A 1 404 ? 35.108 6.602 -28.727 1.00 50.66 404 GLY A O 1
ATOM 2980 N N . HIS A 1 405 ? 33.265 5.350 -29.028 1.00 52.66 405 HIS A N 1
ATOM 2981 C CA . HIS A 1 405 ? 32.462 6.391 -29.701 1.00 52.66 405 HIS A CA 1
ATOM 2982 C C . HIS A 1 405 ? 31.312 6.923 -28.829 1.00 52.66 405 HIS A C 1
ATOM 2984 O O . HIS A 1 405 ? 30.741 7.970 -29.131 1.00 52.66 405 HIS A O 1
ATOM 2990 N N . ALA A 1 406 ? 30.986 6.229 -27.736 1.00 60.16 406 ALA A N 1
ATOM 2991 C CA . ALA A 1 406 ? 29.980 6.662 -26.777 1.00 60.16 406 ALA A CA 1
ATOM 2992 C C . ALA A 1 406 ? 30.512 7.803 -25.893 1.00 60.16 406 ALA A C 1
ATOM 2994 O O . ALA A 1 406 ? 31.596 7.713 -25.314 1.00 60.16 406 ALA A O 1
ATOM 2995 N N . GLY A 1 407 ? 29.733 8.877 -25.738 1.00 68.94 407 GLY A N 1
ATOM 2996 C CA . GLY A 1 407 ? 30.070 9.949 -24.801 1.00 68.94 407 GLY A CA 1
ATOM 2997 C C . GLY A 1 407 ? 30.094 9.454 -23.348 1.00 68.94 407 GLY A C 1
ATOM 2998 O O . GLY A 1 407 ? 29.320 8.572 -22.971 1.00 68.94 407 GLY A O 1
ATOM 2999 N N . ASN A 1 408 ? 30.925 10.070 -22.497 1.00 73.56 408 ASN A N 1
ATOM 3000 C CA . ASN A 1 408 ? 31.059 9.704 -21.075 1.00 73.56 408 ASN A CA 1
ATOM 3001 C C . ASN A 1 408 ? 29.716 9.656 -20.322 1.00 73.56 408 ASN A C 1
ATOM 3003 O O . ASN A 1 408 ? 29.561 8.881 -19.382 1.00 73.56 408 ASN A O 1
ATOM 3007 N N . LEU A 1 409 ? 28.735 10.460 -20.745 1.00 70.69 409 LEU A N 1
ATOM 3008 C CA . LEU A 1 409 ? 27.388 10.463 -20.180 1.00 70.69 409 LEU A CA 1
ATOM 3009 C C . LEU A 1 409 ? 26.596 9.183 -20.508 1.00 70.69 409 LEU A C 1
ATOM 3011 O O . LEU A 1 409 ? 25.945 8.626 -19.624 1.00 70.69 409 LEU A O 1
ATOM 3015 N N . ASN A 1 410 ? 26.675 8.685 -21.745 1.00 72.44 410 ASN A N 1
ATOM 3016 C CA . ASN A 1 410 ? 26.012 7.441 -22.154 1.00 72.44 410 ASN A CA 1
ATOM 3017 C C . ASN A 1 410 ? 26.632 6.240 -21.434 1.00 72.44 410 ASN A C 1
ATOM 3019 O O . ASN A 1 410 ? 25.913 5.389 -20.917 1.00 72.44 410 ASN A O 1
ATOM 3023 N N . LEU A 1 411 ? 27.964 6.215 -21.306 1.00 77.94 411 LEU A N 1
ATOM 3024 C CA . LEU A 1 411 ? 28.664 5.199 -20.517 1.00 77.94 411 LEU A CA 1
ATOM 3025 C C . LEU A 1 411 ? 28.240 5.252 -19.041 1.00 77.94 411 LEU A C 1
ATOM 3027 O O . LEU A 1 411 ? 27.877 4.227 -18.461 1.00 77.94 411 LEU A O 1
ATOM 3031 N N . ALA A 1 412 ? 28.218 6.443 -18.437 1.00 79.69 412 ALA A N 1
ATOM 3032 C CA . ALA A 1 412 ? 27.826 6.599 -17.040 1.00 79.69 412 ALA A CA 1
ATOM 3033 C C . ALA A 1 412 ? 26.380 6.138 -16.778 1.00 79.69 412 ALA A C 1
ATOM 3035 O O . ALA A 1 412 ? 26.121 5.401 -15.825 1.00 79.69 412 ALA A O 1
ATOM 3036 N N . THR A 1 413 ? 25.440 6.534 -17.638 1.00 74.75 413 THR A N 1
ATOM 3037 C CA . THR A 1 413 ? 24.019 6.171 -17.509 1.00 74.75 413 THR A CA 1
ATOM 3038 C C . THR A 1 413 ? 23.761 4.692 -17.792 1.00 74.75 413 THR A C 1
ATOM 3040 O O . THR A 1 413 ? 22.971 4.079 -17.076 1.00 74.75 413 THR A O 1
ATOM 3043 N N . ALA A 1 414 ? 24.459 4.081 -18.755 1.00 77.62 414 ALA A N 1
ATOM 3044 C CA . ALA A 1 414 ? 24.376 2.642 -19.004 1.00 77.62 414 ALA A CA 1
ATOM 3045 C C . ALA A 1 414 ? 24.890 1.823 -17.809 1.00 77.62 414 ALA A C 1
ATOM 3047 O O . ALA A 1 414 ? 24.249 0.862 -17.384 1.00 77.62 414 ALA A O 1
ATOM 3048 N N . TYR A 1 415 ? 26.007 2.232 -17.203 1.00 84.62 415 TYR A N 1
ATOM 3049 C CA . TYR A 1 415 ? 26.528 1.555 -16.016 1.00 84.62 415 TYR A CA 1
ATOM 3050 C C . TYR A 1 415 ? 25.556 1.633 -14.829 1.00 84.62 415 TYR A C 1
ATOM 3052 O O . TYR A 1 415 ? 25.294 0.627 -14.163 1.00 84.62 415 TYR A O 1
ATOM 3060 N N . LEU A 1 416 ? 24.989 2.817 -14.573 1.00 81.69 416 LEU A N 1
ATOM 3061 C CA . LEU A 1 416 ? 23.973 2.997 -13.532 1.00 81.69 416 LEU A CA 1
ATOM 3062 C C . LEU A 1 416 ? 22.693 2.204 -13.836 1.00 81.69 416 LEU A C 1
ATOM 3064 O O . LEU A 1 416 ? 22.086 1.661 -12.914 1.00 81.69 416 LEU A O 1
ATOM 3068 N N . GLY A 1 417 ? 22.319 2.071 -15.110 1.00 76.81 417 GLY A N 1
ATOM 3069 C CA . GLY A 1 417 ? 21.210 1.226 -15.553 1.00 76.81 417 GLY A CA 1
ATOM 3070 C C . GLY A 1 417 ? 21.399 -0.251 -15.199 1.00 76.81 417 GLY A C 1
ATOM 3071 O O . GLY A 1 417 ? 20.479 -0.868 -14.657 1.00 76.81 417 GLY A O 1
ATOM 3072 N N . VAL A 1 418 ? 22.604 -0.801 -15.405 1.00 84.25 418 VAL A N 1
ATOM 3073 C CA . VAL A 1 418 ? 22.949 -2.169 -14.969 1.00 84.25 418 VAL A CA 1
ATOM 3074 C C . VAL A 1 418 ? 22.925 -2.294 -13.446 1.00 84.25 418 VAL A C 1
ATOM 3076 O O . VAL A 1 418 ? 22.336 -3.243 -12.933 1.00 84.25 418 VAL A O 1
ATOM 3079 N N . LEU A 1 419 ? 23.504 -1.333 -12.720 1.00 83.62 419 LEU A N 1
ATOM 3080 C CA . LEU A 1 419 ? 23.568 -1.360 -11.254 1.00 83.62 419 LEU A CA 1
ATOM 3081 C C . LEU A 1 419 ? 22.164 -1.357 -10.627 1.00 83.62 419 LEU A C 1
ATOM 3083 O O . LEU A 1 419 ? 21.821 -2.225 -9.820 1.00 83.62 419 LEU A O 1
ATOM 3087 N N . ILE A 1 420 ? 21.325 -0.400 -11.025 1.00 79.12 420 ILE A N 1
ATOM 3088 C CA . ILE A 1 420 ? 19.966 -0.250 -10.493 1.00 79.12 420 ILE A CA 1
ATOM 3089 C C . ILE A 1 420 ? 19.079 -1.415 -10.951 1.00 79.12 420 ILE A C 1
ATOM 3091 O O . ILE A 1 420 ? 18.324 -1.979 -10.148 1.00 79.12 420 ILE A O 1
ATOM 3095 N N . GLY A 1 421 ? 19.177 -1.810 -12.224 1.00 78.00 421 GLY A N 1
ATOM 3096 C CA . GLY A 1 421 ? 18.442 -2.948 -12.773 1.00 78.00 421 GLY A CA 1
ATOM 3097 C C . GLY A 1 421 ? 18.793 -4.258 -12.067 1.00 78.00 421 GLY A C 1
ATOM 3098 O O . GLY A 1 421 ? 17.897 -5.029 -11.711 1.00 78.00 421 GLY A O 1
ATOM 3099 N N . GLY A 1 422 ? 20.077 -4.463 -11.768 1.00 85.00 422 GLY A N 1
ATOM 3100 C CA . GLY A 1 422 ? 20.579 -5.639 -11.071 1.00 85.00 422 GLY A CA 1
ATOM 3101 C C . GLY A 1 422 ? 20.063 -5.757 -9.641 1.00 85.00 422 GLY A C 1
ATOM 3102 O O . GLY A 1 422 ? 19.456 -6.772 -9.277 1.00 85.00 422 GLY A O 1
ATOM 3103 N N . ILE A 1 423 ? 20.193 -4.683 -8.859 1.00 83.62 423 ILE A N 1
ATOM 3104 C CA . ILE A 1 423 ? 19.658 -4.623 -7.489 1.00 83.62 423 ILE A CA 1
ATOM 3105 C C . ILE A 1 423 ? 18.144 -4.895 -7.493 1.00 83.62 423 ILE A C 1
ATOM 3107 O O . ILE A 1 423 ? 17.649 -5.684 -6.681 1.00 83.62 423 ILE A O 1
ATOM 3111 N N . THR A 1 424 ? 17.411 -4.304 -8.446 1.00 80.44 424 THR A N 1
ATOM 3112 C CA . THR A 1 424 ? 15.960 -4.509 -8.603 1.00 80.44 424 THR A CA 1
ATOM 3113 C C . THR A 1 424 ? 15.616 -5.964 -8.893 1.00 80.44 424 THR A C 1
ATOM 3115 O O . THR A 1 424 ? 14.710 -6.514 -8.264 1.00 80.44 424 THR A O 1
ATOM 3118 N N . PHE A 1 425 ? 16.317 -6.590 -9.841 1.00 84.81 425 PHE A N 1
ATOM 3119 C CA . PHE A 1 425 ? 16.071 -7.969 -10.259 1.00 84.81 425 PHE A CA 1
ATOM 3120 C C . PHE A 1 425 ? 16.265 -8.948 -9.100 1.00 84.81 425 PHE A C 1
ATOM 3122 O O . PHE A 1 425 ? 15.338 -9.692 -8.758 1.00 84.81 425 PHE A O 1
ATOM 3129 N N . ALA A 1 426 ? 17.435 -8.909 -8.458 1.00 88.31 426 ALA A N 1
ATOM 3130 C CA . ALA A 1 426 ? 17.770 -9.828 -7.376 1.00 88.31 426 ALA A CA 1
ATOM 3131 C C . ALA A 1 426 ? 16.884 -9.610 -6.139 1.00 88.31 426 ALA A C 1
ATOM 3133 O O . ALA A 1 426 ? 16.361 -10.576 -5.573 1.00 88.31 426 ALA A O 1
ATOM 3134 N N . GLY A 1 427 ? 16.642 -8.350 -5.761 1.00 83.25 427 GLY A N 1
ATOM 3135 C CA . GLY A 1 427 ? 15.766 -8.031 -4.635 1.00 83.25 427 GLY A CA 1
ATOM 3136 C C . GLY A 1 427 ? 14.316 -8.461 -4.867 1.00 83.25 427 GLY A C 1
ATOM 3137 O O . GLY A 1 427 ? 13.701 -9.083 -3.997 1.00 83.25 427 GLY A O 1
ATOM 3138 N N . SER A 1 428 ? 13.786 -8.224 -6.071 1.00 80.69 428 SER A N 1
ATOM 3139 C CA . SER A 1 428 ? 12.409 -8.592 -6.430 1.00 80.69 428 SER A CA 1
ATOM 3140 C C . SER A 1 428 ? 12.205 -10.108 -6.522 1.00 80.69 428 SER A C 1
ATOM 3142 O O . SER A 1 428 ? 11.143 -10.607 -6.148 1.00 80.69 428 SER A O 1
ATOM 3144 N N . ILE A 1 429 ? 13.219 -10.868 -6.956 1.00 86.19 429 ILE A N 1
ATOM 3145 C CA . ILE A 1 429 ? 13.190 -12.341 -6.922 1.00 86.19 429 ILE A CA 1
ATOM 3146 C C . ILE A 1 429 ? 13.067 -12.850 -5.486 1.00 86.19 429 ILE A C 1
ATOM 3148 O O . ILE A 1 429 ? 12.232 -13.713 -5.204 1.00 86.19 429 ILE A O 1
ATOM 3152 N N . LEU A 1 430 ? 13.870 -12.308 -4.571 1.00 84.69 430 LEU A N 1
ATOM 3153 C CA . LEU A 1 430 ? 13.835 -12.722 -3.174 1.00 84.69 430 LEU A CA 1
ATOM 3154 C C . LEU A 1 430 ? 12.509 -12.346 -2.502 1.00 84.69 430 LEU A C 1
ATOM 3156 O O . LEU A 1 430 ? 11.943 -13.152 -1.760 1.00 84.69 430 LEU A O 1
ATOM 3160 N N . ALA A 1 431 ? 11.985 -11.159 -2.816 1.00 78.44 431 ALA A N 1
ATOM 3161 C CA . ALA A 1 431 ? 10.673 -10.722 -2.358 1.00 78.44 431 ALA A CA 1
ATOM 3162 C C . ALA A 1 431 ? 9.553 -11.637 -2.854 1.00 78.44 431 ALA A C 1
ATOM 3164 O O . ALA A 1 431 ? 8.726 -12.083 -2.057 1.00 78.44 431 ALA A O 1
ATOM 3165 N N . PHE A 1 432 ? 9.577 -12.005 -4.136 1.00 82.69 432 PHE A N 1
ATOM 3166 C CA . PHE A 1 432 ? 8.654 -12.986 -4.697 1.00 82.69 432 PHE A CA 1
ATOM 3167 C C . PHE A 1 432 ? 8.725 -14.326 -3.952 1.00 82.69 432 PHE A C 1
ATOM 3169 O O . PHE A 1 432 ? 7.691 -14.854 -3.548 1.00 82.69 432 PHE A O 1
ATOM 3176 N N . MET A 1 433 ? 9.926 -14.863 -3.714 1.00 84.50 433 MET A N 1
ATOM 3177 C CA . MET A 1 433 ? 10.088 -16.154 -3.033 1.00 84.50 433 MET A CA 1
ATOM 3178 C C . MET A 1 433 ? 9.593 -16.132 -1.582 1.00 84.50 433 MET A C 1
ATOM 3180 O O . MET A 1 433 ? 8.947 -17.092 -1.154 1.00 84.50 433 MET A O 1
ATOM 3184 N N . LYS A 1 434 ? 9.845 -15.048 -0.835 1.00 82.62 434 LYS A N 1
ATOM 3185 C CA . LYS A 1 434 ? 9.342 -14.874 0.539 1.00 82.62 434 LYS A CA 1
ATOM 3186 C C . LYS A 1 434 ? 7.818 -14.709 0.572 1.00 82.62 434 LYS A C 1
ATOM 3188 O O . LYS A 1 434 ? 7.151 -15.362 1.371 1.00 82.62 434 LYS A O 1
ATOM 3193 N N . LEU A 1 435 ? 7.248 -13.887 -0.313 1.00 79.75 435 LEU A N 1
ATOM 3194 C CA . LEU A 1 435 ? 5.797 -13.656 -0.367 1.00 79.75 435 LEU A CA 1
ATOM 3195 C C . LEU A 1 435 ? 5.020 -14.897 -0.821 1.00 79.75 435 LEU A C 1
ATOM 3197 O O . LEU A 1 435 ? 3.953 -15.172 -0.268 1.00 79.75 435 LEU A O 1
ATOM 3201 N N . ALA A 1 436 ? 5.589 -15.670 -1.750 1.00 80.19 436 ALA A N 1
ATOM 3202 C CA . ALA A 1 436 ? 5.039 -16.939 -2.221 1.00 80.19 436 ALA A CA 1
ATOM 3203 C C . ALA A 1 436 ? 5.217 -18.102 -1.231 1.00 80.19 436 ALA A C 1
ATOM 3205 O O . ALA A 1 436 ? 4.808 -19.222 -1.529 1.00 80.19 436 ALA A O 1
ATOM 3206 N N . GLY A 1 437 ? 5.860 -17.875 -0.079 1.00 79.50 437 GLY A N 1
ATOM 3207 C CA . GLY A 1 437 ? 6.123 -18.917 0.917 1.00 79.50 437 GLY A CA 1
ATOM 3208 C C . GLY A 1 437 ? 7.123 -19.985 0.462 1.00 79.50 437 GLY A C 1
ATOM 3209 O O . GLY A 1 437 ? 7.237 -21.022 1.108 1.00 79.50 437 GLY A O 1
ATOM 3210 N N . ARG A 1 438 ? 7.863 -19.747 -0.631 1.00 85.00 438 ARG A N 1
ATOM 3211 C CA . ARG A 1 438 ? 8.942 -20.633 -1.109 1.00 85.00 438 ARG A CA 1
ATOM 3212 C C . ARG A 1 438 ? 10.236 -20.468 -0.309 1.00 85.00 438 ARG A C 1
ATOM 3214 O O . ARG A 1 438 ? 11.116 -21.316 -0.390 1.00 85.00 438 ARG A O 1
ATOM 3221 N N . MET A 1 439 ? 10.354 -19.380 0.450 1.00 83.69 439 MET A N 1
ATOM 3222 C CA . MET A 1 439 ? 11.456 -19.098 1.365 1.00 83.69 439 MET A CA 1
ATOM 3223 C C . MET A 1 439 ? 10.907 -18.629 2.718 1.00 83.69 439 MET A C 1
ATOM 3225 O O . MET A 1 439 ? 9.819 -18.062 2.788 1.00 83.69 439 MET A O 1
ATOM 3229 N N . SER A 1 440 ? 11.671 -18.840 3.793 1.00 78.50 440 SER A N 1
ATOM 3230 C CA . SER A 1 440 ? 11.319 -18.351 5.131 1.00 78.50 440 SER A CA 1
ATOM 3231 C C . SER A 1 440 ? 11.154 -16.828 5.157 1.00 78.50 440 SER A C 1
ATOM 3233 O O . SER A 1 440 ? 12.022 -16.084 4.699 1.00 78.50 440 SER A O 1
ATOM 3235 N N . SER A 1 441 ? 10.061 -16.361 5.761 1.00 72.12 441 SER A N 1
ATOM 3236 C CA . SER A 1 441 ? 9.769 -14.933 5.947 1.00 72.12 441 SER A CA 1
ATOM 3237 C C . SER A 1 441 ? 10.641 -14.256 7.011 1.00 72.12 441 SER A C 1
ATOM 3239 O O . SER A 1 441 ? 10.591 -13.028 7.137 1.00 72.12 441 SER A O 1
ATOM 3241 N N . LYS A 1 442 ? 11.412 -15.031 7.791 1.00 74.75 442 LYS A N 1
ATOM 3242 C CA . LYS A 1 442 ? 12.309 -14.501 8.827 1.00 74.75 442 LYS A CA 1
ATOM 3243 C C . LYS A 1 442 ? 13.479 -13.734 8.184 1.00 74.75 442 LYS A C 1
ATOM 3245 O O . LYS A 1 442 ? 14.042 -14.221 7.201 1.00 74.75 442 LYS A O 1
ATOM 3250 N N . PRO A 1 443 ? 13.870 -12.565 8.725 1.00 75.88 443 PRO A N 1
ATOM 3251 C CA . PRO A 1 443 ? 15.073 -11.862 8.283 1.00 75.88 443 PRO A CA 1
ATOM 3252 C C . PRO A 1 443 ? 16.313 -12.755 8.411 1.00 75.88 443 PRO A C 1
ATOM 3254 O O . PRO A 1 443 ? 16.578 -13.284 9.491 1.00 75.88 443 PRO A O 1
ATOM 3257 N N . LEU A 1 444 ? 17.080 -12.913 7.330 1.00 77.06 444 LEU A N 1
ATOM 3258 C CA . LEU A 1 444 ? 18.364 -13.612 7.369 1.00 77.06 444 LEU A CA 1
ATOM 3259 C C . LEU A 1 444 ? 19.447 -12.603 7.773 1.00 77.06 444 LEU A C 1
ATOM 3261 O O . LEU A 1 444 ? 19.794 -11.715 6.995 1.00 77.06 444 LEU A O 1
ATOM 3265 N N . VAL A 1 445 ? 19.970 -12.717 8.994 1.00 76.56 445 VAL A N 1
ATOM 3266 C CA . VAL A 1 445 ? 20.989 -11.793 9.513 1.00 76.56 445 VAL A CA 1
ATOM 3267 C C . VAL A 1 445 ? 22.372 -12.421 9.359 1.00 76.56 445 VAL A C 1
ATOM 3269 O O . VAL A 1 445 ? 22.765 -13.280 10.141 1.00 76.56 445 VAL A O 1
ATOM 3272 N N . LEU A 1 446 ? 23.111 -11.992 8.334 1.00 79.50 446 LEU A N 1
ATOM 3273 C CA . LEU A 1 446 ? 24.503 -12.393 8.114 1.00 79.50 446 LEU A CA 1
ATOM 3274 C C . LEU A 1 446 ? 25.442 -11.690 9.119 1.00 79.50 446 LEU A C 1
ATOM 3276 O O . LEU A 1 446 ? 25.253 -10.494 9.387 1.00 79.50 446 LEU A O 1
ATOM 3280 N N . PRO A 1 447 ? 26.478 -12.376 9.645 1.00 82.75 447 PRO A N 1
ATOM 3281 C CA . PRO A 1 447 ? 27.491 -11.733 10.477 1.00 82.75 447 PRO A CA 1
ATOM 3282 C C . PRO A 1 447 ? 28.218 -10.659 9.655 1.00 82.75 447 PRO A C 1
ATOM 3284 O O . PRO A 1 447 ? 28.678 -10.914 8.546 1.00 82.75 447 PRO A O 1
ATOM 3287 N N . GLY A 1 448 ? 28.279 -9.427 10.168 1.00 82.00 448 GLY A N 1
ATOM 3288 C CA . GLY A 1 448 ? 28.935 -8.317 9.467 1.00 82.00 448 GLY A CA 1
ATOM 3289 C C . GLY A 1 448 ? 28.189 -7.778 8.235 1.00 82.00 448 GLY A C 1
ATOM 3290 O O . GLY A 1 448 ? 28.817 -7.142 7.396 1.00 82.00 448 GLY A O 1
ATOM 3291 N N . ARG A 1 449 ? 26.862 -7.963 8.116 1.00 81.81 449 ARG A N 1
ATOM 3292 C CA . ARG A 1 449 ? 26.059 -7.524 6.945 1.00 81.81 449 ARG A CA 1
ATOM 3293 C C . ARG A 1 449 ? 26.331 -6.094 6.454 1.00 81.81 449 ARG A C 1
ATOM 3295 O O . ARG A 1 449 ? 26.324 -5.850 5.256 1.00 81.81 449 ARG A O 1
ATOM 3302 N N . HIS A 1 450 ? 26.565 -5.151 7.370 1.00 83.81 450 HIS A N 1
ATOM 3303 C CA . HIS A 1 450 ? 26.816 -3.753 7.016 1.00 83.81 450 HIS A CA 1
ATOM 3304 C C . HIS A 1 450 ? 28.169 -3.598 6.332 1.00 83.81 450 HIS A C 1
ATOM 3306 O O . HIS A 1 450 ? 28.278 -2.847 5.376 1.00 83.81 450 HIS A O 1
ATOM 3312 N N . LEU A 1 451 ? 29.177 -4.350 6.781 1.00 88.56 451 LEU A N 1
ATOM 3313 C CA . LEU A 1 451 ? 30.483 -4.382 6.138 1.00 88.56 451 LEU A CA 1
ATOM 3314 C C . LEU A 1 451 ? 30.379 -5.005 4.743 1.00 88.56 451 LEU A C 1
ATOM 3316 O O . LEU A 1 451 ? 30.909 -4.437 3.797 1.00 88.56 451 LEU A O 1
ATOM 3320 N N . ILE A 1 452 ? 29.642 -6.114 4.609 1.00 88.69 452 ILE A N 1
ATOM 3321 C CA . ILE A 1 452 ? 29.421 -6.784 3.318 1.00 88.69 452 ILE A CA 1
ATOM 3322 C C . ILE A 1 452 ? 28.733 -5.828 2.337 1.00 88.69 452 ILE A C 1
ATOM 3324 O O . ILE A 1 452 ? 29.282 -5.559 1.273 1.00 88.69 452 ILE A O 1
ATOM 3328 N N . ASN A 1 453 ? 27.589 -5.249 2.708 1.00 86.94 453 ASN A N 1
ATOM 3329 C CA . ASN A 1 453 ? 26.847 -4.347 1.823 1.00 86.94 453 ASN A CA 1
ATOM 3330 C C . ASN A 1 453 ? 27.654 -3.085 1.481 1.00 86.94 453 ASN A C 1
ATOM 3332 O O . ASN A 1 453 ? 27.723 -2.709 0.316 1.00 86.94 453 ASN A O 1
ATOM 3336 N N . SER A 1 454 ? 28.335 -2.475 2.457 1.00 86.81 454 SER A N 1
ATOM 3337 C CA . SER A 1 454 ? 29.211 -1.327 2.190 1.00 86.81 454 SER A CA 1
ATOM 3338 C C . SER A 1 454 ? 30.388 -1.692 1.282 1.00 86.81 454 SER A C 1
ATOM 3340 O O . SER A 1 454 ? 30.777 -0.883 0.446 1.00 86.81 454 SER A O 1
ATOM 3342 N N . SER A 1 455 ? 30.946 -2.901 1.411 1.00 91.00 455 SER A N 1
ATOM 3343 C CA . SER A 1 455 ? 32.040 -3.368 0.551 1.00 91.00 455 SER A CA 1
ATOM 3344 C C . SER A 1 455 ? 31.584 -3.639 -0.884 1.00 91.00 455 SER A C 1
ATOM 3346 O O . SER A 1 455 ? 32.303 -3.286 -1.813 1.00 91.00 455 SER A O 1
ATOM 3348 N N . LEU A 1 456 ? 30.378 -4.190 -1.073 1.00 90.00 456 LEU A N 1
ATOM 3349 C CA . LEU A 1 456 ? 29.780 -4.397 -2.394 1.00 90.00 456 LEU A CA 1
ATOM 3350 C C . LEU A 1 456 ? 29.520 -3.058 -3.089 1.00 90.00 456 LEU A C 1
ATOM 3352 O O . LEU A 1 456 ? 29.918 -2.882 -4.239 1.00 90.00 456 LEU A O 1
ATOM 3356 N N . LEU A 1 457 ? 28.958 -2.086 -2.365 1.00 86.19 457 LEU A N 1
ATOM 3357 C CA . LEU A 1 457 ? 28.746 -0.739 -2.888 1.00 86.19 457 LEU A CA 1
ATOM 3358 C C . LEU A 1 457 ? 30.076 -0.048 -3.232 1.00 86.19 457 LEU A C 1
ATOM 3360 O O . LEU A 1 457 ? 30.215 0.531 -4.308 1.00 86.19 457 LEU A O 1
ATOM 3364 N N . ALA A 1 458 ? 31.081 -0.141 -2.356 1.00 89.06 458 ALA A N 1
ATOM 3365 C CA . ALA A 1 458 ? 32.408 0.417 -2.615 1.00 89.06 458 ALA A CA 1
ATOM 3366 C C . ALA A 1 458 ? 33.081 -0.239 -3.835 1.00 89.06 458 ALA A C 1
ATOM 3368 O O . ALA A 1 458 ? 33.670 0.458 -4.663 1.00 89.06 458 ALA A O 1
ATOM 3369 N N . ALA A 1 459 ? 32.946 -1.560 -3.992 1.00 92.00 459 ALA A N 1
ATOM 3370 C CA . ALA A 1 459 ? 33.425 -2.284 -5.165 1.00 92.00 459 ALA A CA 1
ATOM 3371 C C . ALA A 1 459 ? 32.694 -1.843 -6.445 1.00 92.00 459 ALA A C 1
ATOM 3373 O O . ALA A 1 459 ? 33.345 -1.652 -7.473 1.00 92.00 459 ALA A O 1
ATOM 3374 N N . ASN A 1 460 ? 31.377 -1.609 -6.379 1.00 88.62 460 ASN A N 1
ATOM 3375 C CA . ASN A 1 460 ? 30.575 -1.068 -7.483 1.00 88.62 460 ASN A CA 1
ATOM 3376 C C . ASN A 1 460 ? 31.020 0.348 -7.899 1.00 88.62 460 ASN A C 1
ATOM 3378 O O . ASN A 1 460 ? 31.100 0.648 -9.090 1.00 88.62 460 ASN A O 1
ATOM 3382 N N . VAL A 1 461 ? 31.373 1.210 -6.940 1.00 87.56 461 VAL A N 1
ATOM 3383 C CA . VAL A 1 461 ? 31.920 2.556 -7.210 1.00 87.56 461 VAL A CA 1
ATOM 3384 C C . VAL A 1 461 ? 33.335 2.487 -7.805 1.00 87.56 461 VAL A C 1
ATOM 3386 O O . VAL A 1 461 ? 33.672 3.242 -8.723 1.00 87.56 461 VAL A O 1
ATOM 3389 N N . GLY A 1 462 ? 34.168 1.559 -7.329 1.00 87.69 462 GLY A N 1
ATOM 3390 C CA . GLY A 1 462 ? 35.499 1.328 -7.897 1.00 87.69 462 GLY A CA 1
ATOM 3391 C C . GLY A 1 462 ? 35.428 0.836 -9.344 1.00 87.69 462 GLY A C 1
ATOM 3392 O O . GLY A 1 462 ? 36.101 1.375 -10.224 1.00 87.69 462 GLY A O 1
ATOM 3393 N N . THR A 1 463 ? 34.552 -0.133 -9.611 1.00 88.31 463 THR A N 1
ATOM 3394 C CA . THR A 1 463 ? 34.312 -0.670 -10.961 1.00 88.31 463 THR A CA 1
ATOM 3395 C C . THR A 1 463 ? 33.677 0.360 -11.899 1.00 88.31 463 THR A C 1
ATOM 3397 O O . THR A 1 463 ? 34.036 0.381 -13.073 1.00 88.31 463 THR A O 1
ATOM 3400 N N . PHE A 1 464 ? 32.856 1.289 -11.397 1.00 86.69 464 PHE A N 1
ATOM 3401 C CA . PHE A 1 464 ? 32.361 2.438 -12.169 1.00 86.69 464 PHE A CA 1
ATOM 3402 C C . PHE A 1 464 ? 33.493 3.357 -12.639 1.00 86.69 464 PHE A C 1
ATOM 3404 O O . PHE A 1 464 ? 33.548 3.755 -13.802 1.00 86.69 464 PHE A O 1
ATOM 3411 N N . THR A 1 465 ? 34.434 3.662 -11.745 1.00 85.25 465 THR A N 1
ATOM 3412 C CA . THR A 1 465 ? 35.587 4.515 -12.069 1.00 85.25 465 THR A CA 1
ATOM 3413 C C . THR A 1 465 ? 36.505 3.832 -13.086 1.00 85.25 465 THR A C 1
ATOM 3415 O O . THR A 1 465 ? 36.944 4.455 -14.055 1.00 85.25 465 THR A O 1
ATOM 3418 N N . ALA A 1 466 ? 36.751 2.530 -12.908 1.00 85.31 466 ALA A N 1
ATOM 3419 C CA . ALA A 1 466 ? 37.500 1.722 -13.867 1.00 85.31 466 ALA A CA 1
ATOM 3420 C C . ALA A 1 466 ? 36.789 1.650 -15.227 1.00 85.31 466 ALA A C 1
ATOM 3422 O O . ALA A 1 466 ? 37.435 1.757 -16.264 1.00 85.31 466 ALA A O 1
ATOM 3423 N N . PHE A 1 467 ? 35.459 1.543 -15.237 1.00 85.12 467 PHE A N 1
ATOM 3424 C CA . PHE A 1 467 ? 34.666 1.533 -16.460 1.00 85.12 467 PHE A CA 1
ATOM 3425 C C . PHE A 1 467 ? 34.812 2.848 -17.234 1.00 85.12 467 PHE A C 1
ATOM 3427 O O . PHE A 1 467 ? 35.182 2.820 -18.400 1.00 85.12 467 PHE A O 1
ATOM 3434 N N . LEU A 1 468 ? 34.632 4.008 -16.599 1.00 84.00 468 LEU A N 1
ATOM 3435 C CA . LEU A 1 468 ? 34.746 5.294 -17.303 1.00 84.00 468 LEU A CA 1
ATOM 3436 C C . LEU A 1 468 ? 36.157 5.587 -17.839 1.00 84.00 468 LEU A C 1
ATOM 3438 O O . LEU A 1 468 ? 36.297 6.301 -18.828 1.00 84.00 468 LEU A O 1
ATOM 3442 N N . THR A 1 469 ? 37.198 5.054 -17.197 1.00 82.62 469 THR A N 1
ATOM 3443 C CA . THR A 1 469 ? 38.598 5.331 -17.562 1.00 82.62 469 THR A CA 1
ATOM 3444 C C . THR A 1 469 ? 39.195 4.305 -18.525 1.00 82.62 469 THR A C 1
ATOM 3446 O O . THR A 1 469 ? 39.991 4.675 -19.384 1.00 82.62 469 THR A O 1
ATOM 3449 N N . LEU A 1 470 ? 38.816 3.027 -18.406 1.00 80.56 470 LEU A N 1
ATOM 3450 C CA . LEU A 1 470 ? 39.420 1.915 -19.151 1.00 80.56 470 LEU A CA 1
ATOM 3451 C C . LEU A 1 470 ? 38.503 1.332 -20.237 1.00 80.56 470 LEU A C 1
ATOM 3453 O O . LEU A 1 470 ? 39.008 0.700 -21.167 1.00 80.56 470 LEU A O 1
ATOM 3457 N N . ALA A 1 471 ? 37.180 1.533 -20.168 1.00 72.69 471 ALA A N 1
ATOM 3458 C CA . ALA A 1 471 ? 36.257 1.029 -21.192 1.00 72.69 471 ALA A CA 1
ATOM 3459 C C . ALA A 1 471 ? 36.524 1.593 -22.600 1.00 72.69 471 ALA A C 1
ATOM 3461 O O . ALA A 1 471 ? 36.453 0.806 -23.546 1.00 72.69 471 ALA A O 1
ATOM 3462 N N . PRO A 1 472 ? 36.892 2.880 -22.785 1.00 75.06 472 PRO A N 1
ATOM 3463 C CA . PRO A 1 472 ? 37.184 3.408 -24.120 1.00 75.06 472 PRO A CA 1
ATOM 3464 C C . PRO A 1 472 ? 38.391 2.742 -24.799 1.00 75.06 472 PRO A C 1
ATOM 3466 O O . PRO A 1 472 ? 38.494 2.766 -26.022 1.00 75.06 472 PRO A O 1
ATOM 3469 N N . ALA A 1 473 ? 39.293 2.124 -24.024 1.00 70.31 473 ALA A N 1
ATOM 3470 C CA . ALA A 1 473 ? 40.501 1.483 -24.538 1.00 70.31 473 ALA A CA 1
ATOM 3471 C C . ALA A 1 473 ? 40.253 0.071 -25.100 1.00 70.31 473 ALA A C 1
ATOM 3473 O O . ALA A 1 473 ? 40.987 -0.372 -25.982 1.00 70.31 473 ALA A O 1
ATOM 3474 N N . SER A 1 474 ? 39.237 -0.655 -24.614 1.00 76.88 474 SER A N 1
ATOM 3475 C CA . SER A 1 474 ? 38.833 -1.932 -25.215 1.00 76.88 474 SER A CA 1
ATOM 3476 C C . SER A 1 474 ? 37.394 -2.325 -24.869 1.00 76.88 474 SER A C 1
ATOM 3478 O O . SER A 1 474 ? 36.953 -2.260 -23.719 1.00 76.88 474 SER A O 1
ATOM 3480 N N . SER A 1 475 ? 36.677 -2.838 -25.869 1.00 72.69 475 SER A N 1
ATOM 3481 C CA . SER A 1 475 ? 35.311 -3.353 -25.713 1.00 72.69 475 SER A CA 1
ATOM 3482 C C . SER A 1 475 ? 35.231 -4.575 -24.786 1.00 72.69 475 SER A C 1
ATOM 3484 O O . SER A 1 475 ? 34.224 -4.762 -24.105 1.00 72.69 475 SER A O 1
ATOM 3486 N N . ALA A 1 476 ? 36.299 -5.375 -24.698 1.00 76.25 476 ALA A N 1
ATOM 3487 C CA . ALA A 1 476 ? 36.382 -6.516 -23.788 1.00 76.25 476 ALA A CA 1
ATOM 3488 C C . ALA A 1 476 ? 36.431 -6.086 -22.310 1.00 76.25 476 ALA A C 1
ATOM 3490 O O . ALA A 1 476 ? 35.739 -6.677 -21.481 1.00 76.25 476 ALA A O 1
ATOM 3491 N N . ILE A 1 477 ? 37.188 -5.029 -21.980 1.00 80.12 477 ILE A N 1
ATOM 3492 C CA . ILE A 1 477 ? 37.211 -4.462 -20.621 1.00 80.12 477 ILE A CA 1
ATOM 3493 C C . ILE A 1 477 ? 35.853 -3.837 -20.290 1.00 80.12 477 ILE A C 1
ATOM 3495 O O . ILE A 1 477 ? 35.336 -4.061 -19.199 1.00 80.12 477 ILE A O 1
ATOM 3499 N N . ALA A 1 478 ? 35.231 -3.130 -21.240 1.00 78.69 478 ALA A N 1
ATOM 3500 C CA . ALA A 1 478 ? 33.891 -2.570 -21.062 1.00 78.69 478 ALA A CA 1
ATOM 3501 C C . ALA A 1 478 ? 32.850 -3.656 -20.719 1.00 78.69 478 ALA A C 1
ATOM 3503 O O . ALA A 1 478 ? 32.108 -3.523 -19.743 1.00 78.69 478 ALA A O 1
ATOM 3504 N N . ALA A 1 479 ? 32.840 -4.762 -21.471 1.00 80.38 479 ALA A N 1
ATOM 3505 C CA . ALA A 1 479 ? 31.960 -5.901 -21.216 1.00 80.38 479 ALA A CA 1
ATOM 3506 C C . ALA A 1 479 ? 32.272 -6.592 -19.876 1.00 80.38 479 ALA A C 1
ATOM 3508 O O . ALA A 1 479 ? 31.351 -6.925 -19.130 1.00 80.38 479 ALA A O 1
ATOM 3509 N N . GLY A 1 480 ? 33.555 -6.758 -19.534 1.00 84.44 480 GLY A N 1
ATOM 3510 C CA . GLY A 1 480 ? 33.986 -7.330 -18.256 1.00 84.44 480 GLY A CA 1
ATOM 3511 C C . GLY A 1 480 ? 33.557 -6.490 -17.049 1.00 84.44 480 GLY A C 1
ATOM 3512 O O . GLY A 1 480 ? 33.036 -7.031 -16.075 1.00 84.44 480 GLY A O 1
ATOM 3513 N N . CYS A 1 481 ? 33.697 -5.165 -17.128 1.00 86.25 481 CYS A N 1
ATOM 3514 C CA . CYS A 1 481 ? 33.239 -4.240 -16.092 1.00 86.25 481 CYS A CA 1
ATOM 3515 C C . CYS A 1 481 ? 31.710 -4.238 -15.943 1.00 86.25 481 CYS A C 1
ATOM 3517 O O . CYS A 1 481 ? 31.218 -4.226 -14.817 1.00 86.25 481 CYS A O 1
ATOM 3519 N N . LEU A 1 482 ? 30.951 -4.295 -17.044 1.00 85.69 482 LEU A N 1
ATOM 3520 C CA . LEU A 1 482 ? 29.485 -4.393 -16.988 1.00 85.69 482 LEU A CA 1
ATOM 3521 C C . LEU A 1 482 ? 29.014 -5.738 -16.423 1.00 85.69 482 LEU A C 1
ATOM 3523 O O . LEU A 1 482 ? 28.083 -5.766 -15.621 1.00 85.69 482 LEU A O 1
ATOM 3527 N N . ALA A 1 483 ? 29.671 -6.844 -16.782 1.00 87.88 483 ALA A N 1
ATOM 3528 C CA . ALA A 1 483 ? 29.389 -8.156 -16.202 1.00 87.88 483 ALA A CA 1
ATOM 3529 C C . ALA A 1 483 ? 29.726 -8.196 -14.701 1.00 87.88 483 ALA A C 1
ATOM 3531 O O . ALA A 1 483 ? 28.946 -8.723 -13.906 1.00 87.88 483 ALA A O 1
ATOM 3532 N N . GLY A 1 484 ? 30.848 -7.586 -14.302 1.00 89.62 484 GLY A N 1
ATOM 3533 C CA . GLY A 1 484 ? 31.224 -7.410 -12.898 1.00 89.62 484 GLY A CA 1
ATOM 3534 C C . GLY A 1 484 ? 30.193 -6.589 -12.121 1.00 89.62 484 GLY A C 1
ATOM 3535 O O . GLY A 1 484 ? 29.748 -7.021 -11.060 1.00 89.62 484 GLY A O 1
ATOM 3536 N N . ASN A 1 485 ? 29.743 -5.464 -12.681 1.00 90.44 485 ASN A N 1
ATOM 3537 C CA . ASN A 1 485 ? 28.664 -4.646 -12.125 1.00 90.44 485 ASN A CA 1
ATOM 3538 C C . ASN A 1 485 ? 27.359 -5.448 -11.980 1.00 90.44 485 ASN A C 1
ATOM 3540 O O . ASN A 1 485 ? 26.751 -5.451 -10.913 1.00 90.44 485 ASN A O 1
ATOM 3544 N N . ALA A 1 486 ? 26.943 -6.200 -13.005 1.00 89.81 486 ALA A N 1
ATOM 3545 C CA . ALA A 1 486 ? 25.753 -7.051 -12.927 1.00 89.81 486 ALA A CA 1
ATOM 3546 C C . ALA A 1 486 ? 25.864 -8.095 -11.796 1.00 89.81 486 ALA A C 1
ATOM 3548 O O . ALA A 1 486 ? 24.931 -8.270 -11.015 1.00 89.81 486 ALA A O 1
ATOM 3549 N N . ALA A 1 487 ? 27.020 -8.747 -11.649 1.00 92.94 487 ALA A N 1
ATOM 3550 C CA . ALA A 1 487 ? 27.243 -9.721 -10.582 1.00 92.94 487 ALA A CA 1
ATOM 3551 C C . ALA A 1 487 ? 27.225 -9.079 -9.181 1.00 92.94 487 ALA A C 1
ATOM 3553 O O . ALA A 1 487 ? 26.564 -9.591 -8.274 1.00 92.94 487 ALA A O 1
ATOM 3554 N N . LEU A 1 488 ? 27.915 -7.947 -9.007 1.00 91.25 488 LEU A N 1
ATOM 3555 C CA . LEU A 1 488 ? 27.963 -7.212 -7.740 1.00 91.25 488 LEU A CA 1
ATOM 3556 C C . LEU A 1 488 ? 26.591 -6.645 -7.359 1.00 91.25 488 LEU A C 1
ATOM 3558 O O . LEU A 1 488 ? 26.175 -6.775 -6.212 1.00 91.25 488 LEU A O 1
ATOM 3562 N N . SER A 1 489 ? 25.861 -6.072 -8.314 1.00 88.62 489 SER A N 1
ATOM 3563 C CA . SER A 1 489 ? 24.509 -5.537 -8.112 1.00 88.62 489 SER A CA 1
ATOM 3564 C C . SER A 1 489 ? 23.477 -6.628 -7.811 1.00 88.62 489 SER A C 1
ATOM 3566 O O . SER A 1 489 ? 22.622 -6.435 -6.944 1.00 88.62 489 SER A O 1
ATOM 3568 N N . PHE A 1 490 ? 23.572 -7.806 -8.441 1.00 91.31 490 PHE A N 1
ATOM 3569 C CA . PHE A 1 490 ? 22.757 -8.965 -8.062 1.00 91.31 490 PHE A CA 1
ATOM 3570 C C . PHE A 1 490 ? 23.071 -9.440 -6.639 1.00 91.31 490 PHE A C 1
ATOM 3572 O O . PHE A 1 490 ? 22.147 -9.710 -5.866 1.00 91.31 490 PHE A O 1
ATOM 3579 N N . ALA A 1 491 ? 24.354 -9.514 -6.271 1.00 90.94 491 ALA A N 1
ATOM 3580 C CA . ALA A 1 491 ? 24.765 -9.879 -4.918 1.00 90.94 491 ALA A CA 1
ATOM 3581 C C . ALA A 1 491 ? 24.251 -8.864 -3.884 1.00 90.94 491 ALA A C 1
ATOM 3583 O O . ALA A 1 491 ? 23.651 -9.261 -2.887 1.00 90.94 491 ALA A O 1
ATOM 3584 N N . GLU A 1 492 ? 24.403 -7.567 -4.155 1.00 86.69 492 GLU A N 1
ATOM 3585 C CA . GLU A 1 492 ? 23.941 -6.472 -3.297 1.00 86.69 492 GLU A CA 1
ATOM 3586 C C . GLU A 1 492 ? 22.413 -6.459 -3.153 1.00 86.69 492 GLU A C 1
ATOM 3588 O O . GLU A 1 492 ? 21.887 -6.356 -2.040 1.00 86.69 492 GLU A O 1
ATOM 3593 N N . GLY A 1 493 ? 21.676 -6.643 -4.252 1.00 84.38 493 GLY A N 1
ATOM 3594 C CA . GLY A 1 493 ? 20.220 -6.772 -4.216 1.00 84.38 493 GLY A CA 1
ATOM 3595 C C . GLY A 1 493 ? 19.764 -7.968 -3.376 1.00 84.38 493 GLY A C 1
ATOM 3596 O O . GLY A 1 493 ? 18.808 -7.853 -2.599 1.00 84.38 493 GLY A O 1
ATOM 3597 N N . TRP A 1 494 ? 20.475 -9.095 -3.470 1.00 87.06 494 TRP A N 1
ATOM 3598 C CA . TRP A 1 494 ? 20.187 -10.296 -2.688 1.00 87.06 494 TRP A CA 1
ATOM 3599 C C . TRP A 1 494 ? 20.478 -10.111 -1.194 1.00 87.06 494 TRP A C 1
ATOM 3601 O O . TRP A 1 494 ? 19.598 -10.364 -0.370 1.00 87.06 494 TRP A O 1
ATOM 3611 N N . THR A 1 495 ? 21.675 -9.648 -0.819 1.00 86.06 495 THR A N 1
ATOM 3612 C CA . THR A 1 495 ? 22.078 -9.497 0.593 1.00 86.06 495 THR A CA 1
ATOM 3613 C C . THR A 1 495 ? 21.234 -8.454 1.317 1.00 86.06 495 THR A C 1
ATOM 3615 O O . THR A 1 495 ? 20.803 -8.684 2.451 1.00 86.06 495 THR A O 1
ATOM 3618 N N . THR A 1 496 ? 20.932 -7.337 0.653 1.00 79.38 496 THR A N 1
ATOM 3619 C CA . THR A 1 496 ? 20.131 -6.253 1.233 1.00 79.38 496 THR A CA 1
ATOM 3620 C C . THR A 1 496 ? 18.674 -6.684 1.414 1.00 79.38 496 THR A C 1
ATOM 3622 O O . THR A 1 496 ? 18.098 -6.469 2.478 1.00 79.38 496 THR A O 1
ATOM 3625 N N . SER A 1 497 ? 18.093 -7.398 0.444 1.00 77.94 497 SER A N 1
ATOM 3626 C CA . SER A 1 497 ? 16.709 -7.892 0.547 1.00 77.94 497 SER A CA 1
ATOM 3627 C C . SER A 1 497 ? 16.577 -9.096 1.491 1.00 77.94 497 SER A C 1
ATOM 3629 O O . SER A 1 497 ? 15.517 -9.331 2.082 1.00 77.94 497 SER A O 1
ATOM 3631 N N . ALA A 1 498 ? 17.636 -9.890 1.673 1.00 79.00 498 ALA A N 1
ATOM 3632 C CA . ALA A 1 498 ? 17.626 -11.037 2.585 1.00 79.00 498 ALA A CA 1
ATOM 3633 C C . ALA A 1 498 ? 17.453 -10.605 4.042 1.00 79.00 498 ALA A C 1
ATOM 3635 O O . ALA A 1 498 ? 16.723 -11.269 4.790 1.00 79.00 498 ALA A O 1
ATOM 3636 N N . ALA A 1 499 ? 18.034 -9.456 4.392 1.00 66.75 499 ALA A N 1
ATOM 3637 C CA . ALA A 1 499 ? 17.953 -8.845 5.711 1.00 66.75 499 ALA A CA 1
ATOM 3638 C C . ALA A 1 499 ? 16.581 -8.219 6.034 1.00 66.75 499 ALA A C 1
ATOM 3640 O O . ALA A 1 499 ? 16.329 -7.905 7.197 1.00 66.75 499 ALA A O 1
ATOM 3641 N N . ILE A 1 500 ? 15.688 -8.068 5.049 1.00 64.50 500 ILE A N 1
ATOM 3642 C CA . ILE A 1 500 ? 14.342 -7.506 5.233 1.00 64.50 500 ILE A CA 1
ATOM 3643 C C . ILE A 1 500 ? 13.342 -8.638 5.528 1.00 64.50 500 ILE A C 1
ATOM 3645 O O . ILE A 1 500 ? 13.337 -9.680 4.864 1.00 64.50 500 ILE A O 1
ATOM 3649 N N . GLY A 1 501 ? 12.489 -8.459 6.540 1.00 54.62 501 GLY A N 1
ATOM 3650 C CA . GLY A 1 501 ? 11.410 -9.403 6.855 1.00 54.62 501 GLY A CA 1
ATOM 3651 C C . GLY A 1 501 ? 10.301 -9.375 5.801 1.00 54.62 501 GLY A C 1
ATOM 3652 O O . GLY A 1 501 ? 10.017 -8.327 5.231 1.00 54.62 501 GLY A O 1
ATOM 3653 N N . GLY A 1 502 ? 9.640 -10.514 5.563 1.00 48.19 502 GLY A N 1
ATOM 3654 C CA . GLY A 1 502 ? 8.564 -10.631 4.559 1.00 48.19 502 GLY A CA 1
ATOM 3655 C C . GLY A 1 502 ? 7.488 -9.519 4.580 1.00 48.19 502 GLY A C 1
ATOM 3656 O O . GLY A 1 502 ? 7.097 -9.078 3.502 1.00 48.19 502 GLY A O 1
ATOM 3657 N N . PRO A 1 503 ? 7.034 -9.023 5.752 1.00 40.22 503 PRO A N 1
ATOM 3658 C CA . PRO A 1 503 ? 6.028 -7.956 5.833 1.00 40.22 503 PRO A CA 1
ATOM 3659 C C . PRO A 1 503 ? 6.497 -6.552 5.404 1.00 40.22 503 PRO A C 1
ATOM 3661 O O . PRO A 1 503 ? 5.652 -5.700 5.156 1.00 40.22 503 PRO A O 1
ATOM 3664 N N . ASP A 1 504 ? 7.809 -6.296 5.328 1.00 45.78 504 ASP A N 1
ATOM 3665 C CA . ASP A 1 504 ? 8.372 -4.948 5.118 1.00 45.78 504 ASP A CA 1
ATOM 3666 C C . ASP A 1 504 ? 8.991 -4.779 3.705 1.00 45.78 504 ASP A C 1
ATOM 3668 O O . ASP A 1 504 ? 9.674 -3.798 3.415 1.00 45.78 504 ASP A O 1
ATOM 3672 N N . MET A 1 505 ? 8.769 -5.746 2.804 1.00 41.97 505 MET A N 1
ATOM 3673 C CA . MET A 1 505 ? 9.397 -5.820 1.474 1.00 41.97 505 MET A CA 1
ATOM 3674 C C . MET A 1 505 ? 8.945 -4.839 0.362 1.00 41.97 505 MET A C 1
ATOM 3676 O O . MET A 1 505 ? 9.699 -4.725 -0.604 1.00 41.97 505 MET A O 1
ATOM 3680 N N . PRO A 1 506 ? 7.817 -4.098 0.416 1.00 33.66 506 PRO A N 1
ATOM 3681 C CA . PRO A 1 506 ? 7.393 -3.242 -0.710 1.00 33.66 506 PRO A CA 1
ATOM 3682 C C . PRO A 1 506 ? 8.296 -2.035 -1.072 1.00 33.66 506 PRO A C 1
ATOM 3684 O O . PRO A 1 506 ? 7.992 -1.318 -2.022 1.00 33.66 506 PRO A O 1
ATOM 3687 N N . VAL A 1 507 ? 9.394 -1.777 -0.349 1.00 34.34 507 VAL A N 1
ATOM 3688 C CA . VAL A 1 507 ? 10.043 -0.446 -0.268 1.00 34.34 507 VAL A CA 1
ATOM 3689 C C . VAL A 1 507 ? 11.150 -0.166 -1.316 1.00 34.34 507 VAL A C 1
ATOM 3691 O O . VAL A 1 507 ? 11.684 0.938 -1.342 1.00 34.34 507 VAL A O 1
ATOM 3694 N N . LEU A 1 508 ? 11.524 -1.088 -2.217 1.00 27.14 508 LEU A N 1
ATOM 3695 C CA . LEU A 1 508 ? 12.775 -0.939 -2.996 1.00 27.14 508 LEU A CA 1
ATOM 3696 C C . LEU A 1 508 ? 12.610 -0.613 -4.511 1.00 27.14 508 LEU A C 1
ATOM 3698 O O . LEU A 1 508 ? 12.072 -1.424 -5.259 1.00 27.14 508 LEU A O 1
ATOM 3702 N N . VAL A 1 509 ? 13.230 0.506 -4.943 1.00 27.16 509 VAL A N 1
ATOM 3703 C CA . VAL A 1 509 ? 13.950 0.798 -6.227 1.00 27.16 509 VAL A CA 1
ATOM 3704 C C . VAL A 1 509 ? 13.344 1.759 -7.287 1.00 27.16 509 VAL A C 1
ATOM 3706 O O . VAL A 1 509 ? 12.263 1.526 -7.813 1.00 27.16 509 VAL A O 1
ATOM 3709 N N . THR A 1 510 ? 14.109 2.774 -7.724 1.00 28.27 510 THR A N 1
ATOM 3710 C CA . THR A 1 510 ? 13.808 3.690 -8.853 1.00 28.27 510 THR A CA 1
ATOM 3711 C C . THR A 1 510 ? 15.036 3.856 -9.762 1.00 28.27 510 THR A C 1
ATOM 3713 O O . THR A 1 510 ? 16.153 3.891 -9.251 1.00 28.27 510 THR A O 1
ATOM 3716 N N . GLY A 1 511 ? 14.856 3.948 -11.089 1.00 28.88 511 GLY A N 1
ATOM 3717 C CA . GLY A 1 511 ? 15.953 3.956 -12.071 1.00 28.88 511 GLY A CA 1
ATOM 3718 C C . GLY A 1 511 ? 15.893 5.086 -13.101 1.00 28.88 511 GLY A C 1
ATOM 3719 O O . GLY A 1 511 ? 14.818 5.468 -13.554 1.00 28.88 511 GLY A O 1
ATOM 3720 N N . PHE A 1 512 ? 17.079 5.580 -13.459 1.00 28.84 512 PHE A N 1
ATOM 3721 C CA . PHE A 1 512 ? 17.371 6.567 -14.502 1.00 28.84 512 PHE A CA 1
ATOM 3722 C C . PHE A 1 512 ? 17.927 5.810 -15.710 1.00 28.84 512 PHE A C 1
ATOM 3724 O O . PHE A 1 512 ? 18.889 5.064 -15.535 1.00 28.84 512 PHE A O 1
ATOM 3731 N N . MET A 1 513 ? 17.371 5.977 -16.910 1.00 31.83 513 MET A N 1
ATOM 3732 C CA . MET A 1 513 ? 18.001 5.460 -18.129 1.00 31.83 513 MET A CA 1
ATOM 3733 C C . MET A 1 513 ? 17.592 6.244 -19.378 1.00 31.83 513 MET A C 1
ATOM 3735 O O . MET A 1 513 ? 16.420 6.547 -19.549 1.00 31.83 513 MET A O 1
ATOM 3739 N N . LEU A 1 514 ? 18.584 6.433 -20.256 1.00 34.78 514 LEU A N 1
ATOM 3740 C CA . LEU A 1 514 ? 18.554 6.885 -21.655 1.00 34.78 514 LEU A CA 1
ATOM 3741 C C . LEU A 1 514 ? 18.157 8.344 -21.937 1.00 34.78 514 LEU A C 1
ATOM 3743 O O . LEU A 1 514 ? 17.276 8.924 -21.309 1.00 34.78 514 LEU A O 1
ATOM 3747 N N . ASP A 1 515 ? 18.813 8.892 -22.965 1.00 45.88 515 ASP A N 1
ATOM 3748 C CA . ASP A 1 515 ? 18.642 10.220 -23.576 1.00 45.88 515 ASP A CA 1
ATOM 3749 C C . ASP A 1 515 ? 17.301 10.333 -24.335 1.00 45.88 515 ASP A C 1
ATOM 3751 O O . ASP A 1 515 ? 17.231 10.605 -25.531 1.00 45.88 515 ASP A O 1
ATOM 3755 N N . ASN A 1 516 ? 16.201 10.014 -23.648 1.00 58.06 516 ASN A N 1
ATOM 3756 C CA . ASN A 1 516 ? 14.846 10.056 -24.183 1.00 58.06 516 ASN A CA 1
ATOM 3757 C C . ASN A 1 516 ? 13.888 10.677 -23.156 1.00 58.06 516 ASN A C 1
ATOM 3759 O O . ASN A 1 516 ? 13.731 10.197 -22.028 1.00 58.06 516 ASN A O 1
ATOM 3763 N N . ILE A 1 517 ? 13.214 11.747 -23.583 1.00 59.56 517 ILE A N 1
ATOM 3764 C CA . ILE A 1 517 ? 12.271 12.539 -22.783 1.00 59.56 517 ILE A CA 1
ATOM 3765 C C . ILE A 1 517 ? 11.110 11.680 -22.261 1.00 59.56 517 ILE A C 1
ATOM 3767 O O . ILE A 1 517 ? 10.705 11.848 -21.108 1.00 59.56 517 ILE A O 1
ATOM 3771 N N . LEU A 1 518 ? 10.597 10.736 -23.059 1.00 61.00 518 LEU A N 1
ATOM 3772 C CA . LEU A 1 518 ? 9.473 9.887 -22.656 1.00 61.00 518 LEU A CA 1
ATOM 3773 C C . LEU A 1 518 ? 9.869 8.930 -21.528 1.00 61.00 518 LEU A C 1
ATOM 3775 O O . LEU A 1 518 ? 9.172 8.828 -20.519 1.00 61.00 518 LEU A O 1
ATOM 3779 N N . LEU A 1 519 ? 11.008 8.251 -21.675 1.00 63.25 519 LEU A N 1
ATOM 3780 C CA . LEU A 1 519 ? 11.496 7.309 -20.667 1.00 63.25 519 LEU A CA 1
ATOM 3781 C C . LEU A 1 519 ? 11.913 8.030 -19.380 1.00 63.25 519 LEU A C 1
ATOM 3783 O O . LEU A 1 519 ? 11.596 7.556 -18.291 1.00 63.25 519 LEU A O 1
ATOM 3787 N N . THR A 1 520 ? 12.500 9.220 -19.494 1.00 61.66 520 THR A N 1
ATOM 3788 C CA . THR A 1 520 ? 12.813 10.075 -18.340 1.00 61.66 520 THR A CA 1
ATOM 3789 C C . THR A 1 520 ? 11.547 10.505 -17.589 1.00 61.66 520 THR A C 1
ATOM 3791 O O . THR A 1 520 ? 11.488 10.426 -16.359 1.00 61.66 520 THR A O 1
ATOM 3794 N N . SER A 1 521 ? 10.499 10.908 -18.312 1.00 62.47 521 SER A N 1
ATOM 3795 C CA . SER A 1 521 ? 9.249 11.389 -17.708 1.00 62.47 521 SER A CA 1
ATOM 3796 C C . SER A 1 521 ? 8.425 10.258 -17.088 1.00 62.47 521 SER A C 1
ATOM 3798 O O . SER A 1 521 ? 8.005 10.342 -15.940 1.00 62.47 521 SER A O 1
ATOM 3800 N N . VAL A 1 522 ? 8.217 9.151 -17.801 1.00 64.31 522 VAL A N 1
ATOM 3801 C CA . VAL A 1 522 ? 7.439 8.017 -17.270 1.00 64.31 522 VAL A CA 1
ATOM 3802 C C . VAL A 1 522 ? 8.234 7.245 -16.208 1.00 64.31 522 VAL A C 1
ATOM 3804 O O . VAL A 1 522 ? 7.660 6.788 -15.219 1.00 64.31 522 VAL A O 1
ATOM 3807 N N . GLY A 1 523 ? 9.558 7.137 -16.358 1.00 64.06 523 GLY A N 1
ATOM 3808 C CA . GLY A 1 523 ? 10.442 6.520 -15.366 1.00 64.06 523 GLY A CA 1
ATOM 3809 C C . GLY A 1 523 ? 10.452 7.270 -14.031 1.00 64.06 523 GLY A C 1
ATOM 3810 O O . GLY A 1 523 ? 10.345 6.641 -12.976 1.00 64.06 523 GLY A O 1
ATOM 3811 N N . SER A 1 524 ? 10.486 8.606 -14.062 1.00 63.34 524 SER A N 1
ATOM 3812 C CA . SER A 1 524 ? 10.385 9.440 -12.853 1.00 63.34 524 SER A CA 1
ATOM 3813 C C . SER A 1 524 ? 8.998 9.397 -12.206 1.00 63.34 524 SER A C 1
ATOM 3815 O O . SER A 1 524 ? 8.917 9.352 -10.982 1.00 63.34 524 SER A O 1
ATOM 3817 N N . LEU A 1 525 ? 7.909 9.295 -12.979 1.00 62.28 525 LEU A N 1
ATOM 3818 C CA . LEU A 1 525 ? 6.554 9.097 -12.433 1.00 62.28 525 LEU A CA 1
ATOM 3819 C C . LEU A 1 525 ? 6.412 7.775 -11.664 1.00 62.28 525 LEU A C 1
ATOM 3821 O O . LEU A 1 525 ? 5.778 7.728 -10.610 1.00 62.28 525 LEU A O 1
ATOM 3825 N N . ILE A 1 526 ? 7.014 6.693 -12.167 1.00 61.66 526 ILE A N 1
ATOM 3826 C CA . ILE A 1 526 ? 7.082 5.417 -11.438 1.00 61.66 526 ILE A CA 1
ATOM 3827 C C . ILE A 1 526 ? 7.963 5.578 -10.190 1.00 61.66 526 ILE A C 1
ATOM 3829 O O . ILE A 1 526 ? 7.649 5.015 -9.139 1.00 61.66 526 ILE A O 1
ATOM 3833 N N . GLY A 1 527 ? 9.037 6.367 -10.298 1.00 56.75 527 GLY A N 1
ATOM 3834 C CA . GLY A 1 527 ? 9.963 6.650 -9.208 1.00 56.75 527 GLY A CA 1
ATOM 3835 C C . GLY A 1 527 ? 9.370 7.460 -8.053 1.00 56.75 527 GLY A C 1
ATOM 3836 O O . GLY A 1 527 ? 9.630 7.152 -6.892 1.00 56.75 527 GLY A O 1
ATOM 3837 N N . ALA A 1 528 ? 8.476 8.402 -8.344 1.00 54.16 528 ALA A N 1
ATOM 3838 C CA . ALA A 1 528 ? 7.783 9.212 -7.342 1.00 54.16 528 ALA A CA 1
ATOM 3839 C C . ALA A 1 528 ? 6.886 8.393 -6.383 1.00 54.16 528 ALA A C 1
ATOM 3841 O O . ALA A 1 528 ? 6.418 8.905 -5.371 1.00 54.16 528 ALA A O 1
ATOM 3842 N N . ARG A 1 529 ? 6.690 7.087 -6.629 1.00 55.47 529 ARG A N 1
ATOM 3843 C CA . ARG A 1 529 ? 5.968 6.168 -5.726 1.00 55.47 529 ARG A CA 1
ATOM 3844 C C . ARG A 1 529 ? 6.667 5.875 -4.396 1.00 55.47 529 ARG A C 1
ATOM 3846 O O . ARG A 1 529 ? 6.091 5.171 -3.565 1.00 55.47 529 ARG A O 1
ATOM 3853 N N . ILE A 1 530 ? 7.862 6.421 -4.166 1.00 49.81 530 ILE A N 1
ATOM 3854 C CA . ILE A 1 530 ? 8.533 6.392 -2.856 1.00 49.81 530 ILE A CA 1
ATOM 3855 C C . ILE A 1 530 ? 7.604 6.942 -1.755 1.00 49.81 530 ILE A C 1
ATOM 3857 O O . ILE A 1 530 ? 7.589 6.396 -0.652 1.00 49.81 530 ILE A O 1
ATOM 3861 N N . ASP A 1 531 ? 6.737 7.908 -2.073 1.00 50.69 531 ASP A N 1
ATOM 3862 C CA . ASP A 1 531 ? 5.795 8.500 -1.114 1.00 50.69 531 ASP A CA 1
ATOM 3863 C C . ASP A 1 531 ? 4.795 7.487 -0.517 1.00 50.69 531 ASP A C 1
ATOM 3865 O O . ASP A 1 531 ? 4.438 7.589 0.658 1.00 50.69 531 ASP A O 1
ATOM 3869 N N . GLY A 1 532 ? 4.388 6.454 -1.265 1.00 55.81 532 GLY A N 1
ATOM 3870 C CA . GLY A 1 532 ? 3.521 5.386 -0.744 1.00 55.81 532 GLY A CA 1
ATOM 3871 C C . GLY A 1 532 ? 4.233 4.503 0.287 1.00 55.81 532 GLY A C 1
ATOM 3872 O O . GLY A 1 532 ? 3.675 4.163 1.335 1.00 55.81 532 GLY A O 1
ATOM 3873 N N . ALA A 1 533 ? 5.512 4.197 0.043 1.00 59.59 533 ALA A N 1
ATOM 3874 C CA . ALA A 1 533 ? 6.353 3.517 1.023 1.00 59.59 533 ALA A CA 1
ATOM 3875 C C . ALA A 1 533 ? 6.589 4.395 2.263 1.00 59.59 533 ALA A C 1
ATOM 3877 O O . ALA A 1 533 ? 6.694 3.872 3.374 1.00 59.59 533 ALA A O 1
ATOM 3878 N N . ASP A 1 534 ? 6.642 5.718 2.099 1.00 61.97 534 ASP A N 1
ATOM 3879 C CA . ASP A 1 534 ? 6.724 6.669 3.208 1.00 61.97 534 ASP A CA 1
ATOM 3880 C C . ASP A 1 534 ? 5.448 6.684 4.051 1.00 61.97 534 ASP A C 1
ATOM 3882 O O . ASP A 1 534 ? 5.551 6.700 5.277 1.00 61.97 534 ASP A O 1
ATOM 3886 N N . ILE A 1 535 ? 4.262 6.626 3.434 1.00 63.59 535 ILE A N 1
ATOM 3887 C CA . ILE A 1 535 ? 2.979 6.510 4.148 1.00 63.59 535 ILE A CA 1
ATOM 3888 C C . ILE A 1 535 ? 2.958 5.233 4.990 1.00 63.59 535 ILE A C 1
ATOM 3890 O O . ILE A 1 535 ? 2.714 5.307 6.194 1.00 63.59 535 ILE A O 1
ATOM 3894 N N . GLN A 1 536 ? 3.298 4.081 4.403 1.00 65.75 536 GLN A N 1
ATOM 3895 C CA . GLN A 1 536 ? 3.333 2.811 5.136 1.00 65.75 536 GLN A CA 1
ATOM 3896 C C . GLN A 1 536 ? 4.351 2.855 6.288 1.00 65.75 536 GLN A C 1
ATOM 3898 O O . GLN A 1 536 ? 4.086 2.369 7.386 1.00 65.75 536 GLN A O 1
ATOM 3903 N N . ARG A 1 537 ? 5.515 3.478 6.070 1.00 69.81 537 ARG A N 1
ATOM 3904 C CA . ARG A 1 537 ? 6.562 3.643 7.088 1.00 69.81 537 ARG A CA 1
ATOM 3905 C C . ARG A 1 537 ? 6.157 4.584 8.220 1.00 69.81 537 ARG A C 1
ATOM 3907 O O . ARG A 1 537 ? 6.393 4.245 9.380 1.00 69.81 537 ARG A O 1
ATOM 3914 N N . ARG A 1 538 ? 5.520 5.716 7.904 1.00 68.44 538 ARG A N 1
ATOM 3915 C CA . ARG A 1 538 ? 4.930 6.633 8.894 1.00 68.44 538 ARG A CA 1
ATOM 3916 C C . ARG A 1 538 ? 3.836 5.932 9.696 1.00 68.44 538 ARG A C 1
ATOM 3918 O O . ARG A 1 538 ? 3.856 6.009 10.918 1.00 68.44 538 ARG A O 1
ATOM 3925 N N . ALA A 1 539 ? 2.978 5.159 9.035 1.00 64.94 539 ALA A N 1
ATOM 3926 C CA . ALA A 1 539 ? 1.933 4.378 9.688 1.00 64.94 539 ALA A CA 1
ATOM 3927 C C . ALA A 1 539 ? 2.471 3.231 10.569 1.00 64.94 539 ALA A C 1
ATOM 3929 O O . ALA A 1 539 ? 1.757 2.771 11.445 1.00 64.94 539 ALA A O 1
ATOM 3930 N N . MET A 1 540 ? 3.723 2.788 10.384 1.00 67.81 540 MET A N 1
ATOM 3931 C CA . MET A 1 540 ? 4.422 1.848 11.284 1.00 67.81 540 MET A CA 1
ATOM 3932 C C . MET A 1 540 ? 5.347 2.541 12.300 1.00 67.81 540 MET A C 1
ATOM 3934 O O . MET A 1 540 ? 6.036 1.856 13.055 1.00 67.81 540 MET A O 1
ATOM 3938 N N . ASN A 1 541 ? 5.445 3.874 12.268 1.00 74.06 541 ASN A N 1
ATOM 3939 C CA . ASN A 1 541 ? 6.431 4.665 13.008 1.00 74.06 541 ASN A CA 1
ATOM 3940 C C . ASN A 1 541 ? 7.893 4.174 12.838 1.00 74.06 541 ASN A C 1
ATOM 3942 O O . ASN A 1 541 ? 8.661 4.057 13.796 1.00 74.06 541 ASN A O 1
ATOM 3946 N N . ARG A 1 542 ? 8.304 3.840 11.602 1.00 69.62 542 ARG A N 1
ATOM 3947 C CA . ARG A 1 542 ? 9.666 3.357 11.281 1.00 69.62 542 ARG A CA 1
ATOM 3948 C C . ARG A 1 542 ? 10.327 4.183 10.176 1.00 69.62 542 ARG A C 1
ATOM 3950 O O . ARG A 1 542 ? 9.712 4.499 9.166 1.00 69.62 542 ARG A O 1
ATOM 3957 N N . SER A 1 543 ? 11.622 4.480 10.312 1.00 69.69 543 SER A N 1
ATOM 3958 C CA . SER A 1 543 ? 12.413 5.150 9.264 1.00 69.69 543 SER A CA 1
ATOM 3959 C C . SER A 1 543 ? 12.869 4.176 8.164 1.00 69.69 543 SER A C 1
ATOM 3961 O O . SER A 1 543 ? 12.999 2.975 8.407 1.00 69.69 543 SER A O 1
ATOM 3963 N N . SER A 1 544 ? 13.169 4.668 6.951 1.00 63.97 544 SER A N 1
ATOM 3964 C CA . SER A 1 544 ? 13.663 3.823 5.840 1.00 63.97 544 SER A CA 1
ATOM 3965 C C . SER A 1 544 ? 14.975 3.137 6.195 1.00 63.97 544 SER A C 1
ATOM 3967 O O . SER A 1 544 ? 15.155 1.962 5.887 1.00 63.97 544 SER A O 1
ATOM 3969 N N . ALA A 1 545 ? 15.865 3.840 6.900 1.00 66.31 545 ALA A N 1
ATOM 3970 C CA . ALA A 1 545 ? 17.115 3.266 7.378 1.00 66.31 545 ALA A CA 1
ATOM 3971 C C . ALA A 1 545 ? 16.869 2.104 8.355 1.00 66.31 545 ALA A C 1
ATOM 3973 O O . ALA A 1 545 ? 17.511 1.063 8.233 1.00 66.31 545 ALA A O 1
ATOM 3974 N N . ASN A 1 546 ? 15.898 2.233 9.268 1.00 67.69 546 ASN A N 1
ATOM 3975 C CA . ASN A 1 546 ? 15.557 1.158 10.203 1.00 67.69 546 ASN A CA 1
ATOM 3976 C C . ASN A 1 546 ? 14.955 -0.062 9.497 1.00 67.69 546 ASN A C 1
ATOM 3978 O O . ASN A 1 546 ? 15.206 -1.186 9.925 1.00 67.69 546 ASN A O 1
ATOM 3982 N N . VAL A 1 547 ? 14.185 0.134 8.426 1.00 66.81 547 VAL A N 1
ATOM 3983 C CA . VAL A 1 547 ? 13.591 -0.975 7.664 1.00 66.81 547 VAL A CA 1
ATOM 3984 C C . VAL A 1 547 ? 14.639 -1.690 6.804 1.00 66.81 547 VAL A C 1
ATOM 3986 O O . VAL A 1 547 ? 14.750 -2.910 6.869 1.00 66.81 547 VAL A O 1
ATOM 3989 N N . ILE A 1 548 ? 15.439 -0.944 6.034 1.00 66.75 548 ILE A N 1
ATOM 3990 C CA . ILE A 1 548 ? 16.390 -1.504 5.056 1.00 66.75 548 ILE A CA 1
ATOM 3991 C C . ILE A 1 548 ? 17.620 -2.094 5.747 1.00 66.75 548 ILE A C 1
ATOM 3993 O O . ILE A 1 548 ? 18.062 -3.194 5.423 1.00 66.75 548 ILE A O 1
ATOM 3997 N N . PHE A 1 549 ? 18.176 -1.376 6.721 1.00 66.56 549 PHE A N 1
ATOM 3998 C CA . PHE A 1 549 ? 19.397 -1.797 7.400 1.00 66.56 549 PHE A CA 1
ATOM 3999 C C . PHE A 1 549 ? 19.117 -2.578 8.682 1.00 66.56 549 PHE A C 1
ATOM 4001 O O . PHE A 1 549 ? 20.065 -2.967 9.354 1.00 66.56 549 PHE A O 1
ATOM 4008 N N . GLY A 1 550 ? 17.850 -2.844 9.017 1.00 56.53 550 GLY A N 1
ATOM 4009 C CA . GLY A 1 550 ? 17.452 -3.542 10.235 1.00 56.53 550 GLY A CA 1
ATOM 4010 C C . GLY A 1 550 ? 17.913 -2.784 11.475 1.00 56.53 550 GLY A C 1
ATOM 4011 O O . GLY A 1 550 ? 18.925 -3.140 12.083 1.00 56.53 550 GLY A O 1
ATOM 4012 N N . GLY A 1 551 ? 17.187 -1.729 11.833 1.00 52.22 551 GLY A N 1
ATOM 4013 C CA . GLY A 1 551 ? 17.427 -0.975 13.056 1.00 52.22 551 GLY A CA 1
ATOM 4014 C C . GLY A 1 551 ? 17.325 -1.890 14.273 1.00 52.22 551 GLY A C 1
ATOM 4015 O O . GLY A 1 551 ? 16.514 -2.818 14.293 1.00 52.22 551 GLY A O 1
ATOM 4016 N N . LYS A 1 552 ? 18.142 -1.628 15.300 1.00 44.81 552 LYS A N 1
ATOM 4017 C CA . LYS A 1 552 ? 17.872 -2.169 16.634 1.00 44.81 552 LYS A CA 1
ATOM 4018 C C . LYS A 1 552 ? 16.438 -1.752 16.965 1.00 44.81 552 LYS A C 1
ATOM 4020 O O . LYS A 1 552 ? 16.187 -0.554 17.094 1.00 44.81 552 LYS A O 1
ATOM 4025 N N . ALA A 1 553 ? 15.506 -2.706 17.060 1.00 40.00 553 ALA A N 1
ATOM 4026 C CA . ALA A 1 553 ? 14.268 -2.454 17.793 1.00 40.00 553 ALA A CA 1
ATOM 4027 C C . ALA A 1 553 ? 14.704 -1.809 19.111 1.00 40.00 553 ALA A C 1
ATOM 4029 O O . ALA A 1 553 ? 15.699 -2.305 19.660 1.00 40.00 553 ALA A O 1
ATOM 4030 N N . PRO A 1 554 ? 14.103 -0.678 19.533 1.00 33.94 554 PRO A N 1
ATOM 4031 C CA . PRO A 1 554 ? 14.580 0.070 20.684 1.00 33.94 554 PRO A CA 1
ATOM 4032 C C . PRO A 1 554 ? 14.824 -0.920 21.810 1.00 33.94 554 PRO A C 1
ATOM 4034 O O . PRO A 1 554 ? 13.903 -1.506 22.361 1.00 33.94 554 PRO A O 1
ATOM 4037 N N . THR A 1 555 ? 16.104 -1.184 22.066 1.00 28.80 555 THR A N 1
ATOM 4038 C CA . THR A 1 555 ? 16.538 -2.088 23.119 1.00 28.80 555 THR A CA 1
ATOM 4039 C C . THR A 1 555 ? 16.596 -1.227 24.360 1.00 28.80 555 THR A C 1
ATOM 4041 O O . THR A 1 555 ? 17.647 -0.997 24.944 1.00 28.80 555 THR A O 1
ATOM 4044 N N . VAL A 1 556 ? 15.449 -0.669 24.728 1.00 28.75 556 VAL A N 1
ATOM 4045 C CA . VAL A 1 556 ? 15.156 -0.676 26.142 1.00 28.75 556 VAL A CA 1
ATOM 4046 C C . VAL A 1 556 ? 14.701 -2.106 26.329 1.00 28.75 556 VAL A C 1
ATOM 4048 O O . VAL A 1 556 ? 13.743 -2.537 25.689 1.00 28.75 556 VAL A O 1
ATOM 4051 N N . ALA A 1 557 ? 15.466 -2.884 27.089 1.00 30.47 557 ALA A N 1
ATOM 4052 C CA . ALA A 1 557 ? 14.871 -4.033 27.725 1.00 30.47 557 ALA A CA 1
ATOM 4053 C C . ALA A 1 557 ? 13.617 -3.478 28.398 1.00 30.47 557 ALA A C 1
ATOM 4055 O O . ALA A 1 557 ? 13.705 -2.783 29.408 1.00 30.47 557 ALA A O 1
ATOM 4056 N N . SER A 1 558 ? 12.457 -3.710 27.792 1.00 29.56 558 SER A N 1
ATOM 4057 C CA . SER A 1 558 ? 11.290 -3.886 28.608 1.00 29.56 558 SER A CA 1
ATOM 4058 C C . SER A 1 558 ? 11.687 -5.116 29.414 1.00 29.56 558 SER A C 1
ATOM 4060 O O . SER A 1 558 ? 11.523 -6.252 28.975 1.00 29.56 558 SER A O 1
ATOM 4062 N N . GLU A 1 559 ? 12.234 -4.889 30.609 1.00 28.09 559 GLU A N 1
ATOM 4063 C CA . GLU A 1 559 ? 11.547 -5.454 31.754 1.00 28.09 559 GLU A CA 1
ATOM 4064 C C . GLU A 1 559 ? 10.077 -5.144 31.477 1.00 28.09 559 GLU A C 1
ATOM 4066 O O . GLU A 1 559 ? 9.567 -4.056 31.732 1.00 28.09 559 GLU A O 1
ATOM 4071 N N . LEU A 1 560 ? 9.422 -6.070 30.773 1.00 32.09 560 LEU A N 1
ATOM 4072 C CA . LEU A 1 560 ? 8.056 -6.392 31.066 1.00 32.09 560 LEU A CA 1
ATOM 4073 C C . LEU A 1 560 ? 8.131 -6.648 32.565 1.00 32.09 560 LEU A C 1
ATOM 4075 O O . LEU A 1 560 ? 8.440 -7.750 33.011 1.00 32.09 560 LEU A O 1
ATOM 4079 N N . ILE A 1 561 ? 7.925 -5.584 33.343 1.00 30.38 561 ILE A N 1
ATOM 4080 C CA . ILE A 1 561 ? 7.094 -5.710 34.514 1.00 30.38 561 ILE A CA 1
ATOM 4081 C C . ILE A 1 561 ? 5.904 -6.441 33.919 1.00 30.38 561 ILE A C 1
ATOM 4083 O O . ILE A 1 561 ? 5.162 -5.878 33.111 1.00 30.38 561 ILE A O 1
ATOM 4087 N N . ALA A 1 562 ? 5.872 -7.753 34.142 1.00 29.86 562 ALA A N 1
ATOM 4088 C CA . ALA A 1 562 ? 4.661 -8.517 34.046 1.00 29.86 562 ALA A CA 1
ATOM 4089 C C . ALA A 1 562 ? 3.754 -7.799 35.035 1.00 29.86 562 ALA A C 1
ATOM 4091 O O . ALA A 1 562 ? 3.787 -8.064 36.233 1.00 29.86 562 ALA A O 1
ATOM 4092 N N . ASP A 1 563 ? 3.099 -6.740 34.563 1.00 34.00 563 ASP A N 1
ATOM 4093 C CA . ASP A 1 563 ? 2.071 -6.088 35.322 1.00 34.00 563 ASP A CA 1
ATOM 4094 C C . ASP A 1 563 ? 1.033 -7.201 35.377 1.00 34.00 563 ASP A C 1
ATOM 4096 O O . ASP A 1 563 ? 0.397 -7.532 34.374 1.00 34.00 563 ASP A O 1
ATOM 4100 N N . GLU A 1 564 ? 0.916 -7.845 36.539 1.00 33.53 564 GLU A N 1
ATOM 4101 C CA . GLU A 1 564 ? -0.117 -8.828 36.896 1.00 33.53 564 GLU A CA 1
ATOM 4102 C C . GLU A 1 564 ? -1.539 -8.222 36.799 1.00 33.53 564 GLU A C 1
ATOM 4104 O O . GLU A 1 564 ? -2.496 -8.720 37.379 1.00 33.53 564 GLU A O 1
ATOM 4109 N N . ARG A 1 565 ? -1.707 -7.127 36.049 1.00 36.19 565 ARG A N 1
ATOM 4110 C CA . ARG A 1 565 ? -2.963 -6.502 35.645 1.00 36.19 565 ARG A CA 1
ATOM 4111 C C . ARG A 1 565 ? -3.645 -7.209 34.477 1.00 36.19 565 ARG A C 1
ATOM 4113 O O . ARG A 1 565 ? -4.714 -6.767 34.056 1.00 36.19 565 ARG A O 1
ATOM 4120 N N . LEU A 1 566 ? -3.059 -8.281 33.945 1.00 39.22 566 LEU A N 1
ATOM 4121 C CA . LEU A 1 566 ? -3.722 -9.163 32.989 1.00 39.22 566 LEU A CA 1
ATOM 4122 C C . LEU A 1 566 ? -4.875 -9.886 33.695 1.00 39.22 566 LEU A C 1
ATOM 4124 O O . LEU A 1 566 ? -4.708 -10.965 34.254 1.00 39.22 566 LEU A O 1
ATOM 4128 N N . GLY A 1 567 ? -6.063 -9.281 33.663 1.00 43.22 567 GLY A N 1
ATOM 4129 C CA . GLY A 1 567 ? -7.293 -10.036 33.863 1.00 43.22 567 GLY A CA 1
ATOM 4130 C C . GLY A 1 567 ? -7.340 -11.174 32.842 1.00 43.22 567 GLY A C 1
ATOM 4131 O O . GLY A 1 567 ? -7.012 -10.963 31.672 1.00 43.22 567 GLY A O 1
ATOM 4132 N N . GLU A 1 568 ? -7.707 -12.378 33.283 1.00 46.53 568 GLU A N 1
ATOM 4133 C CA . GLU A 1 568 ? -7.882 -13.520 32.386 1.00 46.53 568 GLU A CA 1
ATOM 4134 C C . GLU A 1 568 ? -8.816 -13.134 31.232 1.00 46.53 568 GLU A C 1
ATOM 4136 O O . GLU A 1 568 ? -9.905 -12.588 31.437 1.00 46.53 568 GLU A O 1
ATOM 4141 N N . GLY A 1 569 ? -8.377 -13.397 29.997 1.00 48.44 569 GLY A N 1
ATOM 4142 C CA . GLY A 1 569 ? -9.224 -13.234 28.823 1.00 48.44 569 GLY A CA 1
ATOM 4143 C C . GLY A 1 569 ? -10.473 -14.089 28.998 1.00 48.44 569 GLY A C 1
ATOM 4144 O O . GLY A 1 569 ? -10.375 -15.308 29.107 1.00 48.44 569 GLY A O 1
ATOM 4145 N N . ILE A 1 570 ? -11.644 -13.453 29.057 1.00 55.25 570 ILE A N 1
ATOM 4146 C CA . ILE A 1 570 ? -12.902 -14.174 29.243 1.00 55.25 570 ILE A CA 1
ATOM 4147 C C . ILE A 1 570 ? -13.218 -14.904 27.936 1.00 55.25 570 ILE A C 1
ATOM 4149 O O . ILE A 1 570 ? -13.758 -14.304 27.004 1.00 55.25 570 ILE A O 1
ATOM 4153 N N . ASP A 1 571 ? -12.879 -16.190 27.866 1.00 51.28 571 ASP A N 1
ATOM 4154 C CA . ASP A 1 571 ? -13.298 -17.057 26.769 1.00 51.28 571 ASP A CA 1
ATOM 4155 C C . ASP A 1 571 ? -14.813 -17.282 26.883 1.00 51.28 571 ASP A C 1
ATOM 4157 O O . ASP A 1 571 ? -15.305 -17.916 27.820 1.00 51.28 571 ASP A O 1
ATOM 4161 N N . ARG A 1 572 ? -15.582 -16.668 25.980 1.00 54.88 572 ARG A N 1
ATOM 4162 C CA . ARG A 1 572 ? -17.041 -16.823 25.921 1.00 54.88 572 ARG A CA 1
ATOM 4163 C C . ARG A 1 572 ? -17.402 -17.639 24.685 1.00 54.88 572 ARG A C 1
ATOM 4165 O O . ARG A 1 572 ? -17.057 -17.261 23.568 1.00 54.88 572 ARG A O 1
ATOM 4172 N N . GLN A 1 573 ? -18.139 -18.732 24.896 1.00 50.97 573 GLN A N 1
ATOM 4173 C CA . GLN A 1 573 ? -18.679 -19.579 23.828 1.00 50.97 573 GLN A CA 1
ATOM 4174 C C . GLN A 1 573 ? -19.589 -18.798 22.858 1.00 50.97 573 GLN A C 1
ATOM 4176 O O . GLN A 1 573 ? -20.155 -17.755 23.196 1.00 50.97 573 GLN A O 1
ATOM 4181 N N . GLN A 1 574 ? -19.741 -19.354 21.649 1.00 52.56 574 GLN A N 1
ATOM 4182 C CA . GLN A 1 574 ? -20.412 -18.774 20.473 1.00 52.56 574 GLN A CA 1
ATOM 4183 C C . GLN A 1 574 ? -21.817 -18.191 20.739 1.00 52.56 574 GLN A C 1
ATOM 4185 O O . GLN A 1 574 ? -22.200 -17.224 20.079 1.00 52.56 574 GLN A O 1
ATOM 4190 N N . ASP A 1 575 ? -22.548 -18.694 21.736 1.00 49.12 575 ASP A N 1
ATOM 4191 C CA . ASP A 1 575 ? -23.913 -18.253 22.062 1.00 49.12 575 ASP A CA 1
ATOM 4192 C C . ASP A 1 575 ? -23.991 -16.798 22.563 1.00 49.12 575 ASP A C 1
ATOM 4194 O O . ASP A 1 575 ? -24.974 -16.096 22.307 1.00 49.12 575 ASP A O 1
ATOM 4198 N N . TYR A 1 576 ? -22.937 -16.286 23.211 1.00 53.78 576 TYR A N 1
ATOM 4199 C CA . TYR A 1 576 ? -22.898 -14.891 23.675 1.00 53.78 576 TYR A CA 1
ATOM 4200 C C . TYR A 1 576 ? -22.721 -13.901 22.513 1.00 53.78 576 TYR A C 1
ATOM 4202 O O . TYR A 1 576 ? -23.139 -12.749 22.603 1.00 53.78 576 TYR A O 1
ATOM 4210 N N . LEU A 1 577 ? -22.111 -14.351 21.414 1.00 53.72 577 LEU A N 1
ATOM 4211 C CA . LEU A 1 577 ? -21.819 -13.543 20.229 1.00 53.72 577 LEU A CA 1
ATOM 4212 C C . LEU A 1 577 ? -23.104 -13.217 19.459 1.00 53.72 577 LEU A C 1
ATOM 4214 O O . LEU A 1 577 ? -23.320 -12.077 19.059 1.00 53.72 577 LEU A O 1
ATOM 4218 N N . VAL A 1 578 ? -23.992 -14.208 19.333 1.00 52.41 578 VAL A N 1
ATOM 4219 C CA . VAL A 1 578 ? -25.311 -14.058 18.703 1.00 52.41 578 VAL A CA 1
ATOM 4220 C C . VAL A 1 578 ? -26.200 -13.133 19.536 1.00 52.41 578 VAL A C 1
ATOM 4222 O O . VAL A 1 578 ? -26.797 -12.208 18.991 1.00 52.41 578 VAL A O 1
ATOM 4225 N N . MET A 1 579 ? -26.228 -13.309 20.861 1.00 48.94 579 MET A N 1
ATOM 4226 C CA . MET A 1 579 ? -27.006 -12.442 21.758 1.00 48.94 579 MET A CA 1
ATOM 4227 C C . MET A 1 579 ? -26.468 -11.011 21.825 1.00 48.94 579 MET A C 1
ATOM 4229 O O . MET A 1 579 ? -27.258 -10.069 21.838 1.00 48.94 579 MET A O 1
ATOM 4233 N N . ALA A 1 580 ? -25.143 -10.834 21.810 1.00 52.59 580 ALA A N 1
ATOM 4234 C CA . ALA A 1 580 ? -24.536 -9.513 21.720 1.00 52.59 580 ALA A CA 1
ATOM 4235 C C . ALA A 1 580 ? -24.907 -8.828 20.401 1.00 52.59 580 ALA A C 1
ATOM 4237 O O . ALA A 1 580 ? -25.205 -7.646 20.438 1.00 52.59 580 ALA A O 1
ATOM 4238 N N . CYS A 1 581 ? -24.961 -9.554 19.275 1.00 52.91 581 CYS A N 1
ATOM 4239 C CA . CYS A 1 581 ? -25.325 -9.009 17.963 1.00 52.91 581 CYS A CA 1
ATOM 4240 C C . CYS A 1 581 ? -26.803 -8.627 17.795 1.00 52.91 581 CYS A C 1
ATOM 4242 O O . CYS A 1 581 ? -27.104 -7.704 17.040 1.00 52.91 581 CYS A O 1
ATOM 4244 N N . LEU A 1 582 ? -27.717 -9.292 18.504 1.00 48.00 582 LEU A N 1
ATOM 4245 C CA . LEU A 1 582 ? -29.167 -9.101 18.365 1.00 48.00 582 LEU A CA 1
ATOM 4246 C C . LEU A 1 582 ? -29.704 -7.786 18.969 1.00 48.00 582 LEU A C 1
ATOM 4248 O O . LEU A 1 582 ? -30.838 -7.415 18.675 1.00 48.00 582 LEU A O 1
ATOM 4252 N N . ALA A 1 583 ? -28.918 -7.074 19.785 1.00 50.03 583 ALA A N 1
ATOM 4253 C CA . ALA A 1 583 ? -29.328 -5.838 20.468 1.00 50.03 583 ALA A CA 1
ATOM 4254 C C . ALA A 1 583 ? -28.526 -4.586 20.042 1.00 50.03 583 ALA A C 1
ATOM 4256 O O . ALA A 1 583 ? -28.478 -3.600 20.780 1.00 50.03 583 ALA A O 1
ATOM 4257 N N . ILE A 1 584 ? -27.875 -4.621 18.875 1.00 60.25 584 ILE A N 1
ATOM 4258 C CA . ILE A 1 584 ? -26.925 -3.590 18.422 1.00 60.25 584 ILE A CA 1
ATOM 4259 C C . ILE A 1 584 ? -27.562 -2.636 17.421 1.00 60.25 584 ILE A C 1
ATOM 4261 O O . ILE A 1 584 ? -28.244 -3.071 16.496 1.00 60.25 584 ILE A O 1
ATOM 4265 N N . TRP A 1 585 ? -27.232 -1.349 17.538 1.00 48.81 585 TRP A N 1
ATOM 4266 C CA . TRP A 1 585 ? -27.541 -0.345 16.518 1.00 48.81 585 TRP A CA 1
ATOM 4267 C C . TRP A 1 585 ? -26.324 -0.017 15.638 1.00 48.81 585 TRP A C 1
ATOM 4269 O O . TRP A 1 585 ? -26.487 0.245 14.442 1.00 48.81 585 TRP A O 1
ATOM 4279 N N . ILE A 1 586 ? -25.104 -0.072 16.196 1.00 55.69 586 ILE A N 1
ATOM 4280 C CA . ILE A 1 586 ? -23.852 0.254 15.490 1.00 55.69 586 ILE A CA 1
ATOM 4281 C C . ILE A 1 586 ? -22.804 -0.861 15.663 1.00 55.69 586 ILE A C 1
ATOM 4283 O O . ILE A 1 586 ? -22.288 -1.078 16.763 1.00 55.69 586 ILE A O 1
ATOM 4287 N N . LEU A 1 587 ? -22.437 -1.524 14.558 1.00 58.47 587 LEU A N 1
ATOM 4288 C CA . LEU A 1 587 ? -21.386 -2.550 14.505 1.00 58.47 587 LEU A CA 1
ATOM 4289 C C . LEU A 1 587 ? -20.207 -2.057 13.660 1.00 58.47 587 LEU A C 1
ATOM 4291 O O . LEU A 1 587 ? -20.381 -1.699 12.491 1.00 58.47 587 LEU A O 1
ATOM 4295 N N . ARG A 1 588 ? -18.990 -2.116 14.210 1.00 76.69 588 ARG A N 1
ATOM 4296 C CA . ARG A 1 588 ? -17.764 -1.897 13.430 1.00 76.69 588 ARG A CA 1
ATOM 4297 C C . ARG A 1 588 ? -16.955 -3.169 13.264 1.00 76.69 588 ARG A C 1
ATOM 4299 O O . ARG A 1 588 ? -16.787 -3.923 14.215 1.00 76.69 588 ARG A O 1
ATOM 4306 N N . ILE A 1 589 ? -16.420 -3.386 12.069 1.00 70.56 589 ILE A N 1
ATOM 4307 C CA . ILE A 1 589 ? -15.554 -4.526 11.757 1.00 70.56 589 ILE A CA 1
ATOM 4308 C C . ILE A 1 589 ? -14.132 -4.012 11.550 1.00 70.56 589 ILE A C 1
ATOM 4310 O O . ILE A 1 589 ? -13.894 -3.160 10.700 1.00 70.56 589 ILE A O 1
ATOM 4314 N N . CYS A 1 590 ? -13.178 -4.534 12.313 1.00 67.56 590 CYS A N 1
ATOM 4315 C CA . CYS A 1 590 ? -11.755 -4.262 12.129 1.00 67.56 590 CYS A CA 1
ATOM 4316 C C . CYS A 1 590 ? -11.074 -5.571 11.729 1.00 67.56 590 CYS A C 1
ATOM 4318 O O . CYS A 1 590 ? -10.784 -6.424 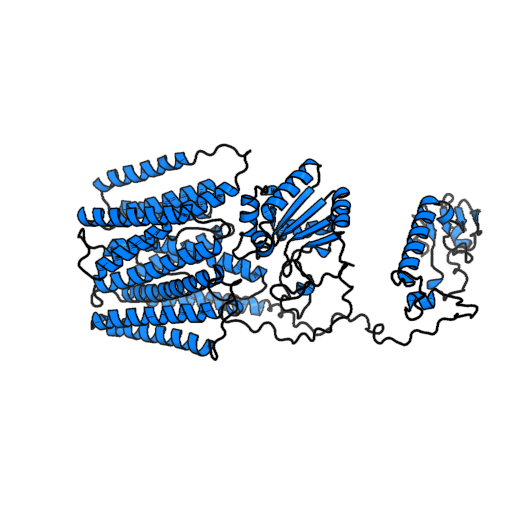12.571 1.00 67.56 590 CYS A O 1
ATOM 4320 N N . ALA A 1 591 ? -10.866 -5.758 10.428 1.00 66.31 591 ALA A N 1
ATOM 4321 C CA . ALA A 1 591 ? -10.275 -6.974 9.885 1.00 66.31 591 ALA A CA 1
ATOM 4322 C C . ALA A 1 591 ? -8.809 -6.748 9.507 1.00 66.31 591 ALA A C 1
ATOM 4324 O O . ALA A 1 591 ? -8.489 -5.793 8.798 1.00 66.31 591 ALA A O 1
ATOM 4325 N N . ASP A 1 592 ? -7.928 -7.661 9.924 1.00 72.12 592 ASP A N 1
ATOM 4326 C CA . ASP A 1 592 ? -6.606 -7.769 9.314 1.00 72.12 592 ASP A CA 1
ATOM 4327 C C . ASP A 1 592 ? -6.702 -8.594 8.030 1.00 72.12 592 ASP A C 1
ATOM 4329 O O . ASP A 1 592 ? -7.145 -9.744 8.043 1.00 72.12 592 ASP A O 1
ATOM 4333 N N . ALA A 1 593 ? -6.237 -8.026 6.920 1.00 62.31 593 ALA A N 1
ATOM 4334 C CA . ALA A 1 593 ? -6.179 -8.673 5.620 1.00 62.31 593 ALA A CA 1
ATOM 4335 C C . ALA A 1 593 ? -5.439 -10.006 5.671 1.00 62.31 593 ALA A C 1
ATOM 4337 O O . ALA A 1 593 ? -5.837 -10.928 4.966 1.00 62.31 593 ALA A O 1
ATOM 4338 N N . VAL A 1 594 ? -4.388 -10.153 6.486 1.00 67.81 594 VAL A N 1
ATOM 4339 C CA . VAL A 1 594 ? -3.659 -11.429 6.549 1.00 67.81 594 VAL A CA 1
ATOM 4340 C C . VAL A 1 594 ? -4.507 -12.507 7.223 1.00 67.81 594 VAL A C 1
ATOM 4342 O O . VAL A 1 594 ? -4.667 -13.591 6.662 1.00 67.81 594 VAL A O 1
ATOM 4345 N N . GLY A 1 595 ? -5.065 -12.221 8.402 1.00 70.12 595 GLY A N 1
ATOM 4346 C CA . GLY A 1 595 ? -5.904 -13.172 9.137 1.00 70.12 595 GLY A CA 1
ATOM 4347 C C . GLY A 1 595 ? -7.188 -13.523 8.384 1.00 70.12 595 GLY A C 1
ATOM 4348 O O . GLY A 1 595 ? -7.521 -14.701 8.245 1.00 70.12 595 GLY A O 1
ATOM 4349 N N . MET A 1 596 ? -7.852 -12.509 7.826 1.00 80.38 596 MET A N 1
ATOM 4350 C CA . MET A 1 596 ? -9.065 -12.652 7.024 1.00 80.38 596 MET A CA 1
ATOM 4351 C C . MET A 1 596 ? -8.813 -13.458 5.742 1.00 80.38 596 MET A C 1
ATOM 4353 O O . MET A 1 596 ? -9.542 -14.416 5.480 1.00 80.38 596 MET A O 1
ATOM 4357 N N . ALA A 1 597 ? -7.770 -13.125 4.969 1.00 72.00 597 ALA A N 1
ATOM 4358 C CA . ALA A 1 597 ? -7.485 -13.789 3.693 1.00 72.00 597 ALA A CA 1
ATOM 4359 C C . ALA A 1 597 ? -7.074 -15.253 3.870 1.00 72.00 597 ALA A C 1
ATOM 4361 O O . ALA A 1 597 ? -7.514 -16.113 3.107 1.00 72.00 597 ALA A O 1
ATOM 4362 N N . VAL A 1 598 ? -6.252 -15.558 4.884 1.00 74.06 598 VAL A N 1
ATOM 4363 C CA . VAL A 1 598 ? -5.822 -16.940 5.164 1.00 74.06 598 VAL A CA 1
ATOM 4364 C C . VAL A 1 598 ? -7.020 -17.821 5.526 1.00 74.06 598 VAL A C 1
ATOM 4366 O O . VAL A 1 598 ? -7.070 -18.975 5.106 1.00 74.06 598 VAL A O 1
ATOM 4369 N N . ALA A 1 599 ? -7.999 -17.276 6.251 1.00 73.75 599 ALA A N 1
ATOM 4370 C CA . ALA A 1 599 ? -9.234 -17.976 6.596 1.00 73.75 599 ALA A CA 1
ATOM 4371 C C . ALA A 1 599 ? -10.305 -17.938 5.487 1.00 73.75 599 ALA A C 1
ATOM 4373 O O . ALA A 1 599 ? -11.344 -18.575 5.637 1.00 73.75 599 ALA A O 1
ATOM 4374 N N . LYS A 1 600 ? -10.080 -17.192 4.393 1.00 80.12 600 LYS A N 1
ATOM 4375 C CA . LYS A 1 600 ? -11.098 -16.852 3.380 1.00 80.12 600 LYS A CA 1
ATOM 4376 C C . LYS A 1 600 ? -12.386 -16.268 3.987 1.00 80.12 600 LYS A C 1
ATOM 4378 O O . LYS A 1 600 ? -13.482 -16.492 3.477 1.00 80.12 600 LYS A O 1
ATOM 4383 N N . ALA A 1 601 ? -12.254 -15.519 5.081 1.00 81.81 601 ALA A N 1
ATOM 4384 C CA . ALA A 1 601 ? -13.386 -15.024 5.861 1.00 81.81 601 ALA A CA 1
ATOM 4385 C C . ALA A 1 601 ? -14.129 -13.851 5.193 1.00 81.81 601 ALA A C 1
ATOM 4387 O O . ALA A 1 601 ? -15.238 -13.530 5.605 1.00 81.81 601 ALA A O 1
ATOM 4388 N N . GLN A 1 602 ? -13.558 -13.227 4.157 1.00 84.44 602 GLN A N 1
ATOM 4389 C CA . GLN A 1 602 ? -14.135 -12.050 3.498 1.00 84.44 602 GLN A CA 1
ATOM 4390 C C . GLN A 1 602 ? -15.554 -12.281 2.949 1.00 84.44 602 GLN A C 1
ATOM 4392 O O . GLN A 1 602 ? -16.395 -11.396 3.066 1.00 84.44 602 GLN A O 1
ATOM 4397 N N . TYR A 1 603 ? -15.852 -13.477 2.429 1.00 87.94 603 TYR A N 1
ATOM 4398 C CA . TYR A 1 603 ? -17.187 -13.817 1.921 1.00 87.94 603 TYR A CA 1
ATOM 4399 C C . TYR A 1 603 ? -18.216 -13.918 3.052 1.00 87.94 603 TYR A C 1
ATOM 4401 O O . TYR A 1 603 ? -19.294 -13.344 2.960 1.00 87.94 603 TYR A O 1
ATOM 4409 N N . ALA A 1 604 ? -17.842 -14.553 4.167 1.00 85.00 604 ALA A N 1
ATOM 4410 C CA . ALA A 1 604 ? -18.692 -14.622 5.353 1.00 85.00 604 ALA A CA 1
ATOM 4411 C C . ALA A 1 604 ? -18.929 -13.233 5.969 1.00 85.00 604 ALA A C 1
ATOM 4413 O O . ALA A 1 604 ? -20.024 -12.946 6.446 1.00 85.00 604 ALA A O 1
ATOM 4414 N N . ILE A 1 605 ? -17.920 -12.352 5.930 1.00 84.00 605 ILE A N 1
ATOM 4415 C CA . ILE A 1 605 ? -18.065 -10.952 6.350 1.00 84.00 605 ILE A CA 1
ATOM 4416 C C . ILE A 1 605 ? -19.066 -10.229 5.447 1.00 84.00 605 ILE A C 1
ATOM 4418 O O . ILE A 1 605 ? -19.916 -9.515 5.971 1.00 84.00 605 ILE A O 1
ATOM 4422 N N . ASN A 1 606 ? -19.006 -10.419 4.126 1.00 86.62 606 ASN A N 1
ATOM 4423 C CA . ASN A 1 606 ? -19.965 -9.804 3.211 1.00 86.62 606 ASN A CA 1
ATOM 4424 C C . ASN A 1 606 ? -21.402 -10.261 3.489 1.00 86.62 606 ASN A C 1
ATOM 4426 O O . ASN A 1 606 ? -22.281 -9.418 3.660 1.00 86.62 606 ASN A O 1
ATOM 4430 N N . ASP A 1 607 ? -21.629 -11.569 3.616 1.00 85.81 607 ASP A N 1
ATOM 4431 C CA . ASP A 1 607 ? -22.960 -12.120 3.900 1.00 85.81 607 ASP A CA 1
ATOM 4432 C C . ASP A 1 607 ? -23.505 -11.609 5.240 1.00 85.81 607 ASP A C 1
ATOM 4434 O O . ASP A 1 607 ? -24.675 -11.230 5.355 1.00 85.81 607 ASP A O 1
ATOM 4438 N N . MET A 1 608 ? -22.638 -11.521 6.252 1.00 83.31 608 MET A N 1
ATOM 4439 C CA . MET A 1 608 ? -22.979 -10.963 7.558 1.00 83.31 608 MET A CA 1
ATOM 4440 C C . MET A 1 608 ? -23.315 -9.468 7.467 1.00 83.31 608 MET A C 1
ATOM 4442 O O . MET A 1 608 ? -24.353 -9.049 7.976 1.00 83.31 608 MET A O 1
ATOM 4446 N N . VAL A 1 609 ? -22.485 -8.658 6.801 1.00 84.62 609 VAL A N 1
ATOM 4447 C CA . VAL A 1 609 ? -22.727 -7.215 6.617 1.00 84.62 609 VAL A CA 1
ATOM 4448 C C . VAL A 1 609 ? -24.018 -6.978 5.833 1.00 84.62 609 VAL A C 1
ATOM 4450 O O . VAL A 1 609 ? -24.805 -6.114 6.215 1.00 84.62 609 VAL A O 1
ATOM 4453 N N . ALA A 1 610 ? -24.275 -7.754 4.779 1.00 86.38 610 ALA A N 1
ATOM 4454 C CA . ALA A 1 610 ? -25.504 -7.669 3.996 1.00 86.38 610 ALA A CA 1
ATOM 4455 C C . ALA A 1 610 ? -26.739 -8.002 4.848 1.00 86.38 610 ALA A C 1
ATOM 4457 O O . ALA A 1 610 ? -27.715 -7.248 4.848 1.00 86.38 610 ALA A O 1
ATOM 4458 N N . THR A 1 611 ? -26.669 -9.083 5.632 1.00 85.94 611 THR A N 1
ATOM 4459 C CA . THR A 1 611 ? -27.763 -9.510 6.516 1.00 85.94 611 THR A CA 1
ATOM 4460 C C . THR A 1 611 ? -28.050 -8.457 7.588 1.00 85.94 611 THR A C 1
ATOM 4462 O O . THR A 1 611 ? -29.197 -8.049 7.754 1.00 85.94 611 THR A O 1
ATOM 4465 N N . LEU A 1 612 ? -27.023 -7.941 8.267 1.00 84.44 612 LEU A N 1
ATOM 4466 C CA . LEU A 1 612 ? -27.187 -6.944 9.331 1.00 84.44 612 LEU A CA 1
ATOM 4467 C C . LEU A 1 612 ? -27.648 -5.575 8.800 1.00 84.44 612 LEU A C 1
ATOM 4469 O O . LEU A 1 612 ? -28.459 -4.898 9.435 1.00 84.44 612 LEU A O 1
ATOM 4473 N N . ARG A 1 613 ? -27.205 -5.166 7.603 1.00 84.50 613 ARG A N 1
ATOM 4474 C CA . ARG A 1 613 ? -27.727 -3.945 6.962 1.00 84.50 613 ARG A CA 1
ATOM 4475 C C . ARG A 1 613 ? -29.191 -4.101 6.556 1.00 84.50 613 ARG A C 1
ATOM 4477 O O . ARG A 1 613 ? -29.937 -3.129 6.653 1.00 84.50 613 ARG A O 1
ATOM 4484 N N . SER A 1 614 ? -29.627 -5.302 6.162 1.00 86.38 614 SER A N 1
ATOM 4485 C CA . SER A 1 614 ? -31.040 -5.559 5.837 1.00 86.38 614 SER A CA 1
ATOM 4486 C C . SER A 1 614 ? -31.972 -5.382 7.043 1.00 86.38 614 SER A C 1
ATOM 4488 O O . SER A 1 614 ? -33.128 -5.002 6.874 1.00 86.38 614 SER A O 1
ATOM 4490 N N . THR A 1 615 ? -31.454 -5.566 8.262 1.00 85.62 615 THR A N 1
ATOM 4491 C CA . THR A 1 615 ? -32.179 -5.321 9.517 1.00 85.62 615 THR A CA 1
ATOM 4492 C C . THR A 1 615 ? -32.036 -3.884 10.036 1.00 85.62 615 THR A C 1
ATOM 4494 O O . THR A 1 615 ? -32.526 -3.580 11.119 1.00 85.62 615 THR A O 1
ATOM 4497 N N . GLY A 1 616 ? -31.375 -2.989 9.288 1.00 83.00 616 GLY A N 1
ATOM 4498 C CA . GLY A 1 616 ? -31.206 -1.575 9.645 1.00 83.00 616 GLY A CA 1
ATOM 4499 C C . GLY A 1 616 ? -30.023 -1.263 10.570 1.00 83.00 616 GLY A C 1
ATOM 4500 O O . GLY A 1 616 ? -29.924 -0.138 11.055 1.00 83.00 616 GLY A O 1
ATOM 4501 N N . ILE A 1 617 ? -29.117 -2.217 10.812 1.00 83.94 617 ILE A N 1
ATOM 4502 C CA . ILE A 1 617 ? -27.929 -2.001 11.654 1.00 83.94 617 ILE A CA 1
ATOM 4503 C C . ILE A 1 617 ? -26.874 -1.227 10.855 1.00 83.94 617 ILE A C 1
ATOM 4505 O O . ILE A 1 617 ? -26.575 -1.554 9.701 1.00 83.94 617 ILE A O 1
ATOM 4509 N N . ASN A 1 618 ? -26.276 -0.203 11.471 1.00 83.94 618 ASN A N 1
ATOM 4510 C CA . ASN A 1 618 ? -25.194 0.560 10.855 1.00 83.94 618 ASN A CA 1
ATOM 4511 C C . ASN A 1 618 ? -23.879 -0.227 10.953 1.00 83.94 618 ASN A C 1
ATOM 4513 O O . ASN A 1 618 ? -23.182 -0.178 11.970 1.00 83.94 618 ASN A O 1
ATOM 4517 N N . CYS A 1 619 ? -23.563 -0.976 9.895 1.00 85.12 619 CYS A N 1
ATOM 4518 C CA . CYS A 1 619 ? -22.334 -1.754 9.779 1.00 85.12 619 CYS A CA 1
ATOM 4519 C C . CYS A 1 619 ? -21.280 -1.010 8.956 1.00 85.12 619 CYS A C 1
ATOM 4521 O O . CYS A 1 619 ? -21.483 -0.773 7.764 1.00 85.12 619 CYS A O 1
ATOM 4523 N N . ARG A 1 620 ? -20.134 -0.702 9.574 1.00 85.12 620 ARG A N 1
ATOM 4524 C CA . ARG A 1 620 ? -18.969 -0.095 8.904 1.00 85.12 620 ARG A CA 1
ATOM 4525 C C . ARG A 1 620 ? -17.696 -0.892 9.176 1.00 85.12 620 ARG A C 1
ATOM 4527 O O . ARG A 1 620 ? -17.529 -1.462 10.248 1.00 85.12 620 ARG A O 1
ATOM 4534 N N . SER A 1 621 ? -16.790 -0.941 8.213 1.00 83.25 621 SER A N 1
ATOM 4535 C CA . SER A 1 621 ? -15.500 -1.618 8.299 1.00 83.25 621 SER A CA 1
ATOM 4536 C C . SER A 1 621 ? -14.381 -0.587 8.375 1.00 83.25 621 SER A C 1
ATOM 4538 O O . SER A 1 621 ? -14.284 0.271 7.505 1.00 83.25 621 SER A O 1
ATOM 4540 N N . GLY A 1 622 ? -13.526 -0.683 9.390 1.00 83.62 622 GLY A N 1
ATOM 4541 C CA . GLY A 1 622 ? -12.336 0.153 9.544 1.00 83.62 622 GLY A CA 1
ATOM 4542 C C . GLY A 1 622 ? -11.083 -0.586 9.103 1.00 83.62 622 GLY A C 1
ATOM 4543 O O . GLY A 1 622 ? -10.814 -1.689 9.587 1.00 83.62 622 GLY A O 1
ATOM 4544 N N . ILE A 1 623 ? -10.307 0.023 8.210 1.00 82.00 623 ILE A N 1
ATOM 4545 C CA . ILE A 1 623 ? -9.041 -0.526 7.720 1.00 82.00 623 ILE A CA 1
ATOM 4546 C C . ILE A 1 623 ? -7.889 0.338 8.220 1.00 82.00 623 ILE A C 1
ATOM 4548 O O . ILE A 1 623 ? -7.882 1.555 8.069 1.00 82.00 623 ILE A O 1
ATOM 4552 N N . HIS A 1 624 ? -6.879 -0.307 8.798 1.00 83.50 624 HIS A N 1
ATOM 4553 C CA . HIS A 1 624 ? -5.625 0.367 9.105 1.00 83.50 624 HIS A CA 1
ATOM 4554 C C . HIS A 1 624 ? -4.715 0.373 7.858 1.00 83.50 624 HIS A C 1
ATOM 4556 O O . HIS A 1 624 ? -4.554 -0.685 7.243 1.00 83.50 624 HIS A O 1
ATOM 4562 N N . PRO A 1 625 ? -4.023 1.484 7.527 1.00 73.62 625 PRO A N 1
ATOM 4563 C CA . PRO A 1 625 ? -3.198 1.610 6.314 1.00 73.62 625 PRO A CA 1
ATOM 4564 C C . PRO A 1 625 ? -2.127 0.528 6.072 1.00 73.62 625 PRO A C 1
ATOM 4566 O O . PRO A 1 625 ? -1.721 0.297 4.937 1.00 73.62 625 PRO A O 1
ATOM 4569 N N . VAL A 1 626 ? -1.643 -0.143 7.125 1.00 72.94 626 VAL A N 1
ATOM 4570 C CA . VAL A 1 626 ? -0.570 -1.159 7.049 1.00 72.94 626 VAL A CA 1
ATOM 4571 C C . VAL A 1 626 ? -1.113 -2.588 7.034 1.00 72.94 626 VAL A C 1
ATOM 4573 O O . VAL A 1 626 ? -0.348 -3.548 7.101 1.00 72.94 626 VAL A O 1
ATOM 4576 N N . THR A 1 627 ? -2.435 -2.732 6.979 1.00 70.88 627 THR A N 1
ATOM 4577 C CA . THR A 1 627 ? -3.122 -4.016 7.046 1.00 70.88 627 THR A CA 1
ATOM 4578 C C . THR A 1 627 ? -2.895 -4.825 5.771 1.00 70.88 627 THR A C 1
ATOM 4580 O O . THR A 1 627 ? -3.298 -4.412 4.684 1.00 70.88 627 THR A O 1
ATOM 4583 N N . GLY A 1 628 ? -2.312 -6.018 5.906 1.00 71.06 628 GLY A N 1
ATOM 4584 C CA . GLY A 1 628 ? -1.998 -6.903 4.783 1.00 71.06 628 GLY A CA 1
ATOM 4585 C C . GLY A 1 628 ? -0.515 -6.983 4.437 1.00 71.06 628 GLY A C 1
ATOM 4586 O O . GLY A 1 628 ? 0.363 -6.631 5.221 1.00 71.06 628 GLY A O 1
ATOM 4587 N N . ARG A 1 629 ? -0.228 -7.528 3.253 1.00 68.94 629 ARG A N 1
ATOM 4588 C CA . ARG A 1 629 ? 1.131 -7.681 2.698 1.00 68.94 629 ARG A CA 1
ATOM 4589 C C . ARG A 1 629 ? 1.455 -6.642 1.622 1.00 68.94 629 ARG A C 1
ATOM 4591 O O . ARG A 1 629 ? 2.582 -6.605 1.138 1.00 68.94 629 ARG A O 1
ATOM 4598 N N . MET A 1 630 ? 0.472 -5.836 1.235 1.00 66.00 630 MET A N 1
ATOM 4599 C CA . MET A 1 630 ? 0.579 -4.740 0.277 1.00 66.00 630 MET A CA 1
ATOM 4600 C C . MET A 1 630 ? -0.391 -3.630 0.708 1.00 66.00 630 MET A C 1
ATOM 4602 O O . MET A 1 630 ? -1.465 -3.965 1.224 1.00 66.00 630 MET A O 1
ATOM 4606 N N . PRO A 1 631 ? -0.046 -2.343 0.514 1.00 62.81 631 PRO A N 1
ATOM 4607 C CA . PRO A 1 631 ? -0.989 -1.244 0.711 1.00 62.81 631 PRO A CA 1
ATOM 4608 C C . PRO A 1 631 ? -2.317 -1.509 -0.011 1.00 62.81 631 PRO A C 1
ATOM 4610 O O . PRO A 1 631 ? -2.344 -2.120 -1.078 1.00 62.81 631 PRO A O 1
ATOM 4613 N N . GLY A 1 632 ? -3.433 -1.165 0.636 1.00 69.38 632 GLY A N 1
ATOM 4614 C CA . GLY A 1 632 ? -4.772 -1.335 0.064 1.00 69.38 632 GLY A CA 1
ATOM 4615 C C . GLY A 1 632 ? -5.257 -2.784 -0.117 1.00 69.38 632 GLY A C 1
ATOM 4616 O O . GLY A 1 632 ? -6.399 -2.980 -0.532 1.00 69.38 632 GLY A O 1
ATOM 4617 N N . GLN A 1 633 ? -4.467 -3.813 0.228 1.00 72.88 633 GLN A N 1
ATOM 4618 C CA . GLN A 1 633 ? -4.848 -5.216 -0.004 1.00 72.88 633 GLN A CA 1
ATOM 4619 C C . GLN A 1 633 ? -6.170 -5.592 0.683 1.00 72.88 633 GLN A C 1
ATOM 4621 O O . GLN A 1 633 ? -6.985 -6.297 0.092 1.00 72.88 633 GLN A O 1
ATOM 4626 N N . CYS A 1 634 ? -6.401 -5.116 1.912 1.00 77.50 634 CYS A N 1
ATOM 4627 C CA . CYS A 1 634 ? -7.642 -5.391 2.644 1.00 77.50 634 CYS A CA 1
ATOM 4628 C C . CYS A 1 634 ? -8.882 -4.899 1.879 1.00 77.50 634 CYS A C 1
ATOM 4630 O O . CYS A 1 634 ? -9.852 -5.640 1.738 1.00 77.50 634 CYS A O 1
ATOM 4632 N N . ARG A 1 635 ? -8.811 -3.688 1.306 1.00 78.81 635 ARG A N 1
ATOM 4633 C CA . ARG A 1 635 ? -9.893 -3.091 0.508 1.00 78.81 635 ARG A CA 1
ATOM 4634 C C . ARG A 1 635 ? -10.233 -3.948 -0.702 1.00 78.81 635 ARG A C 1
ATOM 4636 O O . ARG A 1 635 ? -11.398 -4.229 -0.942 1.00 78.81 635 ARG A O 1
ATOM 4643 N N . VAL A 1 636 ? -9.211 -4.389 -1.435 1.00 77.19 636 VAL A N 1
ATOM 4644 C CA . VAL A 1 636 ? -9.387 -5.218 -2.636 1.00 77.19 636 VAL A CA 1
ATOM 4645 C C . VAL A 1 636 ? -10.040 -6.556 -2.289 1.00 77.19 636 VAL A C 1
ATOM 4647 O O . VAL A 1 636 ? -10.910 -7.009 -3.020 1.00 77.19 636 VAL A O 1
ATOM 4650 N N . LEU A 1 637 ? -9.658 -7.182 -1.173 1.00 81.00 637 LEU A N 1
ATOM 4651 C CA . LEU A 1 637 ? -10.242 -8.458 -0.744 1.00 81.00 637 LEU A CA 1
ATOM 4652 C C . LEU A 1 637 ? -11.702 -8.323 -0.298 1.00 81.00 637 LEU A C 1
ATOM 4654 O O . LEU A 1 637 ? -12.503 -9.220 -0.544 1.00 81.00 637 LEU A O 1
ATOM 4658 N N . LEU A 1 638 ? -12.047 -7.216 0.363 1.00 81.56 638 LEU A N 1
ATOM 4659 C CA . LEU A 1 638 ? -13.432 -6.919 0.731 1.00 81.56 638 LEU A CA 1
ATOM 4660 C C . LEU A 1 638 ? -14.276 -6.601 -0.510 1.00 81.56 638 LEU A C 1
ATOM 4662 O O . LEU A 1 638 ? -15.388 -7.108 -0.626 1.00 81.56 638 LEU A O 1
ATOM 4666 N N . ALA A 1 639 ? -13.725 -5.852 -1.467 1.00 82.25 639 ALA A N 1
ATOM 4667 C CA . ALA A 1 639 ? -14.367 -5.593 -2.754 1.00 82.25 639 ALA A CA 1
ATOM 4668 C C . ALA A 1 639 ? -14.563 -6.886 -3.569 1.00 82.25 639 ALA A C 1
ATOM 4670 O O . ALA A 1 639 ? -15.637 -7.106 -4.117 1.00 82.25 639 ALA A O 1
ATOM 4671 N N . GLU A 1 640 ? -13.579 -7.796 -3.578 1.00 82.62 640 GLU A N 1
ATOM 4672 C CA . GLU A 1 640 ? -13.707 -9.132 -4.186 1.00 82.62 640 GLU A CA 1
ATOM 4673 C C . GLU A 1 640 ? -14.858 -9.937 -3.571 1.00 82.62 640 GLU A C 1
ATOM 4675 O O . GLU A 1 640 ? -15.576 -10.636 -4.283 1.00 82.62 640 GLU A O 1
ATOM 4680 N N . ALA A 1 641 ? -15.061 -9.816 -2.258 1.00 84.12 641 ALA A N 1
ATOM 4681 C CA . ALA A 1 641 ? -16.184 -10.441 -1.571 1.00 84.12 641 ALA A CA 1
ATOM 4682 C C . ALA A 1 641 ? -17.533 -9.748 -1.827 1.00 84.12 641 ALA A C 1
ATOM 4684 O O . ALA A 1 641 ? -18.558 -10.283 -1.414 1.00 84.12 641 ALA A O 1
ATOM 4685 N N . GLY A 1 642 ? -17.549 -8.591 -2.496 1.00 82.62 642 GLY A N 1
ATOM 4686 C CA . GLY A 1 642 ? -18.751 -7.810 -2.784 1.00 82.62 642 GLY A CA 1
ATOM 4687 C C . GLY A 1 642 ? -19.131 -6.800 -1.699 1.00 82.62 642 GLY A C 1
ATOM 4688 O O . GLY A 1 642 ? -20.227 -6.243 -1.763 1.00 82.62 642 GLY A O 1
ATOM 4689 N N . VAL A 1 643 ? -18.250 -6.538 -0.724 1.00 82.62 643 VAL A N 1
ATOM 4690 C CA . VAL A 1 643 ? -18.512 -5.543 0.324 1.00 82.62 643 VAL A CA 1
ATOM 4691 C C . VAL A 1 643 ? -18.515 -4.142 -0.300 1.00 82.62 643 VAL A C 1
ATOM 4693 O O . VAL A 1 643 ? -17.519 -3.747 -0.913 1.00 82.62 643 VAL A O 1
ATOM 4696 N N . PRO A 1 644 ? -19.597 -3.363 -0.134 1.00 79.88 644 PRO A N 1
ATOM 4697 C CA . PRO A 1 644 ? -19.686 -2.019 -0.694 1.00 79.88 644 PRO A CA 1
ATOM 4698 C C . PRO A 1 644 ? -18.592 -1.078 -0.160 1.00 79.88 644 PRO A C 1
ATOM 4700 O O . PRO A 1 644 ? -18.293 -1.070 1.032 1.00 79.88 644 PRO A O 1
ATOM 4703 N N . TYR A 1 645 ? -17.996 -0.250 -1.021 1.00 76.62 645 TYR A N 1
ATOM 4704 C CA . TYR A 1 645 ? -16.894 0.636 -0.618 1.00 76.62 645 TYR A CA 1
ATOM 4705 C C . TYR A 1 645 ? -17.330 1.763 0.337 1.00 76.62 645 TYR A C 1
ATOM 4707 O O . TYR A 1 645 ? -16.501 2.274 1.077 1.00 76.62 645 TYR A O 1
ATOM 4715 N N . ASP A 1 646 ? -18.615 2.139 0.357 1.00 79.88 646 ASP A N 1
ATOM 4716 C CA . ASP A 1 646 ? -19.175 3.176 1.242 1.00 79.88 646 ASP A CA 1
ATOM 4717 C C . ASP A 1 646 ? -19.092 2.797 2.722 1.00 79.88 646 ASP A C 1
ATOM 4719 O O . ASP A 1 646 ? -19.058 3.669 3.587 1.00 79.88 646 ASP A O 1
ATOM 4723 N N . VAL A 1 647 ? -19.056 1.497 3.019 1.00 82.25 647 VAL A N 1
ATOM 4724 C CA . VAL A 1 647 ? -18.896 1.014 4.393 1.00 82.25 647 VAL A CA 1
ATOM 4725 C C . VAL A 1 647 ? -17.447 0.765 4.763 1.00 82.25 647 VAL A C 1
ATOM 4727 O O . VAL A 1 647 ? -17.178 0.492 5.927 1.00 82.25 647 VAL A O 1
ATOM 4730 N N . VAL A 1 648 ? -16.516 0.844 3.815 1.00 82.56 648 VAL A N 1
ATOM 4731 C CA . VAL A 1 648 ? -15.097 0.587 4.043 1.00 82.56 648 VAL A CA 1
ATOM 4732 C C . VAL A 1 648 ? -14.372 1.918 4.224 1.00 82.56 648 VAL A C 1
ATOM 4734 O O . VAL A 1 648 ? -14.122 2.631 3.259 1.00 82.56 648 VAL A O 1
ATOM 4737 N N . LEU A 1 649 ? -14.027 2.229 5.470 1.00 82.69 649 LEU A N 1
ATOM 4738 C CA . LEU A 1 649 ? -13.408 3.488 5.877 1.00 82.69 649 LEU A CA 1
ATOM 4739 C C . LEU A 1 649 ? -11.952 3.283 6.298 1.00 82.69 649 LEU A C 1
ATOM 4741 O O . LEU A 1 649 ? -11.584 2.227 6.833 1.00 82.69 649 LEU A O 1
ATOM 4745 N N . GLU A 1 650 ? -11.128 4.309 6.100 1.00 82.06 650 GLU A N 1
ATOM 4746 C CA . GLU A 1 650 ? -9.776 4.332 6.661 1.00 82.06 650 GLU A CA 1
ATOM 4747 C C . GLU A 1 650 ? -9.777 4.627 8.156 1.00 82.06 650 GLU A C 1
ATOM 4749 O O . GLU A 1 650 ? -10.722 5.168 8.730 1.00 82.06 650 GLU A O 1
ATOM 4754 N N . MET A 1 651 ? -8.652 4.300 8.785 1.00 82.69 651 MET A N 1
ATOM 4755 C CA . MET A 1 651 ? -8.373 4.594 10.186 1.00 82.69 651 MET A CA 1
ATOM 4756 C C . MET A 1 651 ? -8.656 6.057 10.562 1.00 82.69 651 MET A C 1
ATOM 4758 O O . MET A 1 651 ? -9.295 6.294 11.584 1.00 82.69 651 MET A O 1
ATOM 4762 N N . ASP A 1 652 ? -8.224 7.019 9.744 1.00 81.88 652 ASP A N 1
ATOM 4763 C CA . ASP A 1 652 ? -8.386 8.449 10.045 1.00 81.88 652 ASP A CA 1
ATOM 4764 C C . ASP A 1 652 ? -9.854 8.900 9.967 1.00 81.88 652 ASP A C 1
ATOM 4766 O O . ASP A 1 652 ? -10.261 9.808 10.682 1.00 81.88 652 ASP A O 1
ATOM 4770 N N . GLU A 1 653 ? -10.670 8.231 9.150 1.00 83.19 653 GLU A N 1
ATOM 4771 C CA . GLU A 1 653 ? -12.099 8.526 8.990 1.00 83.19 653 GLU A CA 1
ATOM 4772 C C . GLU A 1 653 ? -12.949 7.866 10.084 1.00 83.19 653 GLU A C 1
ATOM 4774 O O . GLU A 1 653 ? -14.031 8.345 10.417 1.00 83.19 653 GLU A O 1
ATOM 4779 N N . ILE A 1 654 ? -12.482 6.736 10.628 1.00 85.31 654 ILE A N 1
ATOM 4780 C CA . ILE A 1 654 ? -13.262 5.883 11.532 1.00 85.31 654 ILE A CA 1
ATOM 4781 C C . ILE A 1 654 ? -12.885 6.043 13.015 1.00 85.31 654 ILE A C 1
ATOM 4783 O O . ILE A 1 654 ? -13.621 5.581 13.888 1.00 85.31 654 ILE A O 1
ATOM 4787 N N . ASN A 1 655 ? -11.744 6.663 13.326 1.00 87.12 655 ASN A N 1
ATOM 478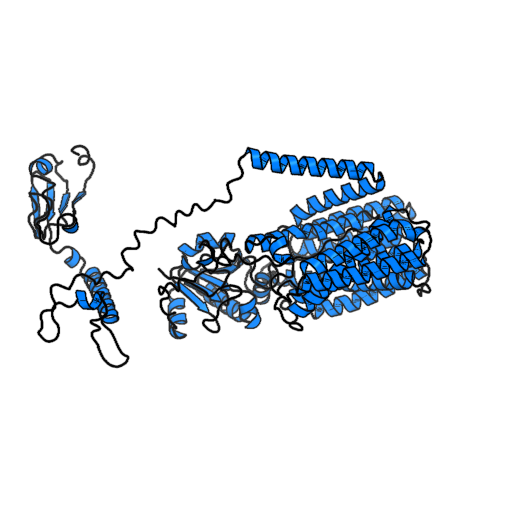8 C CA . ASN A 1 655 ? -11.192 6.662 14.683 1.00 87.12 655 ASN A CA 1
ATOM 4789 C C . ASN A 1 655 ? -12.005 7.482 15.698 1.00 87.12 655 ASN A C 1
ATOM 4791 O O . ASN A 1 655 ? -12.227 7.008 16.814 1.00 87.12 655 ASN A O 1
ATOM 4795 N N . ASP A 1 656 ? -12.501 8.664 15.325 1.00 89.00 656 ASP A N 1
ATOM 4796 C CA . ASP A 1 656 ? -13.287 9.545 16.222 1.00 89.00 656 ASP A CA 1
ATOM 4797 C C . ASP A 1 656 ? -14.637 8.946 16.644 1.00 89.00 656 ASP A C 1
ATOM 4799 O O . ASP A 1 656 ? -15.303 9.360 17.588 1.00 89.00 656 ASP A O 1
ATOM 4803 N N . ASP A 1 657 ? -14.984 7.879 15.960 1.00 88.00 657 ASP A N 1
ATOM 4804 C CA . ASP A 1 657 ? -16.309 7.363 15.761 1.00 88.00 657 ASP A CA 1
ATOM 4805 C C . ASP A 1 657 ? -16.508 6.097 16.649 1.00 88.00 657 ASP A C 1
ATOM 4807 O O . ASP A 1 657 ? -17.628 5.639 16.911 1.00 88.00 657 ASP A O 1
ATOM 4811 N N . PHE A 1 658 ? -15.412 5.530 17.181 1.00 85.44 658 PHE A N 1
ATOM 4812 C CA . PHE A 1 658 ? -15.422 4.366 18.080 1.00 85.44 658 PHE A CA 1
ATOM 4813 C C . PHE A 1 658 ? -16.104 4.628 19.430 1.00 85.44 658 PHE A C 1
ATOM 4815 O O . PHE A 1 658 ? -16.647 3.690 20.008 1.00 85.44 658 PHE A O 1
ATOM 4822 N N . GLY A 1 659 ? -16.127 5.873 19.922 1.00 86.88 659 GLY A N 1
ATOM 4823 C CA . GLY A 1 659 ? -16.759 6.210 21.208 1.00 86.88 659 GLY A CA 1
ATOM 4824 C C . GLY A 1 659 ? -18.281 6.019 21.225 1.00 86.88 659 GLY A C 1
ATOM 4825 O O . GLY A 1 659 ? -18.856 5.716 22.267 1.00 86.88 659 GLY A O 1
ATOM 4826 N N . GLU A 1 660 ? -18.932 6.135 20.067 1.00 87.00 660 GLU A N 1
ATOM 4827 C CA . GLU A 1 660 ? -20.380 5.926 19.909 1.00 87.00 660 GLU A CA 1
ATOM 4828 C C . GLU A 1 660 ? -20.731 4.482 19.515 1.00 87.00 660 GLU A C 1
ATOM 4830 O O . GLU A 1 660 ? -21.894 4.146 19.308 1.00 87.00 660 GLU A O 1
ATOM 4835 N N . THR A 1 661 ? -19.731 3.608 19.391 1.00 84.50 661 THR A N 1
ATOM 4836 C CA . THR A 1 661 ? -19.910 2.256 18.850 1.00 84.50 661 THR A CA 1
ATOM 4837 C C . THR A 1 661 ? -20.318 1.268 19.933 1.00 84.50 661 THR A C 1
ATOM 4839 O O . THR A 1 661 ? -19.653 1.156 20.966 1.00 84.50 661 THR A O 1
ATOM 4842 N N . ASP A 1 662 ? -21.380 0.503 19.673 1.00 84.94 662 ASP A N 1
ATOM 4843 C CA . ASP A 1 662 ? -21.848 -0.527 20.600 1.00 84.94 662 ASP A CA 1
ATOM 4844 C C . ASP A 1 662 ? -20.902 -1.731 20.607 1.00 84.94 662 ASP A C 1
ATOM 4846 O O . ASP A 1 662 ? -20.434 -2.144 21.666 1.00 84.94 662 ASP A O 1
ATOM 4850 N N . VAL A 1 663 ? -20.581 -2.274 19.427 1.00 84.00 663 VAL A N 1
ATOM 4851 C CA . VAL A 1 663 ? -19.711 -3.451 19.310 1.00 84.00 663 VAL A CA 1
ATOM 4852 C C . VAL A 1 663 ? -18.685 -3.284 18.201 1.00 84.00 663 VAL A C 1
ATOM 4854 O O . VAL A 1 663 ? -19.003 -2.878 17.080 1.00 84.00 663 VAL A O 1
ATOM 4857 N N . VAL A 1 664 ? -17.447 -3.662 18.509 1.00 86.31 664 VAL A N 1
ATOM 4858 C CA . VAL A 1 664 ? -16.369 -3.831 17.534 1.00 86.31 664 VAL A CA 1
ATOM 4859 C C . VAL A 1 664 ? -16.049 -5.312 17.389 1.00 86.31 664 VAL A C 1
ATOM 4861 O O . VAL A 1 664 ? -15.686 -5.980 18.357 1.00 86.31 664 VAL A O 1
ATOM 4864 N N . LEU A 1 665 ? -16.142 -5.816 16.164 1.00 85.50 665 LEU A N 1
ATOM 4865 C CA . LEU A 1 665 ? -15.717 -7.154 15.791 1.00 85.50 665 LEU A CA 1
ATOM 4866 C C . LEU A 1 665 ? -14.315 -7.104 15.181 1.00 85.50 665 LEU A C 1
ATOM 4868 O O . LEU A 1 665 ? -14.120 -6.591 14.078 1.00 85.50 665 LEU A O 1
ATOM 4872 N N . MET A 1 666 ? -13.338 -7.663 15.886 1.00 84.62 666 MET A N 1
ATOM 4873 C CA . MET A 1 666 ? -11.956 -7.747 15.429 1.00 84.62 666 MET A CA 1
ATOM 4874 C C . MET A 1 666 ? -11.649 -9.120 14.854 1.00 84.62 666 MET A C 1
ATOM 4876 O O . MET A 1 666 ? -11.730 -10.129 15.554 1.00 84.62 666 MET A O 1
ATOM 4880 N N . ILE A 1 667 ? -11.252 -9.153 13.584 1.00 82.25 667 ILE A N 1
ATOM 4881 C CA . ILE A 1 667 ? -11.005 -10.394 12.846 1.00 82.25 667 ILE A CA 1
ATOM 4882 C C . ILE A 1 667 ? -9.528 -10.453 12.474 1.00 82.25 667 ILE A C 1
ATOM 4884 O O . ILE A 1 667 ? -9.077 -9.783 11.546 1.00 82.25 667 ILE A O 1
ATOM 4888 N N . GLY A 1 668 ? -8.758 -11.250 13.215 1.00 76.31 668 GLY A N 1
ATOM 4889 C CA . GLY A 1 668 ? -7.343 -11.492 12.925 1.00 76.31 668 GLY A CA 1
ATOM 4890 C C . GLY A 1 668 ? -6.390 -10.309 13.144 1.00 76.31 668 GLY A C 1
ATOM 4891 O O . GLY A 1 668 ? -5.200 -10.479 12.899 1.00 76.31 668 GLY A O 1
ATOM 4892 N N . ALA A 1 669 ? -6.871 -9.153 13.610 1.00 81.38 669 ALA A N 1
ATOM 4893 C CA . ALA A 1 669 ? -6.046 -7.992 13.942 1.00 81.38 669 ALA A CA 1
ATOM 4894 C C . ALA A 1 669 ? -5.388 -8.126 15.325 1.00 81.38 669 ALA A C 1
ATOM 4896 O O . ALA A 1 669 ? -5.987 -8.658 16.260 1.00 81.38 669 ALA A O 1
ATOM 4897 N N . ASN A 1 670 ? -4.150 -7.636 15.451 1.00 82.00 670 ASN A N 1
ATOM 4898 C CA . ASN A 1 670 ? -3.428 -7.578 16.723 1.00 82.00 670 ASN A CA 1
ATOM 4899 C C . ASN A 1 670 ? -2.671 -6.248 16.873 1.00 82.00 670 ASN A C 1
ATOM 4901 O O . ASN A 1 670 ? -3.162 -5.336 17.525 1.00 82.00 670 ASN A O 1
ATOM 4905 N N . ASP A 1 671 ? -1.518 -6.097 16.217 1.00 82.06 671 ASP A N 1
ATOM 4906 C CA . ASP A 1 671 ? -0.656 -4.921 16.390 1.00 82.06 671 ASP A CA 1
ATOM 4907 C C . ASP A 1 671 ? -1.374 -3.602 16.020 1.00 82.06 671 ASP A C 1
ATOM 4909 O O . ASP A 1 671 ? -1.194 -2.594 16.693 1.00 82.06 671 ASP A O 1
ATOM 4913 N N . THR A 1 672 ? -2.245 -3.616 15.002 1.00 83.00 672 THR A N 1
ATOM 4914 C CA . THR A 1 672 ? -2.991 -2.448 14.481 1.00 83.00 672 THR A CA 1
ATOM 4915 C C . THR A 1 672 ? -4.089 -1.916 15.407 1.00 83.00 672 THR A C 1
ATOM 4917 O O . THR A 1 672 ? -4.648 -0.852 15.146 1.00 83.00 672 THR A O 1
ATOM 4920 N N . VAL A 1 673 ? -4.421 -2.651 16.467 1.00 85.62 673 VAL A N 1
ATOM 4921 C CA . VAL A 1 673 ? -5.492 -2.339 17.431 1.00 85.62 673 VAL A CA 1
ATOM 4922 C C . VAL A 1 673 ? -4.964 -2.319 18.872 1.00 85.62 673 VAL A C 1
ATOM 4924 O O . VAL A 1 673 ? -5.740 -2.250 19.823 1.00 85.62 673 VAL A O 1
ATOM 4927 N N . ASN A 1 674 ? -3.642 -2.427 19.053 1.00 85.44 674 ASN A N 1
ATOM 4928 C CA . ASN A 1 674 ? -3.025 -2.633 20.358 1.00 85.44 674 ASN A CA 1
ATOM 4929 C C . ASN A 1 674 ? -2.749 -1.286 21.063 1.00 85.44 674 ASN A C 1
ATOM 4931 O O . ASN A 1 674 ? -1.949 -0.494 20.556 1.00 85.44 674 ASN A O 1
ATOM 4935 N N . PRO A 1 675 ? -3.341 -1.014 22.244 1.00 83.75 675 PRO A N 1
ATOM 4936 C CA . PRO A 1 675 ? -3.147 0.249 22.959 1.00 83.75 675 PRO A CA 1
ATOM 4937 C C . PRO A 1 675 ? -1.719 0.444 23.478 1.00 83.75 675 PRO A C 1
ATOM 4939 O O . PRO A 1 675 ? -1.334 1.582 23.740 1.00 83.75 675 PRO A O 1
ATOM 4942 N N . ILE A 1 676 ? -0.897 -0.613 23.550 1.00 79.19 676 ILE A N 1
ATOM 4943 C CA . ILE A 1 676 ? 0.518 -0.510 23.948 1.00 79.19 676 ILE A CA 1
ATOM 4944 C C . ILE A 1 676 ? 1.344 0.373 22.993 1.00 79.19 676 ILE A C 1
ATOM 4946 O O . ILE A 1 676 ? 2.452 0.787 23.323 1.00 79.19 676 ILE A O 1
ATOM 4950 N N . ALA A 1 677 ? 0.821 0.681 21.801 1.00 78.75 677 ALA A N 1
ATOM 4951 C CA . ALA A 1 677 ? 1.421 1.660 20.900 1.00 78.75 677 ALA A CA 1
ATOM 4952 C C . ALA A 1 677 ? 1.433 3.087 21.486 1.00 78.75 677 ALA A C 1
ATOM 4954 O O . ALA A 1 677 ? 2.268 3.899 21.093 1.00 78.75 677 ALA A O 1
ATOM 4955 N N . LEU A 1 678 ? 0.549 3.398 22.440 1.00 79.12 678 LEU A N 1
ATOM 4956 C CA . LEU A 1 678 ? 0.514 4.691 23.132 1.00 79.12 678 LEU A CA 1
ATOM 4957 C C . LEU A 1 678 ? 1.515 4.774 24.295 1.00 79.12 678 LEU A C 1
ATOM 4959 O O . LEU A 1 678 ? 1.784 5.868 24.787 1.00 79.12 678 LEU A O 1
ATOM 4963 N N . GLU A 1 679 ? 2.071 3.642 24.736 1.00 75.00 679 GLU A N 1
ATOM 4964 C CA . GLU A 1 679 ? 2.976 3.591 25.882 1.00 75.00 679 GLU A CA 1
ATOM 4965 C C . GLU A 1 679 ? 4.448 3.771 25.465 1.00 75.00 679 GLU A C 1
ATOM 4967 O O . GLU A 1 679 ? 4.954 3.054 24.589 1.00 75.00 679 GLU A O 1
ATOM 4972 N N . PRO A 1 680 ? 5.186 4.703 26.099 1.00 70.31 680 PRO A N 1
ATOM 4973 C CA . PRO A 1 680 ? 6.596 4.913 25.801 1.00 70.31 680 PRO A CA 1
ATOM 4974 C C . PRO A 1 680 ? 7.436 3.711 26.263 1.00 70.31 680 PRO A C 1
ATOM 4976 O O . PRO A 1 680 ? 7.427 3.345 27.434 1.00 70.31 680 PRO A O 1
ATOM 4979 N N . GLY A 1 681 ? 8.207 3.118 25.344 1.00 68.75 681 GLY A N 1
ATOM 4980 C CA . GLY A 1 681 ? 9.084 1.964 25.615 1.00 68.75 681 GLY A CA 1
ATOM 4981 C C . GLY A 1 681 ? 8.647 0.655 24.950 1.00 68.75 681 GLY A C 1
ATOM 4982 O O . GLY A 1 681 ? 9.447 -0.276 24.866 1.00 68.75 681 GLY A O 1
ATOM 4983 N N . SER A 1 682 ? 7.429 0.601 24.405 1.00 72.00 682 SER A N 1
ATOM 4984 C CA . SER A 1 682 ? 6.955 -0.524 23.593 1.00 72.00 682 SER A CA 1
ATOM 4985 C C . SER A 1 682 ? 7.689 -0.635 22.250 1.00 72.00 682 SER A C 1
ATOM 4987 O O . SER A 1 682 ? 8.111 0.360 21.657 1.00 72.00 682 SER A O 1
ATOM 4989 N N . SER A 1 683 ? 7.782 -1.85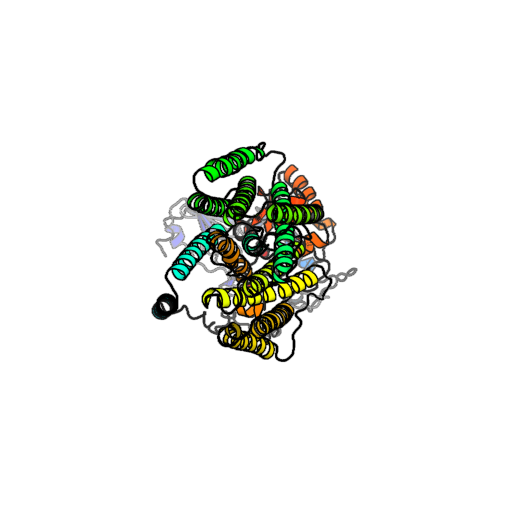5 21.708 1.00 70.06 683 SER A N 1
ATOM 4990 C CA . SER A 1 683 ? 8.365 -2.106 20.378 1.00 70.06 683 SER A CA 1
ATOM 4991 C C . SER A 1 683 ? 7.567 -1.481 19.220 1.00 70.06 683 SER A C 1
ATOM 4993 O O . SER A 1 683 ? 8.103 -1.340 18.116 1.00 70.06 683 SER A O 1
ATOM 4995 N N . ILE A 1 684 ? 6.314 -1.091 19.486 1.00 74.31 684 ILE A N 1
ATOM 4996 C CA . ILE A 1 684 ? 5.402 -0.396 18.565 1.00 74.31 684 ILE A CA 1
ATOM 4997 C C . ILE A 1 684 ? 4.989 0.996 19.076 1.00 74.31 684 ILE A C 1
ATOM 4999 O O . ILE A 1 684 ? 3.997 1.553 18.612 1.00 74.31 684 ILE A O 1
ATOM 5003 N N . ALA A 1 685 ? 5.742 1.571 20.022 1.00 75.75 685 ALA A N 1
ATOM 5004 C CA . ALA A 1 685 ? 5.455 2.898 20.566 1.00 75.75 685 ALA A CA 1
ATOM 5005 C C . ALA A 1 685 ? 5.391 3.971 19.459 1.00 75.75 685 ALA A C 1
ATOM 5007 O O . ALA A 1 685 ? 6.271 4.050 18.595 1.00 75.75 685 ALA A O 1
ATOM 5008 N N . GLY A 1 686 ? 4.351 4.804 19.488 1.00 78.56 686 GLY A N 1
ATOM 5009 C CA . GLY A 1 686 ? 4.082 5.875 18.525 1.00 78.56 686 GLY A CA 1
ATOM 5010 C C . GLY A 1 686 ? 3.468 5.424 17.194 1.00 78.56 686 GLY A C 1
ATOM 5011 O O . GLY A 1 686 ? 3.281 6.259 16.311 1.00 78.56 686 GLY A O 1
ATOM 5012 N N . MET A 1 687 ? 3.156 4.134 17.022 1.00 81.88 687 MET A N 1
ATOM 5013 C CA . MET A 1 687 ? 2.384 3.663 15.869 1.00 81.88 687 MET A CA 1
ATOM 5014 C C . MET A 1 687 ? 0.927 4.145 15.996 1.00 81.88 687 MET A C 1
ATOM 5016 O O . MET A 1 687 ? 0.312 3.899 17.036 1.00 81.88 687 MET A O 1
ATOM 5020 N N . PRO A 1 688 ? 0.349 4.828 14.989 1.00 83.50 688 PRO A N 1
ATOM 5021 C CA . PRO A 1 688 ? -1.081 5.112 14.999 1.00 83.50 688 PRO A CA 1
ATOM 5022 C C . PRO A 1 688 ? -1.844 3.786 14.923 1.00 83.50 688 PRO A C 1
ATOM 5024 O O . PRO A 1 688 ? -1.456 2.907 14.166 1.00 83.50 688 PRO A O 1
ATOM 5027 N N . VAL A 1 689 ? -2.893 3.624 15.726 1.00 87.94 689 VAL A N 1
ATOM 5028 C CA . VAL A 1 689 ? -3.678 2.383 15.825 1.00 87.94 689 VAL A CA 1
ATOM 5029 C C . VAL A 1 689 ? -5.172 2.696 15.806 1.00 87.94 689 VAL A C 1
ATOM 5031 O O . VAL A 1 689 ? -5.589 3.811 16.127 1.00 87.94 689 VAL A O 1
ATOM 5034 N N . LEU A 1 690 ? -5.988 1.701 15.455 1.00 87.12 690 LEU A N 1
ATOM 5035 C CA . LEU A 1 690 ? -7.442 1.781 15.583 1.00 87.12 690 LEU A CA 1
ATOM 5036 C C . LEU A 1 690 ? -7.818 1.731 17.070 1.00 87.12 690 LEU A C 1
ATOM 5038 O O . LEU A 1 690 ? -7.532 0.747 17.756 1.00 87.12 690 LEU A O 1
ATOM 5042 N N . ILE A 1 691 ? -8.481 2.776 17.567 1.00 88.88 691 ILE A N 1
ATOM 5043 C CA . ILE A 1 691 ? -8.794 2.956 18.999 1.00 88.88 691 ILE A CA 1
ATOM 5044 C C . ILE A 1 691 ? -10.044 2.180 19.447 1.00 88.88 691 ILE A C 1
ATOM 5046 O O . ILE A 1 691 ? -10.958 2.711 20.079 1.00 88.88 691 ILE A O 1
ATOM 5050 N N . VAL A 1 692 ? -10.064 0.885 19.132 1.00 86.38 692 VAL A N 1
ATOM 5051 C CA . VAL A 1 692 ? -11.198 -0.036 19.324 1.00 86.38 692 VAL A CA 1
ATOM 5052 C C . VAL A 1 692 ? -11.661 -0.160 20.777 1.00 86.38 692 VAL A C 1
ATOM 5054 O O . VAL A 1 692 ? -12.835 -0.412 21.025 1.00 86.38 692 VAL A O 1
ATOM 5057 N N . TRP A 1 693 ? -10.765 0.052 21.745 1.00 85.06 693 TRP A N 1
ATOM 5058 C CA . TRP A 1 693 ? -11.065 -0.040 23.180 1.00 85.06 693 TRP A CA 1
ATOM 5059 C C . TRP A 1 693 ? -11.961 1.096 23.694 1.00 85.06 693 TRP A C 1
ATOM 5061 O O . TRP A 1 693 ? -12.380 1.057 24.846 1.00 85.06 693 TRP A O 1
ATOM 5071 N N . LYS A 1 694 ? -12.251 2.115 22.871 1.00 87.44 694 LYS A N 1
ATOM 5072 C CA . LYS A 1 694 ? -13.252 3.145 23.191 1.00 87.44 694 LYS A CA 1
ATOM 5073 C C . LYS A 1 694 ? -14.698 2.681 22.971 1.00 87.44 694 LYS A C 1
ATOM 5075 O O . LYS A 1 694 ? -15.606 3.364 23.433 1.00 87.44 694 LYS A O 1
ATOM 5080 N N . ALA A 1 695 ? -14.914 1.570 22.267 1.00 85.88 695 ALA A N 1
ATOM 5081 C CA . ALA A 1 695 ? -16.248 1.014 22.056 1.00 85.88 695 ALA A CA 1
ATOM 5082 C C . ALA A 1 695 ? -16.794 0.342 23.325 1.00 85.88 695 ALA A C 1
ATOM 5084 O O . ALA A 1 695 ? -16.024 -0.083 24.188 1.00 85.88 695 ALA A O 1
ATOM 5085 N N . LYS A 1 696 ? -18.123 0.193 23.424 1.00 84.12 696 LYS A N 1
ATOM 5086 C CA . LYS A 1 696 ? -18.761 -0.421 24.607 1.00 84.12 696 LYS A CA 1
ATOM 5087 C C . LYS A 1 696 ? -18.379 -1.894 24.774 1.00 84.12 696 LYS A C 1
ATOM 5089 O O . LYS A 1 696 ? -18.227 -2.364 25.899 1.00 84.12 696 LYS A O 1
ATOM 5094 N N . GLN A 1 697 ? -18.228 -2.622 23.668 1.00 81.31 697 GLN A N 1
ATOM 5095 C CA . GLN A 1 697 ? -17.805 -4.017 23.669 1.00 81.31 697 GLN A CA 1
ATOM 5096 C C . GLN A 1 697 ? -16.883 -4.319 22.486 1.00 81.31 697 GLN A C 1
ATOM 5098 O O . GLN A 1 697 ? -17.099 -3.867 21.363 1.00 81.31 697 GLN A O 1
ATOM 5103 N N . VAL A 1 698 ? -15.860 -5.135 22.735 1.00 82.50 698 VAL A N 1
ATOM 5104 C CA . VAL A 1 698 ? -14.892 -5.566 21.725 1.00 82.50 698 VAL A CA 1
ATOM 5105 C C . VAL A 1 698 ? -14.835 -7.089 21.709 1.00 82.50 698 VAL A C 1
ATOM 5107 O O . VAL A 1 698 ? -14.651 -7.723 22.747 1.00 82.50 698 VAL A O 1
ATOM 5110 N N . ILE A 1 699 ? -14.998 -7.680 20.528 1.00 81.69 699 ILE A N 1
ATOM 5111 C CA . ILE A 1 699 ? -14.969 -9.127 20.305 1.00 81.69 699 ILE A CA 1
ATOM 5112 C C . ILE A 1 699 ? -13.744 -9.450 19.458 1.00 81.69 699 ILE A C 1
ATOM 5114 O O . ILE A 1 699 ? -13.610 -8.943 18.347 1.00 81.69 699 ILE A O 1
ATOM 5118 N N . VAL A 1 700 ? -12.857 -10.305 19.966 1.00 80.62 700 VAL A N 1
ATOM 5119 C CA . VAL A 1 700 ? -11.605 -10.665 19.286 1.00 80.62 700 VAL A CA 1
ATOM 5120 C C . VAL A 1 700 ? -11.683 -12.087 18.752 1.00 80.62 700 VAL A C 1
ATOM 5122 O O . VAL A 1 700 ? -11.750 -13.041 19.520 1.00 80.62 700 VAL A O 1
ATOM 5125 N N . MET A 1 701 ? -11.616 -12.240 17.432 1.00 77.06 701 MET A N 1
ATOM 5126 C CA . MET A 1 701 ? -11.551 -13.538 16.764 1.00 77.06 701 MET A CA 1
ATOM 5127 C C . MET A 1 701 ? -10.107 -13.846 16.347 1.00 77.06 701 MET A C 1
ATOM 5129 O O . MET A 1 701 ? -9.596 -13.319 15.352 1.00 77.06 701 MET A O 1
ATOM 5133 N N . LYS A 1 702 ? -9.441 -14.719 17.115 1.00 75.81 702 LYS A N 1
ATOM 5134 C CA . LYS A 1 702 ? -8.085 -15.241 16.854 1.00 75.81 702 LYS A CA 1
ATOM 5135 C C . LYS A 1 702 ? -8.000 -16.734 17.198 1.00 75.81 702 LYS A C 1
ATOM 5137 O O . LYS A 1 702 ? -8.786 -17.238 17.984 1.00 75.81 702 LYS A O 1
ATOM 5142 N N . ARG A 1 703 ? -7.027 -17.447 16.612 1.00 73.62 703 ARG A N 1
ATOM 5143 C CA . ARG A 1 703 ? -6.853 -18.911 16.782 1.00 73.62 703 ARG A CA 1
ATOM 5144 C C . ARG A 1 703 ? -6.478 -19.348 18.207 1.00 73.62 703 ARG A C 1
ATOM 5146 O O . ARG A 1 703 ? -6.672 -20.503 18.549 1.00 73.62 703 ARG A O 1
ATOM 5153 N N . GLY A 1 704 ? -5.872 -18.463 18.990 1.00 71.38 704 GLY A N 1
ATOM 5154 C CA . GLY A 1 704 ? -5.383 -18.723 20.348 1.00 71.38 704 GLY A CA 1
ATOM 5155 C C . GLY A 1 704 ? -4.575 -17.530 20.846 1.00 71.38 704 GLY A C 1
ATOM 5156 O O . GLY A 1 704 ? -4.304 -16.639 20.048 1.00 71.38 704 GLY A O 1
ATOM 5157 N N . MET A 1 705 ? -4.171 -17.497 22.119 1.00 68.94 705 MET A N 1
ATOM 5158 C CA . MET A 1 705 ? -3.651 -16.292 22.800 1.00 68.94 705 MET A CA 1
ATOM 5159 C C . MET A 1 705 ? -2.306 -15.741 22.302 1.00 68.94 705 MET A C 1
ATOM 5161 O O . MET A 1 705 ? -1.972 -14.612 22.631 1.00 68.94 705 MET A O 1
ATOM 5165 N N . ALA A 1 706 ? -1.605 -16.445 21.411 1.00 59.44 706 ALA A N 1
ATOM 5166 C CA . ALA A 1 706 ? -0.291 -16.060 20.894 1.00 59.44 706 ALA A CA 1
ATOM 5167 C C . ALA A 1 706 ? -0.166 -14.592 20.418 1.00 59.44 706 ALA A C 1
ATOM 5169 O O . ALA A 1 706 ? -1.127 -13.970 19.941 1.00 59.44 706 ALA A O 1
ATOM 5170 N N . ALA A 1 707 ? 1.064 -14.078 20.523 1.00 59.31 707 ALA A N 1
ATOM 5171 C CA . ALA A 1 707 ? 1.461 -12.745 20.089 1.00 59.31 707 ALA A CA 1
ATOM 5172 C C . ALA A 1 707 ? 1.329 -12.528 18.570 1.00 59.31 707 ALA A C 1
ATOM 5174 O O . ALA A 1 707 ? 1.289 -13.475 17.780 1.00 59.31 707 ALA A O 1
ATOM 5175 N N . GLY A 1 708 ? 1.230 -11.252 18.184 1.00 59.00 708 GLY A N 1
ATOM 5176 C CA . GLY A 1 708 ? 1.141 -10.784 16.803 1.00 59.00 708 GLY A CA 1
ATOM 5177 C C . GLY A 1 708 ? 2.508 -10.722 16.126 1.00 59.00 708 GLY A C 1
ATOM 5178 O O . GLY A 1 708 ? 3.365 -11.577 16.353 1.00 59.00 708 GLY A O 1
ATOM 5179 N N . LYS A 1 709 ? 2.733 -9.716 15.271 1.00 57.91 709 LYS A N 1
ATOM 5180 C CA . LYS A 1 709 ? 4.027 -9.562 14.577 1.00 57.91 709 LYS A CA 1
ATOM 5181 C C . LYS A 1 709 ? 5.111 -9.094 15.551 1.00 57.91 709 LYS A C 1
ATOM 5183 O O . LYS A 1 709 ? 6.254 -9.534 15.417 1.00 57.91 709 LYS A O 1
ATOM 5188 N N . ALA A 1 710 ? 4.765 -8.217 16.492 1.00 54.19 710 ALA A N 1
ATOM 5189 C CA . ALA A 1 710 ? 5.715 -7.640 17.440 1.00 54.19 710 ALA A CA 1
ATOM 5190 C C . ALA A 1 710 ? 5.384 -7.917 18.915 1.00 54.19 710 ALA A C 1
ATOM 5192 O O . ALA A 1 710 ? 6.308 -8.145 19.694 1.00 54.19 710 ALA A O 1
ATOM 5193 N N . VAL A 1 711 ? 4.104 -7.887 19.308 1.00 57.28 711 VAL A N 1
ATOM 5194 C CA . VAL A 1 711 ? 3.699 -7.913 20.727 1.00 57.28 711 VAL A CA 1
ATOM 5195 C C . VAL A 1 711 ? 2.446 -8.766 20.938 1.00 57.28 711 VAL A C 1
ATOM 5197 O O . VAL A 1 711 ? 1.673 -9.033 20.013 1.00 57.28 711 VAL A O 1
ATOM 5200 N N . GLU A 1 712 ? 2.254 -9.235 22.167 1.00 60.81 712 GLU A N 1
ATOM 5201 C CA . GLU A 1 712 ? 0.984 -9.789 22.622 1.00 60.81 712 GLU A CA 1
ATOM 5202 C C . GLU A 1 712 ? -0.108 -8.709 22.683 1.00 60.81 712 GLU A C 1
ATOM 5204 O O . GLU A 1 712 ? 0.169 -7.528 22.903 1.00 60.81 712 GLU A O 1
ATOM 5209 N N . LEU A 1 713 ? -1.356 -9.105 22.419 1.00 61.81 713 LEU A N 1
ATOM 5210 C CA . LEU A 1 713 ? -2.481 -8.174 22.415 1.00 61.81 713 LEU A CA 1
ATOM 5211 C C . LEU A 1 713 ? -2.841 -7.823 23.861 1.00 61.81 713 LEU A C 1
ATOM 5213 O O . LEU A 1 713 ? -3.351 -8.681 24.577 1.00 61.81 713 LEU A O 1
ATOM 5217 N N . MET A 1 714 ? -2.620 -6.574 24.270 1.00 56.47 714 MET A N 1
ATOM 5218 C CA . MET A 1 714 ? -2.972 -6.094 25.608 1.00 56.47 714 MET A CA 1
ATOM 5219 C C . MET A 1 714 ? -4.173 -5.163 25.515 1.00 56.47 714 MET A C 1
ATOM 5221 O O . MET A 1 714 ? -4.011 -3.978 25.267 1.00 56.47 714 MET A O 1
ATOM 5225 N N . ILE A 1 715 ? -5.388 -5.678 25.699 1.00 54.44 715 ILE A N 1
ATOM 5226 C CA . ILE A 1 715 ? -6.591 -4.838 25.784 1.00 54.44 715 ILE A CA 1
ATOM 5227 C C . ILE A 1 715 ? -7.057 -4.844 27.234 1.00 54.44 715 ILE A C 1
ATOM 5229 O O . ILE A 1 715 ? -7.644 -5.816 27.700 1.00 54.44 715 ILE A O 1
ATOM 5233 N N . SER A 1 716 ? -6.796 -3.749 27.946 1.00 36.47 716 SER A N 1
ATOM 5234 C CA . SER A 1 716 ? -7.423 -3.499 29.241 1.00 36.47 716 SER A CA 1
ATOM 5235 C C . SER A 1 716 ? -8.798 -2.882 28.988 1.00 36.47 716 SER A C 1
ATOM 5237 O O . SER A 1 716 ? -8.904 -1.724 28.583 1.00 36.47 716 SER A O 1
ATOM 5239 N N . LEU A 1 717 ? -9.851 -3.682 29.161 1.00 34.81 717 LEU A N 1
ATOM 5240 C CA . LEU A 1 717 ? -11.224 -3.183 29.211 1.00 34.81 717 LEU A CA 1
ATOM 5241 C C . LEU A 1 717 ? -11.392 -2.460 30.556 1.00 34.81 717 LEU A C 1
ATOM 5243 O O . LEU A 1 717 ? -11.204 -3.080 31.603 1.00 34.81 717 LEU A O 1
ATOM 5247 N N . ARG A 1 718 ? -11.672 -1.153 30.523 1.00 27.41 718 ARG A N 1
ATOM 5248 C CA . ARG A 1 718 ? -12.020 -0.375 31.721 1.00 27.41 718 ARG A CA 1
ATOM 5249 C C . ARG A 1 718 ? -13.481 -0.539 32.095 1.00 27.41 718 ARG A C 1
ATOM 5251 O O . ARG A 1 718 ? -14.314 -0.576 31.163 1.00 27.41 718 ARG A O 1
#

Foldseek 3Di:
DLVPQQPDQEAEDDDDCVVVDPPAAADQPAEPVNVLPHDANGEYEFQRLVRPTNHPPADECDWDADNNYIYHRYPPVVVVVVVVSVVVVVVVVVVVQVVQDDDPPDRDRPCVPPVSVCVDQDDPRDGSPPPPDPPPPVVPPPPVCPVPPPPPCVVVPQPPVNVVCVVVVVVVVVVVVLVVCPVVDDPLVVVLVVLLVVLLVLLLVLQPDDPDAWPQQLLLLLLLLCDAAQDDDDLLNVLSLLLNLLSLLTHQLRLLLLLVLLVLQDDPPDDDDDLVCLVVVVCCLLVVLVVCVVVPLPVSLVVLLVQLLVLQSCLSRPDRSSSSSSSVSSSSSNVSSSVSVSPYDPSSVNNSVVSSVNSNVNNNVVSVPDDLLCVQLVVLVSQLSVLSSLLSSLLSVCLRCALQRDDLVSQLQSLQSLLQSLLRNLLSVVLNCCSVVVDPLDQDDDVPLVVLLVVLVVVSVVLSVCLSPPRSVDVVSNNVSSVSSSVSSSVNSNSQNSRAGNLLRPQDGAGDHDSDSSSSSSSSSVVSCNVLSVVLCLLQVHDPCCRRVPDPLPPPPPPPPVVVLPDDDPDDDPVVVVVLLVPFQEEEEEEQLVQCVVVVCLLVVQVVQVVCVVVNHHYAYEYEQSRDSDGCSSVSSNSNSVNNCVRYDYLVVCQVPLLVGAEYEYGPDALQAAPCLCPPPASRPVNHHRPNLSHNYYHHDDPDQDADPGGGRDRDND

Radius of gyration: 36.75 Å; chains: 1; bounding box: 83×64×110 Å

InterPro domains:
  IPR007698 Alanine dehydrogenase/pyridine nucleotide transhydrogenase, NAD(H)-binding domain [PF01262] (22-129)
  IPR007698 Alanine dehydrogenase/pyridine nucleotide transhydrogenase, NAD(H)-binding domain [SM01002] (2-73)
  IPR024605 NAD(P) transhydrogenase, alpha subunit, C-terminal [PF12769] (194-267)
  IPR029035 DHS-like NAD/FAD-binding domain superfamily [SSF52467] (594-711)
  IPR034300 NADP transhydrogenase beta-like domain [PF02233] (303-708)
  IPR036291 NAD(P)-binding domain superfamily [SSF51735] (22-79)

Secondary structure (DSSP, 8-state):
-TTGGGS-SEEEE---GGGSTTTPPPP--B-HHHHHTSPTT-EEEETTGGGT-SBTT--TTSEEEETTEEEE--S-GGGGSHHHHHHHHHHHHHHHHHHS-EETTEE---TTSHHHHHH-SEETTEE-PSPPPPP--TTS------S------------HHHHHHHHHHHHHHHHHHHHHHHHHS-HHHHHHHHHHHHHHHHHHHH-TT-------STHHHHHTTSTT-SS--SHHHHHHHHHHHHHHTTTHHHHHHHHHHHHTT--TTSPPP-GGGGHHHHHHHHHHHHHHHTT-SHHHHHHHHHHHHHHHHHHHHS-HHHHHHHHHHHHHHHHHHHHHHHT--HHHHHHHHHHHHHHHHHHHHHHHH--GGGHHHHHHHHHHHHHHHHHHHHHHHHHHH-TTTS-HHHHHHHHHHHHHHHHHHHHHHHHHHHHTTSS--S----TTHHHHHHHHHHHHHHHHHHHHHHGGG-HHHHHHHHHHHHHHHHHHHHHHHHTS-GGGGGG-------S-HHHHHHHHHHHTTHHHHHHHHHHTT--HHHHHTT-------------TT-PPP----THHHHHHHTT-SEEEEEE-HHHHHHTTTHHHHHHHHHHHHHTT-EEEEEE-TT-SSSTTHHHHHHHHTT--GGGEEEHHHHGGGGGG-SEEEEES--GGG-GGGGSTTSTTTT-----GGGSSEEEEE-SSS---SSS-------

Organism: Papiliotrema laurentii (NCBI:txid5418)

Sequence (718 aa):
MFDVFHCVCILVVRLPPHDLGPGKPAPKLILRQHVEAMKPGLVIVDLAAETGGNCELTRPGEKSVHNGVTIIGHTDLPSRLPIQSSTLCSNNITKVDTHLGRDQSRFLVNLENEVVRRSILTHKGEVLWPASAPAMNPQTTQAAQKPPTKIEKPVVALTPWQESVRSITLISGRVGTALALGKFTGPAFMNLTTTLALAEMIGSKAVLERDSCPASPLMFGGLFVMGGVWVPHTIPQVLAAASVFLANVNIFGGFLITKRMLDLFRRPTDLPEYSWLYTIPAAIFGGGFVWASSTGLGGLVQAGYFLSTLLSIGALTGSSPNGTALGMLGVGFGIVSTLFAVGFSPETLGQAAEVTGLGAVIDVGIGQRVSPMQLPQTVAALRRVVGLVAVMTSAASVMAEGAGHAGNLNLATAYLGVLIGGITFAGSILAFMKLAGRMSSKPLVLPGRHLINSSLLAANVGTFTAFLTLAPASSAIAAGCLAGNAALSFAEGWTTSAAIGGPDMPVLVTGFMLDNILLTSVGSLIGARIDGADIQRRAMNRSSANVIFGGKAPTVASELIADERLGEGIDRQQDYLVMACLAIWILRICADAVGMAVAKAQYAINDMVATLRSTGINCRSGIHPVTGRMPGQCRVLLAEAGVPYDVVLEMDEINDDFGETDVVLMIGANDTVNPIALEPGSSIAGMPVLIVWKAKQVIVMKRGMAAGKAVELMISLR